Protein AF-A0A960T1T9-F1 (afdb_monomer_lite)

Structure (mmCIF, N/CA/C/O backbone):
data_AF-A0A960T1T9-F1
#
_entry.id   AF-A0A960T1T9-F1
#
loop_
_atom_site.group_PDB
_atom_site.id
_atom_site.type_symbol
_atom_site.label_atom_id
_atom_site.label_alt_id
_atom_site.label_comp_id
_atom_site.label_asym_id
_atom_site.label_entity_id
_atom_site.label_seq_id
_atom_site.pdbx_PDB_ins_code
_atom_site.Cartn_x
_atom_site.Cartn_y
_atom_site.Cartn_z
_atom_site.occupancy
_atom_site.B_iso_or_equiv
_atom_site.auth_seq_id
_atom_site.auth_comp_id
_atom_site.auth_asym_id
_atom_site.auth_atom_id
_atom_site.pdbx_PDB_model_num
ATOM 1 N N . MET A 1 1 ? 17.186 -17.862 -2.273 1.00 50.09 1 MET A N 1
ATOM 2 C CA . MET A 1 1 ? 15.921 -18.312 -1.665 1.00 50.09 1 MET A CA 1
ATOM 3 C C . MET A 1 1 ? 15.766 -19.789 -2.006 1.00 50.09 1 MET A C 1
ATOM 5 O O . MET A 1 1 ? 15.895 -20.122 -3.178 1.00 50.09 1 MET A O 1
ATOM 9 N N . ASN A 1 2 ? 15.605 -20.671 -1.017 1.00 52.06 2 ASN A N 1
ATOM 10 C CA . ASN A 1 2 ? 15.434 -22.114 -1.261 1.00 52.06 2 ASN A CA 1
ATOM 11 C C . ASN A 1 2 ? 13.956 -22.529 -1.387 1.00 52.06 2 ASN A C 1
ATOM 13 O O . ASN A 1 2 ? 13.675 -23.710 -1.579 1.00 52.06 2 ASN A O 1
ATOM 17 N N . ASP A 1 3 ? 13.020 -21.580 -1.298 1.00 63.75 3 ASP A N 1
ATOM 18 C CA . ASP A 1 3 ? 11.587 -21.855 -1.371 1.00 63.75 3 ASP A CA 1
ATOM 19 C C . ASP A 1 3 ? 11.050 -21.695 -2.799 1.00 63.75 3 ASP A C 1
ATOM 21 O O . ASP A 1 3 ? 10.514 -20.665 -3.203 1.00 63.75 3 ASP A O 1
ATOM 25 N N . GLN A 1 4 ? 11.216 -22.748 -3.596 1.00 64.25 4 GLN A N 1
ATOM 26 C CA . GLN A 1 4 ? 10.714 -22.804 -4.976 1.00 64.25 4 GLN A CA 1
ATOM 27 C C . GLN A 1 4 ? 9.174 -22.826 -5.043 1.00 64.25 4 GLN A C 1
ATOM 29 O O . GLN A 1 4 ? 8.596 -22.670 -6.116 1.00 64.25 4 GLN A O 1
ATOM 34 N N . ASN A 1 5 ? 8.494 -23.009 -3.904 1.00 60.84 5 ASN A N 1
ATOM 35 C CA . ASN A 1 5 ? 7.049 -23.206 -3.830 1.00 60.84 5 ASN A CA 1
ATOM 36 C C . ASN A 1 5 ? 6.267 -21.903 -3.607 1.00 60.84 5 ASN A C 1
ATOM 38 O O . ASN A 1 5 ? 5.047 -21.958 -3.446 1.00 60.84 5 ASN A O 1
ATOM 42 N N . LEU A 1 6 ? 6.920 -20.740 -3.586 1.00 67.06 6 LEU A N 1
ATOM 43 C CA . LEU A 1 6 ? 6.236 -19.442 -3.541 1.00 67.06 6 LEU A CA 1
ATOM 44 C C . LEU A 1 6 ? 6.893 -18.371 -4.421 1.00 67.06 6 LEU A C 1
ATOM 46 O O . LEU A 1 6 ? 6.653 -17.172 -4.258 1.00 67.06 6 LEU A O 1
ATOM 50 N N . PHE A 1 7 ? 7.710 -18.794 -5.380 1.00 74.25 7 PHE A N 1
ATOM 51 C CA . PHE A 1 7 ? 8.296 -17.867 -6.330 1.00 74.25 7 PHE A CA 1
ATOM 52 C C . PHE A 1 7 ? 7.185 -17.316 -7.241 1.00 74.25 7 PHE A C 1
ATOM 54 O O . PHE A 1 7 ? 6.410 -18.056 -7.844 1.00 74.25 7 PHE A O 1
ATOM 61 N N . MET A 1 8 ? 7.068 -15.991 -7.270 1.00 78.69 8 MET A N 1
ATOM 62 C CA . MET A 1 8 ? 6.163 -15.204 -8.113 1.00 78.69 8 MET A CA 1
ATOM 63 C C . MET A 1 8 ? 7.010 -14.126 -8.789 1.00 78.69 8 MET A C 1
ATOM 65 O O . MET A 1 8 ? 8.013 -13.731 -8.199 1.00 78.69 8 MET A O 1
ATOM 69 N N . PRO A 1 9 ? 6.627 -13.550 -9.937 1.00 82.31 9 PRO A N 1
ATOM 70 C CA . PRO A 1 9 ? 7.435 -12.521 -10.567 1.00 82.31 9 PRO A CA 1
ATOM 71 C C . PRO A 1 9 ? 7.482 -11.251 -9.735 1.00 82.31 9 PRO A C 1
ATOM 73 O O . PRO A 1 9 ? 6.757 -11.069 -8.746 1.00 82.31 9 PRO A O 1
ATOM 76 N N . GLY A 1 10 ? 8.365 -10.364 -10.164 1.00 87.88 10 GLY A N 1
ATOM 77 C CA . GLY A 1 10 ? 8.757 -9.196 -9.404 1.00 87.88 10 GLY A CA 1
ATOM 78 C C . GLY A 1 10 ? 10.160 -9.341 -8.854 1.00 87.88 10 GLY A C 1
ATOM 79 O O . GLY A 1 10 ? 10.861 -10.335 -9.063 1.00 87.88 10 GLY A O 1
ATOM 80 N N . SER A 1 11 ? 10.551 -8.323 -8.110 1.00 90.25 11 SER A N 1
ATOM 81 C CA . SER A 1 11 ? 11.747 -8.358 -7.290 1.00 90.25 11 SER A CA 1
ATOM 82 C C . SER A 1 11 ? 11.617 -9.459 -6.232 1.00 90.25 11 SER A C 1
ATOM 84 O O . SER A 1 11 ? 10.554 -9.645 -5.622 1.00 90.25 11 SER A O 1
ATOM 86 N N . GLN A 1 12 ? 12.703 -10.208 -6.053 1.00 88.12 12 GLN A N 1
ATOM 87 C CA . GLN A 1 12 ? 12.763 -11.392 -5.200 1.00 88.12 12 GLN A CA 1
ATOM 88 C C . GLN A 1 12 ? 13.380 -11.079 -3.840 1.00 88.12 12 GLN A C 1
ATOM 90 O O . GLN A 1 12 ? 14.061 -10.071 -3.657 1.00 88.12 12 GLN A O 1
ATOM 95 N N . SER A 1 13 ? 13.173 -11.976 -2.876 1.00 88.94 13 SER A N 1
ATOM 96 C CA . SER A 1 13 ? 13.876 -11.905 -1.592 1.00 88.94 13 SER A CA 1
ATOM 97 C C . SER A 1 13 ? 15.394 -11.886 -1.819 1.00 88.94 13 SER A C 1
ATOM 99 O O . SER A 1 13 ? 15.942 -12.716 -2.550 1.00 88.94 13 SER A O 1
ATOM 101 N N . GLY A 1 14 ? 16.067 -10.896 -1.235 1.00 88.75 14 GLY A N 1
ATOM 102 C CA . GLY A 1 14 ? 17.492 -10.620 -1.416 1.00 88.75 14 GLY A CA 1
ATOM 103 C C . GLY A 1 14 ? 17.853 -9.787 -2.654 1.00 88.75 14 GLY A C 1
ATOM 104 O O . GLY A 1 14 ? 19.036 -9.516 -2.853 1.00 88.75 14 GLY A O 1
ATOM 105 N N . SER A 1 15 ? 16.893 -9.372 -3.492 1.00 88.00 15 SER A N 1
ATOM 106 C CA . SER A 1 15 ? 17.198 -8.645 -4.736 1.00 88.00 15 SER A CA 1
ATOM 107 C C . SER A 1 15 ? 17.351 -7.132 -4.563 1.00 88.00 15 SER A C 1
ATOM 109 O O . SER A 1 15 ? 17.825 -6.471 -5.484 1.00 88.00 15 SER A O 1
ATOM 111 N N . ALA A 1 16 ? 16.919 -6.559 -3.435 1.00 91.44 16 ALA A N 1
ATOM 112 C CA . ALA A 1 16 ? 17.001 -5.120 -3.189 1.00 91.44 16 ALA A CA 1
ATOM 113 C C . ALA A 1 16 ? 17.074 -4.796 -1.692 1.00 91.44 16 ALA A C 1
ATOM 115 O O . ALA A 1 16 ? 16.443 -5.446 -0.866 1.00 91.44 16 ALA A O 1
ATOM 116 N N . ILE A 1 17 ? 17.798 -3.736 -1.333 1.00 93.25 17 ILE A N 1
ATOM 117 C CA . ILE A 1 17 ? 17.848 -3.239 0.046 1.00 93.25 17 ILE A CA 1
ATOM 118 C C . ILE A 1 17 ? 17.053 -1.941 0.108 1.00 93.25 17 ILE A C 1
ATOM 120 O O . ILE A 1 17 ? 17.512 -0.896 -0.355 1.00 93.25 17 ILE A O 1
ATOM 124 N N . LEU A 1 18 ? 15.853 -2.004 0.687 1.00 94.94 18 LEU A N 1
ATOM 125 C CA . LEU A 1 18 ? 15.067 -0.804 0.947 1.00 94.94 18 LEU A CA 1
ATOM 126 C C . LEU A 1 18 ? 15.616 -0.087 2.191 1.00 94.94 18 LEU A C 1
ATOM 128 O O . LEU A 1 18 ? 15.837 -0.734 3.215 1.00 94.94 18 LEU A O 1
ATOM 132 N N . PRO A 1 19 ? 15.851 1.233 2.137 1.00 94.88 19 PRO A N 1
ATOM 133 C CA . PRO A 1 19 ? 16.315 1.968 3.305 1.00 94.88 19 PRO A CA 1
ATOM 134 C C . PRO A 1 19 ? 15.199 2.150 4.345 1.00 94.88 19 PRO A C 1
ATOM 136 O O . PRO A 1 19 ? 14.043 2.342 3.956 1.00 94.88 19 PRO A O 1
ATOM 139 N N . PRO A 1 20 ? 15.547 2.178 5.645 1.00 95.25 20 PRO A N 1
ATOM 140 C CA . PRO A 1 20 ? 14.592 2.393 6.730 1.00 95.25 20 PRO A CA 1
ATOM 141 C C . PRO A 1 20 ? 13.973 3.792 6.673 1.00 95.25 20 PRO A C 1
ATOM 143 O O . PRO A 1 20 ? 14.570 4.735 6.136 1.00 95.25 20 PRO A O 1
ATOM 146 N N . VAL A 1 21 ? 12.802 3.965 7.290 1.00 95.62 21 VAL A N 1
ATOM 147 C CA . VAL A 1 21 ? 12.071 5.245 7.259 1.00 95.62 21 VAL A CA 1
ATOM 148 C C . VAL A 1 21 ? 12.824 6.371 7.962 1.00 95.62 21 VAL A C 1
ATOM 150 O O . VAL A 1 21 ? 12.707 7.532 7.564 1.00 95.62 21 VAL A O 1
ATOM 153 N N . SER A 1 22 ? 13.684 6.049 8.928 1.00 94.31 22 SER A N 1
ATOM 154 C CA . SER A 1 22 ? 14.578 7.015 9.581 1.00 94.31 22 SER A CA 1
ATOM 155 C C . SER A 1 22 ? 15.477 7.783 8.598 1.00 94.31 22 SER A C 1
ATOM 157 O O . SER A 1 22 ? 15.828 8.933 8.865 1.00 94.31 22 SER A O 1
ATOM 159 N N . ASN A 1 23 ? 15.776 7.228 7.417 1.00 94.50 23 ASN A N 1
ATOM 160 C CA . ASN A 1 23 ? 16.523 7.935 6.370 1.00 94.50 23 ASN A CA 1
ATOM 161 C C . ASN A 1 23 ? 15.715 9.072 5.716 1.00 94.50 23 ASN A C 1
ATOM 163 O O . ASN A 1 23 ? 16.291 9.946 5.066 1.00 94.50 23 ASN A O 1
ATOM 167 N N . CYS A 1 24 ? 14.391 9.075 5.873 1.00 94.81 24 CYS A N 1
ATOM 168 C CA . CYS A 1 24 ? 13.479 10.048 5.275 1.00 94.81 24 CYS A CA 1
ATOM 169 C C . CYS A 1 24 ? 13.099 11.174 6.252 1.00 94.81 24 CYS A C 1
ATOM 171 O O . CYS A 1 24 ? 12.883 12.318 5.834 1.00 94.81 24 CYS A O 1
ATOM 173 N N . THR A 1 25 ? 13.023 10.882 7.553 1.00 95.69 25 THR A N 1
ATOM 174 C CA . THR A 1 25 ? 12.381 11.758 8.554 1.00 95.69 25 THR A CA 1
ATOM 175 C C . THR A 1 25 ? 13.068 13.109 8.742 1.00 95.69 25 THR A C 1
ATOM 177 O O . THR A 1 25 ? 12.389 14.096 9.015 1.00 95.69 25 THR A O 1
ATOM 180 N N . ASN A 1 26 ? 14.373 13.215 8.474 1.00 94.56 26 ASN A N 1
ATOM 181 C CA . ASN A 1 26 ? 15.109 14.488 8.532 1.00 94.56 26 ASN A CA 1
ATOM 182 C C . ASN A 1 26 ? 14.510 15.593 7.643 1.00 94.56 26 ASN A C 1
ATOM 184 O O . ASN A 1 26 ? 14.641 16.783 7.945 1.00 94.56 26 ASN A O 1
ATOM 188 N N . CYS A 1 27 ? 13.877 15.218 6.529 1.00 95.44 27 CYS A N 1
ATOM 189 C CA . CYS A 1 27 ? 13.251 16.161 5.601 1.00 95.44 27 CYS A CA 1
ATOM 190 C C . CYS A 1 27 ? 11.729 16.018 5.535 1.00 95.44 27 CYS A C 1
ATOM 192 O O . CYS A 1 27 ? 11.057 16.980 5.162 1.00 95.44 27 CYS A O 1
ATOM 194 N N . HIS A 1 28 ? 11.199 14.850 5.891 1.00 96.25 28 HIS A N 1
ATOM 195 C CA . HIS A 1 28 ? 9.809 14.458 5.665 1.00 96.25 28 HIS A CA 1
ATOM 196 C C . HIS A 1 28 ? 8.984 14.297 6.960 1.00 96.25 28 HIS A C 1
ATOM 198 O O . HIS A 1 28 ? 7.882 13.753 6.910 1.00 96.25 28 HIS A O 1
ATOM 204 N N . ALA A 1 29 ? 9.494 14.777 8.101 1.00 96.88 29 ALA A N 1
ATOM 205 C CA . ALA A 1 29 ? 8.812 14.757 9.398 1.00 96.88 29 ALA A CA 1
ATOM 206 C C . ALA A 1 29 ? 9.054 16.042 10.220 1.00 96.88 29 ALA A C 1
ATOM 208 O O . ALA A 1 29 ? 10.004 16.793 9.965 1.00 96.88 29 ALA A O 1
ATOM 209 N N . GLY A 1 30 ? 8.232 16.261 11.247 1.00 95.56 30 GLY A N 1
ATOM 210 C CA . GLY A 1 30 ? 8.430 17.254 12.306 1.00 95.56 30 GLY A CA 1
ATOM 211 C C . GLY A 1 30 ? 8.271 18.722 11.894 1.00 95.56 30 GLY A C 1
ATOM 212 O O . GLY A 1 30 ? 8.915 19.590 12.490 1.00 95.56 30 GLY A O 1
ATOM 213 N N . TYR A 1 31 ? 7.478 19.027 10.868 1.00 95.62 31 TYR A N 1
ATOM 214 C CA . TYR A 1 31 ? 7.179 20.392 10.426 1.00 95.62 31 TYR A CA 1
ATOM 215 C C . TYR A 1 31 ? 5.684 20.714 10.283 1.00 95.62 31 TYR A C 1
ATOM 217 O O . TYR A 1 31 ? 5.342 21.890 10.396 1.00 95.62 31 TYR A O 1
ATOM 225 N N . ASP A 1 32 ? 4.810 19.738 10.027 1.00 95.69 32 ASP A N 1
ATOM 226 C CA . ASP A 1 32 ? 3.354 19.930 9.950 1.00 95.69 32 ASP A CA 1
ATOM 227 C C . ASP A 1 32 ? 2.609 18.577 10.003 1.00 95.69 32 ASP A C 1
ATOM 229 O O . ASP A 1 32 ? 2.546 17.894 8.982 1.00 95.69 32 ASP A O 1
ATOM 233 N N . PRO A 1 33 ? 1.969 18.194 11.123 1.00 93.75 33 PRO A N 1
ATOM 234 C CA . PRO A 1 33 ? 1.306 16.889 11.265 1.00 93.75 33 PRO A CA 1
ATOM 235 C C . PRO A 1 33 ? 0.099 16.685 10.329 1.00 93.75 33 PRO A C 1
ATOM 237 O O . PRO A 1 33 ? -0.385 15.560 10.158 1.00 93.75 33 PRO A O 1
ATOM 240 N N . VAL A 1 34 ? -0.416 17.754 9.711 1.00 91.75 34 VAL A N 1
ATOM 241 C CA . VAL A 1 34 ? -1.516 17.650 8.746 1.00 91.75 34 VAL A CA 1
ATOM 242 C C . VAL A 1 34 ? -1.001 17.190 7.387 1.00 91.75 34 VAL A C 1
ATOM 244 O O . VAL A 1 34 ? -1.571 16.257 6.816 1.00 91.75 34 VAL A O 1
ATOM 247 N N . SER A 1 35 ? 0.049 17.831 6.866 1.00 94.06 35 SER A N 1
ATOM 248 C CA . SER A 1 35 ? 0.518 17.621 5.490 1.00 94.06 35 SER A CA 1
ATOM 249 C C . SER A 1 35 ? 1.819 16.838 5.356 1.00 94.06 35 SER A C 1
ATOM 251 O O . SER A 1 35 ? 2.081 16.297 4.278 1.00 94.06 35 SER A O 1
ATOM 253 N N . GLU A 1 36 ? 2.633 16.749 6.409 1.00 95.38 36 GLU A N 1
ATOM 254 C CA . GLU A 1 36 ? 3.864 15.976 6.349 1.00 95.38 36 GLU A CA 1
ATOM 255 C C . GLU A 1 36 ? 3.570 14.483 6.188 1.00 95.38 36 GLU A C 1
ATOM 257 O O . GLU A 1 36 ? 2.636 13.950 6.799 1.00 95.38 36 GLU A O 1
ATOM 262 N N . PRO A 1 37 ? 4.357 13.774 5.368 1.00 96.56 37 PRO A N 1
ATOM 263 C CA . PRO A 1 37 ? 4.071 12.380 5.075 1.00 96.56 37 PRO A CA 1
ATOM 264 C C . PRO A 1 37 ? 4.290 11.476 6.295 1.00 96.56 37 PRO A C 1
ATOM 266 O O . PRO A 1 37 ? 3.500 10.558 6.502 1.00 96.56 37 PRO A O 1
ATOM 269 N N . HIS A 1 38 ? 5.311 11.733 7.123 1.00 97.75 38 HIS A N 1
ATOM 270 C CA . HIS A 1 38 ? 5.676 10.825 8.212 1.00 97.75 38 HIS A CA 1
ATOM 271 C C . HIS A 1 38 ? 4.583 10.682 9.277 1.00 97.75 38 HIS A C 1
ATOM 273 O O . HIS A 1 38 ? 4.232 9.557 9.609 1.00 97.75 38 HIS A O 1
ATOM 279 N N . HIS A 1 39 ? 4.021 11.781 9.797 1.00 97.50 39 HIS A N 1
ATOM 280 C CA . HIS A 1 39 ? 3.000 11.717 10.856 1.00 97.50 39 HIS A CA 1
ATOM 281 C C . HIS A 1 39 ? 1.775 10.909 10.421 1.00 97.50 39 HIS A C 1
ATOM 283 O O . HIS A 1 39 ? 1.323 10.008 11.125 1.00 97.50 39 HIS A O 1
ATOM 289 N N . ALA A 1 40 ? 1.253 11.192 9.226 1.00 96.88 40 ALA A N 1
ATOM 290 C CA . ALA A 1 40 ? 0.087 10.487 8.705 1.00 96.88 40 ALA A CA 1
ATOM 291 C C . ALA A 1 40 ? 0.382 8.999 8.440 1.00 96.88 40 ALA A C 1
ATOM 293 O O . ALA A 1 40 ? -0.453 8.156 8.780 1.00 96.88 40 ALA A O 1
ATOM 294 N N . TRP A 1 41 ? 1.566 8.690 7.897 1.00 97.94 41 TRP A N 1
ATOM 295 C CA . TRP A 1 41 ? 2.008 7.322 7.630 1.00 97.94 41 TRP A CA 1
ATOM 296 C C . TRP A 1 41 ? 2.206 6.538 8.926 1.00 97.94 41 TRP A C 1
ATOM 298 O O . TRP A 1 41 ? 1.656 5.449 9.042 1.00 97.94 41 TRP A O 1
ATOM 308 N N . GLN A 1 42 ? 2.900 7.102 9.920 1.00 97.25 42 GLN A N 1
ATOM 309 C CA . GLN A 1 42 ? 3.212 6.442 11.193 1.00 97.25 42 GLN A CA 1
ATOM 310 C C . GLN A 1 42 ? 1.940 5.977 11.914 1.00 97.25 42 GLN A C 1
ATOM 312 O O . GLN A 1 42 ? 1.919 4.903 12.506 1.00 97.25 42 GLN A O 1
ATOM 317 N N . GLY A 1 43 ? 0.859 6.754 11.817 1.00 96.00 43 GLY A N 1
ATOM 318 C CA . GLY A 1 43 ? -0.441 6.396 12.381 1.00 96.00 43 GLY A CA 1
ATOM 319 C C . GLY A 1 43 ? -1.255 5.370 11.587 1.00 96.00 43 GLY A C 1
ATOM 320 O O . GLY A 1 43 ? -2.295 4.911 12.061 1.00 96.00 43 GLY A O 1
ATOM 321 N N . SER A 1 44 ? -0.845 5.058 10.358 1.00 96.62 44 SER A N 1
ATOM 322 C CA . SER A 1 44 ? -1.583 4.184 9.445 1.00 96.62 44 SER A CA 1
ATOM 323 C C . SER A 1 44 ? -1.309 2.706 9.709 1.00 96.62 44 SER A C 1
ATOM 325 O O . SER A 1 44 ? -0.223 2.323 10.140 1.00 96.62 44 SER A O 1
ATOM 327 N N . MET A 1 45 ? -2.255 1.847 9.329 1.00 95.50 45 MET A N 1
ATOM 328 C CA . MET A 1 45 ? -2.040 0.399 9.375 1.00 95.50 45 MET A CA 1
ATOM 329 C C . MET A 1 45 ? -0.936 -0.088 8.435 1.00 95.50 45 MET A C 1
ATOM 331 O O . MET A 1 45 ? -0.363 -1.141 8.679 1.00 95.50 45 MET A O 1
ATOM 335 N N . MET A 1 46 ? -0.598 0.674 7.393 1.00 96.44 46 MET A N 1
ATOM 336 C CA . MET A 1 46 ? 0.526 0.343 6.518 1.00 96.44 46 MET A CA 1
ATOM 337 C C . MET A 1 46 ? 1.868 0.432 7.256 1.00 96.44 46 MET A C 1
ATOM 339 O O . MET A 1 46 ? 2.677 -0.482 7.130 1.00 96.44 46 MET A O 1
ATOM 343 N N . ALA A 1 47 ? 2.079 1.456 8.089 1.00 96.44 47 ALA A N 1
ATOM 344 C CA . ALA A 1 47 ? 3.279 1.563 8.930 1.00 96.44 47 ALA A CA 1
ATOM 345 C C . ALA A 1 47 ? 3.323 0.520 10.056 1.00 96.44 47 ALA A C 1
ATOM 347 O O . ALA A 1 47 ? 4.392 0.177 10.557 1.00 96.44 47 ALA A O 1
ATOM 348 N N . GLN A 1 48 ? 2.153 0.018 10.459 1.00 96.12 48 GLN A N 1
ATOM 349 C CA . GLN A 1 48 ? 2.011 -0.971 11.528 1.00 96.12 48 GLN A CA 1
ATOM 350 C C . GLN A 1 48 ? 1.811 -2.400 11.006 1.00 96.12 48 GLN A C 1
ATOM 352 O O . GLN A 1 48 ? 1.536 -3.301 11.793 1.00 96.12 48 GLN A O 1
ATOM 357 N N . ALA A 1 49 ? 1.980 -2.630 9.700 1.00 95.31 49 ALA A N 1
ATOM 358 C CA . ALA A 1 49 ? 1.647 -3.898 9.052 1.00 95.31 49 ALA A CA 1
ATOM 359 C C . ALA A 1 49 ? 2.429 -5.100 9.615 1.00 95.31 49 ALA A C 1
ATOM 361 O O . ALA A 1 49 ? 1.861 -6.185 9.716 1.00 95.31 49 ALA A O 1
ATOM 362 N N . THR A 1 50 ? 3.689 -4.904 10.029 1.00 94.94 50 THR A N 1
ATOM 363 C CA . THR A 1 50 ? 4.525 -5.937 10.679 1.00 94.94 50 THR A CA 1
ATOM 364 C C . THR A 1 50 ? 4.262 -6.069 12.188 1.00 94.94 50 THR A C 1
ATOM 366 O O . THR A 1 50 ? 4.728 -7.017 12.814 1.00 94.94 50 THR A O 1
ATOM 369 N N . ARG A 1 51 ? 3.556 -5.109 12.803 1.00 92.44 51 ARG A N 1
ATOM 370 C CA . ARG A 1 51 ? 3.286 -5.046 14.255 1.00 92.44 51 ARG A CA 1
ATOM 371 C C . ARG A 1 51 ? 1.847 -5.414 14.616 1.00 92.44 51 ARG A C 1
ATOM 373 O O . ARG A 1 51 ? 1.442 -5.264 15.764 1.00 92.44 51 ARG A O 1
ATOM 380 N N . ASP A 1 52 ? 1.061 -5.867 13.648 1.00 92.88 52 ASP A N 1
ATOM 381 C CA . ASP A 1 52 ? -0.334 -6.225 13.861 1.00 92.88 52 ASP A CA 1
ATOM 382 C C . ASP A 1 52 ? -0.437 -7.635 14.490 1.00 92.88 52 ASP A C 1
ATOM 384 O O . ASP A 1 52 ? -0.083 -8.625 13.840 1.00 92.88 52 ASP A O 1
ATOM 388 N N . PRO A 1 53 ? -0.923 -7.769 15.743 1.00 91.75 53 PRO A N 1
ATOM 389 C CA . PRO A 1 53 ? -1.075 -9.069 16.391 1.00 91.75 53 PRO A CA 1
ATOM 390 C C . PRO A 1 53 ? -2.132 -9.955 15.718 1.00 91.75 53 PRO A C 1
ATOM 392 O O . PRO A 1 53 ? -2.004 -11.179 15.750 1.00 91.75 53 PRO A O 1
ATOM 395 N N . LEU A 1 54 ? -3.162 -9.374 15.088 1.00 90.00 54 LEU A N 1
ATOM 396 C CA . LEU A 1 54 ? -4.146 -10.133 14.313 1.00 90.00 54 LEU A CA 1
ATOM 397 C C . LEU A 1 54 ? -3.492 -10.694 13.053 1.00 90.00 54 LEU A C 1
ATOM 399 O O . LEU A 1 54 ? -3.674 -11.870 12.743 1.00 90.00 54 LEU A O 1
ATOM 403 N N . TRP A 1 55 ? -2.672 -9.890 12.374 1.00 91.12 55 TRP A N 1
ATOM 404 C CA . TRP A 1 55 ? -1.881 -10.365 11.241 1.00 91.12 55 TRP A CA 1
ATOM 405 C C . TRP A 1 55 ? -0.939 -11.504 11.651 1.00 91.12 55 TRP A C 1
ATOM 407 O O . TRP A 1 55 ? -0.990 -12.567 11.036 1.00 91.12 55 TRP A O 1
ATOM 417 N N . LEU A 1 56 ? -0.148 -11.347 12.718 1.00 92.00 56 LEU A N 1
ATOM 418 C CA . LEU A 1 56 ? 0.762 -12.396 13.202 1.00 92.00 56 LEU A CA 1
ATOM 419 C C . LEU A 1 56 ? 0.025 -13.703 13.532 1.00 92.00 56 LEU A C 1
ATOM 421 O O . LEU A 1 56 ? 0.494 -14.789 13.178 1.00 92.00 56 LEU A O 1
ATOM 425 N N . ALA A 1 57 ? -1.155 -13.611 14.152 1.00 91.00 57 ALA A N 1
ATOM 426 C CA . ALA A 1 57 ? -2.000 -14.771 14.415 1.00 91.00 57 ALA A CA 1
ATOM 427 C C . ALA A 1 57 ? -2.479 -15.436 13.112 1.00 91.00 57 ALA A C 1
ATOM 429 O O . ALA A 1 57 ? -2.337 -16.649 12.956 1.00 91.00 57 ALA A O 1
ATOM 430 N N . THR A 1 58 ? -2.980 -14.659 12.146 1.00 90.56 58 THR A N 1
ATOM 431 C CA . THR A 1 58 ? -3.424 -15.197 10.844 1.00 90.56 58 THR A CA 1
ATOM 432 C C . THR A 1 58 ? -2.279 -15.790 10.025 1.00 90.56 58 THR A C 1
ATOM 434 O O . THR A 1 58 ? -2.445 -16.854 9.436 1.00 90.56 58 THR A O 1
ATOM 437 N N . MET A 1 59 ? -1.094 -15.172 10.041 1.00 91.88 59 MET A N 1
ATOM 438 C CA . MET A 1 59 ? 0.108 -15.706 9.402 1.00 91.88 59 MET A CA 1
ATOM 439 C C . MET A 1 59 ? 0.511 -17.034 10.045 1.00 91.88 59 MET A C 1
ATOM 441 O O . MET A 1 59 ? 0.870 -17.969 9.339 1.00 91.88 59 MET A O 1
ATOM 445 N N . THR A 1 60 ? 0.405 -17.152 11.371 1.00 91.88 60 THR A N 1
ATOM 446 C CA . THR A 1 60 ? 0.686 -18.407 12.085 1.00 91.88 60 THR A CA 1
ATOM 447 C C . THR A 1 60 ? -0.262 -19.528 11.653 1.00 91.88 60 THR A C 1
ATOM 449 O O . THR A 1 60 ? 0.194 -20.647 11.420 1.00 91.88 60 THR A O 1
ATOM 452 N N . VAL A 1 61 ? -1.558 -19.240 11.492 1.00 92.25 61 VAL A N 1
ATOM 453 C CA . VAL A 1 61 ? -2.530 -20.210 10.953 1.00 92.25 61 VAL A CA 1
ATOM 454 C C . VAL A 1 61 ? -2.177 -20.579 9.510 1.00 92.25 61 VAL A C 1
ATOM 456 O O . VAL A 1 61 ? -2.054 -21.759 9.196 1.00 92.25 61 VAL A O 1
ATOM 459 N N . ALA A 1 62 ? -1.898 -19.591 8.655 1.00 90.06 62 ALA A N 1
ATOM 460 C CA . ALA A 1 62 ? -1.511 -19.830 7.264 1.00 90.06 62 ALA A CA 1
ATOM 461 C C . ALA A 1 62 ? -0.230 -20.677 7.144 1.00 90.06 62 ALA A C 1
ATOM 463 O O . ALA A 1 62 ? -0.136 -21.544 6.278 1.00 90.06 62 ALA A O 1
ATOM 464 N N . ILE A 1 63 ? 0.744 -20.472 8.035 1.00 90.88 63 ILE A N 1
ATOM 465 C CA . ILE A 1 63 ? 1.949 -21.301 8.156 1.00 90.88 63 ILE A CA 1
ATOM 466 C C . ILE A 1 63 ? 1.587 -22.752 8.478 1.00 90.88 63 ILE A C 1
ATOM 468 O O . ILE A 1 63 ? 2.110 -23.664 7.841 1.00 90.88 63 ILE A O 1
ATOM 472 N N . GLN A 1 64 ? 0.710 -22.980 9.457 1.00 92.75 64 GLN A N 1
ATOM 473 C CA . GLN A 1 64 ? 0.289 -24.328 9.849 1.00 92.75 64 GLN A CA 1
ATOM 474 C C . GLN A 1 64 ? -0.433 -25.041 8.701 1.00 92.75 64 GLN A C 1
ATOM 476 O O . GLN A 1 64 ? -0.106 -26.190 8.395 1.00 92.75 64 GLN A O 1
ATOM 481 N N . ASP A 1 65 ? -1.338 -24.338 8.021 1.00 89.94 65 ASP A N 1
ATOM 482 C CA . ASP A 1 65 ? -2.064 -24.851 6.857 1.00 89.94 65 ASP A CA 1
ATOM 483 C C . ASP A 1 65 ? -1.113 -25.167 5.698 1.00 89.94 65 ASP A C 1
ATOM 485 O O . ASP A 1 65 ? -1.218 -26.213 5.057 1.00 89.94 65 ASP A O 1
ATOM 489 N N . SER A 1 66 ? -0.134 -24.295 5.462 1.00 87.69 66 SER A N 1
ATOM 490 C CA . SER A 1 66 ? 0.914 -24.489 4.463 1.00 87.69 66 SER A CA 1
ATOM 491 C C . SER A 1 66 ? 1.783 -25.706 4.766 1.00 87.69 66 SER A C 1
ATOM 493 O O . SER A 1 66 ? 2.037 -26.515 3.875 1.00 87.69 66 SER A O 1
ATOM 495 N N . ILE A 1 67 ? 2.206 -25.890 6.022 1.00 89.25 67 ILE A N 1
ATOM 496 C CA . ILE A 1 67 ? 2.979 -27.070 6.434 1.00 89.25 67 ILE A CA 1
ATOM 497 C C . ILE A 1 67 ? 2.153 -28.332 6.205 1.00 89.25 67 ILE A C 1
ATOM 499 O O . ILE A 1 67 ? 2.677 -29.321 5.696 1.00 89.25 67 ILE A O 1
ATOM 503 N N . TRP A 1 68 ? 0.868 -28.305 6.554 1.00 89.31 68 TRP A N 1
ATOM 504 C CA . TRP A 1 68 ? -0.023 -29.434 6.323 1.00 89.31 68 TRP A CA 1
ATOM 505 C C . TRP A 1 68 ? -0.183 -29.751 4.828 1.00 89.31 68 TRP A C 1
ATOM 507 O O . TRP A 1 68 ? -0.135 -30.919 4.447 1.00 89.31 68 TRP A O 1
ATOM 517 N N . ALA A 1 69 ? -0.332 -28.731 3.981 1.00 84.81 69 ALA A N 1
ATOM 518 C CA . ALA A 1 69 ? -0.627 -28.910 2.562 1.00 84.81 69 ALA A CA 1
ATOM 519 C C . ALA A 1 69 ? 0.616 -29.196 1.695 1.00 84.81 69 ALA A C 1
ATOM 521 O O . ALA A 1 69 ? 0.550 -30.011 0.777 1.00 84.81 69 ALA A O 1
ATOM 522 N N . LEU A 1 70 ? 1.745 -28.534 1.971 1.00 82.94 70 LEU A N 1
ATOM 523 C CA . LEU A 1 70 ? 2.976 -28.567 1.165 1.00 82.94 70 LEU A CA 1
ATOM 524 C C . LEU A 1 70 ? 4.191 -29.164 1.886 1.00 82.94 70 LEU A C 1
ATOM 526 O O . LEU A 1 70 ? 5.240 -29.349 1.268 1.00 82.94 70 LEU A O 1
ATOM 530 N N . GLY A 1 71 ? 4.097 -29.435 3.188 1.00 86.25 71 GLY A N 1
ATOM 531 C CA . GLY A 1 71 ? 5.236 -29.876 3.999 1.00 86.25 71 GLY A CA 1
ATOM 532 C C . GLY A 1 71 ? 6.225 -28.760 4.356 1.00 86.25 71 GLY A C 1
ATOM 533 O O . GLY A 1 71 ? 7.302 -29.056 4.870 1.00 86.25 71 GLY A O 1
ATOM 534 N N . ASN A 1 72 ? 5.897 -27.491 4.090 1.00 86.69 72 ASN A N 1
ATOM 535 C CA . ASN A 1 72 ? 6.737 -26.329 4.398 1.00 86.69 72 ASN A CA 1
ATOM 536 C C . ASN A 1 72 ? 5.888 -25.085 4.755 1.00 86.69 72 ASN A C 1
ATOM 538 O O . ASN A 1 72 ? 4.707 -25.032 4.412 1.00 86.69 72 ASN A O 1
ATOM 542 N N . PRO A 1 73 ? 6.456 -24.079 5.443 1.00 89.00 73 PRO A N 1
ATOM 543 C CA . PRO A 1 73 ? 5.713 -22.907 5.913 1.00 89.00 73 PRO A CA 1
ATOM 544 C C . PRO A 1 73 ? 5.673 -21.743 4.901 1.00 89.00 73 PRO A C 1
ATOM 546 O O . PRO A 1 73 ? 5.594 -20.582 5.300 1.00 89.00 73 PRO A O 1
ATOM 549 N N . ASN A 1 74 ? 5.732 -22.023 3.596 1.00 82.75 74 ASN A N 1
ATOM 550 C CA . ASN A 1 74 ? 5.925 -21.001 2.563 1.00 82.75 74 ASN A CA 1
ATOM 551 C C . ASN A 1 74 ? 4.825 -19.926 2.484 1.00 82.75 74 ASN A C 1
ATOM 553 O O . ASN A 1 74 ? 5.081 -18.832 1.985 1.00 82.75 74 ASN A O 1
ATOM 557 N N . ALA A 1 75 ? 3.625 -20.167 3.025 1.00 86.00 75 ALA A N 1
ATOM 558 C CA . ALA A 1 75 ? 2.602 -19.128 3.144 1.00 86.00 75 ALA A CA 1
ATOM 559 C C . ALA A 1 75 ? 3.082 -17.901 3.944 1.00 86.00 75 ALA A C 1
ATOM 561 O O . ALA A 1 75 ? 2.632 -16.791 3.660 1.00 86.00 75 ALA A O 1
ATOM 562 N N . ALA A 1 76 ? 4.018 -18.065 4.891 1.00 89.31 76 ALA A N 1
ATOM 563 C CA . ALA A 1 76 ? 4.631 -16.934 5.596 1.00 89.31 76 ALA A CA 1
ATOM 564 C C . ALA A 1 76 ? 5.299 -15.965 4.628 1.00 89.31 76 ALA A C 1
ATOM 566 O O . ALA A 1 76 ? 5.203 -14.750 4.786 1.00 89.31 76 ALA A O 1
ATOM 567 N N . ASP A 1 77 ? 5.980 -16.518 3.628 1.00 87.50 77 ASP A N 1
ATOM 568 C CA . ASP A 1 77 ? 6.799 -15.762 2.701 1.00 87.50 77 ASP A CA 1
ATOM 569 C C . ASP A 1 77 ? 5.874 -14.779 1.919 1.00 87.50 77 ASP A C 1
ATOM 571 O O . ASP A 1 77 ? 6.140 -13.581 1.808 1.00 87.50 77 ASP A O 1
ATOM 575 N N . LEU A 1 78 ? 4.665 -15.224 1.546 1.00 86.44 78 LEU A N 1
ATOM 576 C CA . LEU A 1 78 ? 3.638 -14.380 0.917 1.00 86.44 78 LEU A CA 1
ATOM 577 C C . LEU A 1 78 ? 3.211 -13.218 1.818 1.00 86.44 78 LEU A C 1
ATOM 579 O O . LEU A 1 78 ? 3.092 -12.080 1.361 1.00 86.44 78 LEU A O 1
ATOM 583 N N . CYS A 1 79 ? 2.967 -13.505 3.098 1.00 91.38 79 CYS A N 1
ATOM 584 C CA . CYS A 1 79 ? 2.567 -12.504 4.081 1.00 91.38 79 CYS A CA 1
ATOM 585 C C . CYS A 1 79 ? 3.661 -11.446 4.259 1.00 91.38 79 CYS A C 1
ATOM 587 O O . CYS A 1 79 ? 3.381 -10.245 4.221 1.00 91.38 79 CYS A O 1
ATOM 589 N N . LEU A 1 80 ? 4.910 -11.891 4.416 1.00 93.06 80 LEU A N 1
ATOM 590 C CA . LEU A 1 80 ? 6.068 -11.029 4.642 1.00 93.06 80 LEU A CA 1
ATOM 591 C C . LEU A 1 80 ? 6.354 -10.131 3.442 1.00 93.06 80 LEU A C 1
ATOM 593 O O . LEU A 1 80 ? 6.689 -8.962 3.636 1.00 93.06 80 LEU A O 1
ATOM 597 N N . ARG A 1 81 ? 6.140 -10.627 2.219 1.00 91.44 81 ARG A N 1
ATOM 598 C CA . ARG A 1 81 ? 6.290 -9.838 0.991 1.00 91.44 81 ARG A CA 1
ATOM 599 C C . ARG A 1 81 ? 5.466 -8.551 1.017 1.00 91.44 81 ARG A C 1
ATOM 601 O O . ARG A 1 81 ? 5.977 -7.509 0.622 1.00 91.44 81 ARG A O 1
ATOM 608 N N . CYS A 1 82 ? 4.229 -8.601 1.513 1.00 92.44 82 CYS A N 1
ATOM 609 C CA . CYS A 1 82 ? 3.339 -7.436 1.571 1.00 92.44 82 CYS A CA 1
ATOM 610 C C . CYS A 1 82 ? 3.438 -6.650 2.886 1.00 92.44 82 CYS A C 1
ATOM 612 O O . CYS A 1 82 ? 3.351 -5.425 2.864 1.00 92.44 82 CYS A O 1
ATOM 614 N N . HIS A 1 83 ? 3.598 -7.330 4.026 1.00 95.44 83 HIS A N 1
ATOM 615 C CA . HIS A 1 83 ? 3.562 -6.686 5.345 1.00 95.44 83 HIS A CA 1
ATOM 616 C C . HIS A 1 83 ? 4.915 -6.128 5.789 1.00 95.44 83 HIS A C 1
ATOM 618 O O . HIS A 1 83 ? 4.941 -5.168 6.548 1.00 95.44 83 HIS A O 1
ATOM 624 N N . THR A 1 84 ? 6.026 -6.669 5.284 1.00 95.56 84 THR A N 1
ATOM 625 C CA . THR A 1 84 ? 7.382 -6.148 5.505 1.00 95.56 84 THR A CA 1
ATOM 626 C C . THR A 1 84 ? 8.206 -6.201 4.210 1.00 95.56 84 THR A C 1
ATOM 628 O O . THR A 1 84 ? 9.181 -6.949 4.103 1.00 95.56 84 THR A O 1
ATOM 631 N N . PRO A 1 85 ? 7.875 -5.384 3.187 1.00 95.19 85 PRO A N 1
ATOM 632 C CA . PRO A 1 85 ? 8.616 -5.402 1.925 1.00 95.19 85 PRO A CA 1
ATOM 633 C C . PRO A 1 85 ? 10.124 -5.172 2.116 1.00 95.19 85 PRO A C 1
ATOM 635 O O . PRO A 1 85 ? 10.937 -5.744 1.395 1.00 95.19 85 PRO A O 1
ATOM 638 N N . THR A 1 86 ? 10.511 -4.373 3.117 1.00 95.56 86 THR A N 1
ATOM 639 C CA . THR A 1 86 ? 11.913 -4.139 3.493 1.00 95.56 86 THR A CA 1
ATOM 640 C C . THR A 1 86 ? 12.610 -5.407 3.992 1.00 95.56 86 THR A C 1
ATOM 642 O O . THR A 1 86 ? 13.716 -5.711 3.535 1.00 95.56 86 THR A O 1
ATOM 645 N N . GLY A 1 87 ? 11.976 -6.160 4.898 1.00 95.19 87 GLY A N 1
ATOM 646 C CA . GLY A 1 87 ? 12.511 -7.426 5.402 1.00 95.19 87 GLY A CA 1
ATOM 647 C C . GLY A 1 87 ? 12.563 -8.485 4.306 1.00 95.19 87 GLY A C 1
ATOM 648 O O . GLY A 1 87 ? 13.598 -9.122 4.108 1.00 95.19 87 GLY A O 1
ATOM 649 N N . TRP A 1 88 ? 11.482 -8.592 3.531 1.00 94.25 88 TRP A N 1
ATOM 650 C CA . TRP A 1 88 ? 11.374 -9.478 2.376 1.00 94.25 88 TRP A CA 1
ATOM 651 C C . TRP A 1 88 ? 12.489 -9.261 1.357 1.00 94.25 88 TRP A C 1
ATOM 653 O O . TRP A 1 88 ? 13.331 -10.131 1.148 1.00 94.25 88 TRP A O 1
ATOM 663 N N . LEU A 1 89 ? 12.525 -8.080 0.731 1.00 93.62 89 LEU A N 1
ATOM 664 C CA . LEU A 1 89 ? 13.485 -7.764 -0.328 1.00 93.62 89 LEU A CA 1
ATOM 665 C C . LEU A 1 89 ? 14.920 -7.818 0.195 1.00 93.62 89 LEU A C 1
ATOM 667 O O . LEU A 1 89 ? 15.825 -8.194 -0.544 1.00 93.62 89 LEU A O 1
ATOM 671 N N . GLY A 1 90 ? 15.116 -7.534 1.485 1.00 93.81 90 GLY A N 1
ATOM 672 C CA . GLY A 1 90 ? 16.396 -7.652 2.167 1.00 93.81 90 GLY A CA 1
ATOM 673 C C . GLY A 1 90 ? 16.852 -9.083 2.476 1.00 93.81 90 GLY A C 1
ATOM 674 O O . GLY A 1 90 ? 17.906 -9.230 3.094 1.00 93.81 90 GLY A O 1
ATOM 675 N N . GLY A 1 91 ? 16.102 -10.120 2.090 1.00 92.50 91 GLY A N 1
ATOM 676 C CA . GLY A 1 91 ? 16.492 -11.519 2.293 1.00 92.50 91 GLY A CA 1
ATOM 677 C C . GLY A 1 91 ? 16.155 -12.082 3.675 1.00 92.50 91 GLY A C 1
ATOM 678 O O . GLY A 1 91 ? 16.608 -13.171 4.009 1.00 92.50 91 GLY A O 1
ATOM 679 N N . ARG A 1 92 ? 15.397 -11.348 4.499 1.00 93.69 92 ARG A N 1
ATOM 680 C CA . ARG A 1 92 ? 15.093 -11.692 5.904 1.00 93.69 92 ARG A CA 1
ATOM 681 C C . ARG A 1 92 ? 13.719 -12.335 6.082 1.00 93.69 92 ARG A C 1
ATOM 683 O O . ARG A 1 92 ? 13.178 -12.371 7.183 1.00 93.69 92 ARG A O 1
ATOM 690 N N . SER A 1 93 ? 13.162 -12.848 4.992 1.00 89.88 93 SER A N 1
ATOM 691 C CA . SER A 1 93 ? 12.014 -13.748 5.032 1.00 89.88 93 SER A CA 1
ATOM 692 C C . SER A 1 93 ? 12.407 -15.212 5.234 1.00 89.88 93 SER A C 1
ATOM 694 O O . SER A 1 93 ? 11.530 -16.028 5.473 1.00 89.88 93 SER A O 1
ATOM 696 N N . ASP A 1 94 ? 13.706 -15.533 5.181 1.00 87.88 94 ASP A N 1
ATOM 697 C CA . ASP A 1 94 ? 14.270 -16.862 5.434 1.00 87.88 94 ASP A CA 1
ATOM 698 C C . ASP A 1 94 ? 14.959 -16.882 6.821 1.00 87.88 94 ASP A C 1
ATOM 700 O O . ASP A 1 94 ? 15.863 -16.069 7.054 1.00 87.88 94 ASP A O 1
ATOM 704 N N . PRO A 1 95 ? 14.556 -17.760 7.762 1.00 89.69 95 PRO A N 1
ATOM 705 C CA . PRO A 1 95 ? 13.486 -18.755 7.641 1.00 89.69 95 PRO A CA 1
ATOM 706 C C . PRO A 1 95 ? 12.090 -18.128 7.540 1.00 89.69 95 PRO A C 1
ATOM 708 O O . PRO A 1 95 ? 11.827 -17.073 8.121 1.00 89.69 95 PRO A O 1
ATOM 711 N N . THR A 1 96 ? 11.188 -18.833 6.846 1.00 87.44 96 THR A N 1
ATOM 712 C CA . THR A 1 96 ? 9.795 -18.463 6.515 1.00 87.44 96 THR A CA 1
ATOM 713 C C . THR A 1 96 ? 8.869 -18.458 7.734 1.00 87.44 96 THR A C 1
ATOM 715 O O . THR A 1 96 ? 7.903 -19.208 7.841 1.00 87.44 96 THR A O 1
ATOM 718 N N . ASN A 1 97 ? 9.207 -17.625 8.717 1.00 87.50 97 ASN A N 1
ATOM 719 C CA . ASN A 1 97 ? 8.522 -17.502 10.005 1.00 87.50 97 ASN A CA 1
ATOM 720 C C . ASN A 1 97 ? 8.737 -16.130 10.685 1.00 87.50 97 ASN A C 1
ATOM 722 O O . ASN A 1 97 ? 8.458 -15.996 11.875 1.00 87.50 97 ASN A O 1
ATOM 726 N N . ALA A 1 98 ? 9.268 -15.136 9.960 1.00 91.19 98 ALA A N 1
ATOM 727 C CA . ALA A 1 98 ? 9.556 -13.775 10.436 1.00 91.19 98 ALA A CA 1
ATOM 728 C C . ALA A 1 98 ? 10.658 -13.631 11.510 1.00 91.19 98 ALA A C 1
ATOM 730 O O . ALA A 1 98 ? 10.937 -12.520 11.956 1.00 91.19 98 ALA A O 1
ATOM 731 N N . THR A 1 99 ? 11.325 -14.711 11.924 1.00 92.00 99 THR A N 1
ATOM 732 C CA . THR A 1 99 ? 12.329 -14.650 13.008 1.00 92.00 99 THR A CA 1
ATOM 733 C C . THR A 1 99 ? 13.635 -13.953 12.619 1.00 92.00 99 THR A C 1
ATOM 735 O O . THR A 1 99 ? 14.402 -13.570 13.498 1.00 92.00 99 THR A O 1
ATOM 738 N N . ALA A 1 100 ? 13.889 -13.765 11.320 1.00 94.38 100 ALA A N 1
ATOM 739 C CA . ALA A 1 100 ? 15.061 -13.053 10.813 1.00 94.38 100 ALA A CA 1
ATOM 740 C C . ALA A 1 100 ? 14.857 -11.531 10.676 1.00 94.38 100 ALA A C 1
ATOM 742 O O . ALA A 1 100 ? 15.810 -10.828 10.330 1.00 94.38 100 ALA A O 1
ATOM 743 N N . LEU A 1 101 ? 13.650 -11.011 10.936 1.00 95.06 101 LEU A N 1
ATOM 744 C CA . LEU A 1 101 ? 13.370 -9.576 10.849 1.00 95.06 101 LEU A CA 1
ATOM 745 C C . LEU A 1 101 ? 14.127 -8.795 11.930 1.00 95.06 101 LEU A C 1
ATOM 747 O O . LEU A 1 101 ? 14.267 -9.244 13.068 1.00 95.06 101 LEU A O 1
ATOM 751 N N . THR A 1 102 ? 14.590 -7.591 11.590 1.00 93.88 102 THR A N 1
ATOM 752 C CA . THR A 1 102 ? 15.366 -6.743 12.502 1.00 93.88 102 THR A CA 1
ATOM 753 C C . THR A 1 102 ? 14.915 -5.283 12.493 1.00 93.88 102 THR A C 1
ATOM 755 O O . THR A 1 102 ? 14.536 -4.718 11.465 1.00 93.88 102 THR A O 1
ATOM 758 N N . LEU A 1 103 ? 15.024 -4.627 13.651 1.00 90.62 103 LEU A N 1
ATOM 759 C CA . LEU A 1 103 ? 14.746 -3.194 13.796 1.00 90.62 103 LEU A CA 1
ATOM 760 C C . LEU A 1 103 ? 15.745 -2.314 13.035 1.00 90.62 103 LEU A C 1
ATOM 762 O O . LEU A 1 103 ? 15.362 -1.304 12.451 1.00 90.62 103 LEU A O 1
ATOM 766 N N . ASN A 1 104 ? 17.023 -2.701 13.018 1.00 88.50 104 ASN A N 1
ATOM 767 C CA . ASN A 1 104 ? 18.109 -1.872 12.481 1.00 88.50 104 ASN A CA 1
ATOM 768 C C . ASN A 1 104 ? 17.989 -1.615 10.973 1.00 88.50 104 ASN A C 1
ATOM 770 O O . ASN A 1 104 ? 18.534 -0.634 10.470 1.00 88.50 104 ASN A O 1
ATOM 774 N N . THR A 1 105 ? 17.288 -2.490 10.255 1.00 92.06 105 THR A N 1
ATOM 775 C CA . THR A 1 105 ? 17.062 -2.386 8.811 1.00 92.06 105 THR A CA 1
ATOM 776 C C . THR A 1 105 ? 15.699 -1.798 8.454 1.00 92.06 105 THR A C 1
ATOM 778 O O . THR A 1 105 ? 15.435 -1.598 7.274 1.00 92.06 105 THR A O 1
ATOM 781 N N . GLY A 1 106 ? 14.850 -1.487 9.441 1.00 94.56 106 GLY A N 1
ATOM 782 C CA . GLY A 1 106 ? 13.497 -0.973 9.204 1.00 94.56 106 GLY A CA 1
ATOM 783 C C . GLY A 1 106 ? 12.484 -2.049 8.802 1.00 94.56 106 GLY A C 1
ATOM 784 O O . GLY A 1 106 ? 11.485 -1.736 8.163 1.00 94.56 106 GLY A O 1
ATOM 785 N N . ASP A 1 107 ? 12.700 -3.320 9.155 1.00 96.31 107 ASP A N 1
ATOM 786 C CA . ASP A 1 107 ? 11.782 -4.411 8.772 1.00 96.31 107 ASP A CA 1
ATOM 787 C C . ASP A 1 107 ? 10.415 -4.292 9.454 1.00 96.31 107 ASP A C 1
ATOM 789 O O . ASP A 1 107 ? 9.388 -4.747 8.944 1.00 96.31 107 ASP A O 1
ATOM 793 N N . PHE A 1 108 ? 10.394 -3.645 10.614 1.00 96.25 108 PHE A N 1
ATOM 794 C CA . PHE A 1 108 ? 9.170 -3.353 11.338 1.00 96.25 108 PHE A CA 1
ATOM 795 C C . PHE A 1 108 ? 8.524 -2.037 10.900 1.00 96.25 108 PHE A C 1
ATOM 797 O O . PHE A 1 108 ? 7.457 -1.718 11.400 1.00 96.25 108 PHE A O 1
ATOM 804 N N . ASP A 1 109 ? 9.077 -1.294 9.936 1.00 96.06 109 ASP A N 1
ATOM 805 C CA . ASP A 1 109 ? 8.426 -0.090 9.388 1.00 96.06 109 ASP A CA 1
ATOM 806 C C . ASP A 1 109 ? 7.201 -0.435 8.506 1.00 96.06 109 ASP A C 1
ATOM 808 O O . ASP A 1 109 ? 6.589 0.446 7.910 1.00 96.06 109 ASP A O 1
ATOM 812 N N . GLY A 1 110 ? 6.825 -1.712 8.396 1.00 95.75 110 GLY A N 1
ATOM 813 C CA . GLY A 1 110 ? 5.689 -2.145 7.593 1.00 95.75 110 GLY A CA 1
ATOM 814 C C . GLY A 1 110 ? 5.882 -1.837 6.107 1.00 95.75 110 GLY A C 1
ATOM 815 O O . GLY A 1 110 ? 6.975 -1.982 5.549 1.00 95.75 110 GLY A O 1
ATOM 816 N N . VAL A 1 111 ? 4.819 -1.355 5.463 1.00 97.06 111 VAL A N 1
ATOM 817 C CA . VAL A 1 111 ? 4.885 -0.766 4.120 1.00 97.06 111 VAL A CA 1
ATOM 818 C C . VAL A 1 111 ? 5.494 0.634 4.241 1.00 97.06 111 VAL A C 1
ATOM 820 O O . VAL A 1 111 ? 4.823 1.624 4.544 1.00 97.06 111 VAL A O 1
ATOM 823 N N . SER A 1 112 ? 6.809 0.691 4.042 1.00 95.81 112 SER A N 1
ATOM 824 C CA . SER A 1 112 ? 7.635 1.880 4.254 1.00 95.81 112 SER A CA 1
ATOM 825 C C . SER A 1 112 ? 7.546 2.894 3.106 1.00 95.81 112 SER A C 1
ATOM 827 O O . SER A 1 112 ? 7.046 2.607 2.015 1.00 95.81 112 SER A O 1
ATOM 829 N N . CYS A 1 113 ? 8.134 4.081 3.302 1.00 96.94 113 CYS A N 1
ATOM 830 C CA . CYS A 1 113 ? 8.280 5.079 2.237 1.00 96.94 113 CYS A CA 1
ATOM 831 C C . CYS A 1 113 ? 8.988 4.500 1.002 1.00 96.94 113 CYS A C 1
ATOM 833 O O . CYS A 1 113 ? 8.602 4.780 -0.132 1.00 96.94 113 CYS A O 1
ATOM 835 N N . ALA A 1 114 ? 10.030 3.692 1.222 1.00 96.31 114 ALA A N 1
ATOM 836 C CA . ALA A 1 114 ? 10.813 3.083 0.157 1.00 96.31 114 ALA A CA 1
ATOM 837 C C . ALA A 1 114 ? 10.023 2.020 -0.614 1.00 96.31 114 ALA A C 1
ATOM 839 O O . ALA A 1 114 ? 10.230 1.894 -1.816 1.00 96.31 114 ALA A O 1
ATOM 840 N N . SER A 1 115 ? 9.098 1.319 0.046 1.00 95.06 115 SER A N 1
ATOM 841 C CA . SER A 1 115 ? 8.259 0.292 -0.578 1.00 95.06 115 SER A CA 1
ATOM 842 C C . SER A 1 115 ? 7.409 0.859 -1.715 1.00 95.06 115 SER A C 1
ATOM 844 O O . SER A 1 115 ? 7.306 0.228 -2.760 1.00 95.06 115 SER A O 1
ATOM 846 N N . CYS A 1 116 ? 6.859 2.067 -1.546 1.00 95.94 116 CYS A N 1
ATOM 847 C CA . CYS A 1 116 ? 6.110 2.743 -2.606 1.00 95.94 116 CYS A CA 1
ATOM 848 C C . CYS A 1 116 ? 7.034 3.544 -3.529 1.00 95.94 116 CYS A C 1
ATOM 850 O O . CYS A 1 116 ? 7.018 3.339 -4.732 1.00 95.94 116 CYS A O 1
ATOM 852 N N . HIS A 1 117 ? 7.890 4.416 -2.983 1.00 96.75 117 HIS A N 1
ATOM 853 C CA . HIS A 1 117 ? 8.679 5.362 -3.786 1.00 96.75 117 HIS A CA 1
ATOM 854 C C . HIS A 1 117 ? 9.826 4.738 -4.597 1.00 96.75 117 HIS A C 1
ATOM 856 O O . HIS A 1 117 ? 10.509 5.470 -5.316 1.00 96.75 117 HIS A O 1
ATOM 862 N N . LEU A 1 118 ? 10.076 3.434 -4.463 1.00 96.81 118 LEU A N 1
ATOM 863 C CA . LEU A 1 118 ? 10.967 2.670 -5.342 1.00 96.81 118 LEU A CA 1
ATOM 864 C C . LEU A 1 118 ? 10.205 1.670 -6.218 1.00 96.81 118 LEU A C 1
ATOM 866 O O . LEU A 1 118 ? 10.835 1.002 -7.025 1.00 96.81 118 LEU A O 1
ATOM 870 N N . MET A 1 119 ? 8.881 1.558 -6.098 1.00 96.00 119 MET A N 1
ATOM 871 C CA . MET A 1 119 ? 8.102 0.651 -6.936 1.00 96.00 119 MET A CA 1
ATOM 872 C C . MET A 1 119 ? 8.099 1.137 -8.389 1.00 96.00 119 MET A C 1
ATOM 874 O O . MET A 1 119 ? 8.010 2.341 -8.651 1.00 96.00 119 MET A O 1
ATOM 878 N N . ILE A 1 120 ? 8.205 0.213 -9.336 1.00 94.94 120 ILE A N 1
ATOM 879 C CA . ILE A 1 120 ? 8.194 0.505 -10.772 1.00 94.94 120 ILE A CA 1
ATOM 880 C C . ILE A 1 120 ? 6.963 -0.091 -11.446 1.00 94.94 120 ILE A C 1
ATOM 882 O O . ILE A 1 120 ? 6.354 -1.025 -10.923 1.00 94.94 120 ILE A O 1
ATOM 886 N N . ASP A 1 121 ? 6.601 0.463 -12.601 1.00 92.88 121 ASP A N 1
ATOM 887 C CA . ASP A 1 121 ? 5.517 -0.083 -13.413 1.00 92.88 121 ASP A CA 1
ATOM 888 C C . ASP A 1 121 ? 5.966 -1.395 -14.059 1.00 92.88 121 ASP A C 1
ATOM 890 O O . ASP A 1 121 ? 6.991 -1.422 -14.734 1.00 92.88 121 ASP A O 1
ATOM 894 N N . ALA A 1 122 ? 5.205 -2.470 -13.867 1.00 89.12 122 ALA A N 1
ATOM 895 C CA . ALA A 1 122 ? 5.487 -3.769 -14.473 1.00 89.12 122 ALA A CA 1
ATOM 896 C C . ALA A 1 122 ? 4.999 -3.878 -15.931 1.00 89.12 122 ALA A C 1
ATOM 898 O O . ALA A 1 122 ? 5.399 -4.805 -16.637 1.00 89.12 122 ALA A O 1
ATOM 899 N N . PHE A 1 123 ? 4.149 -2.946 -16.387 1.00 89.31 123 PHE A N 1
ATOM 900 C CA . PHE A 1 123 ? 3.507 -2.975 -17.709 1.00 89.31 123 PHE A CA 1
ATOM 901 C C . PHE A 1 123 ? 3.657 -1.641 -18.466 1.00 89.31 123 PHE A C 1
ATOM 903 O O . PHE A 1 123 ? 2.656 -1.048 -18.885 1.00 89.31 123 PHE A O 1
ATOM 910 N N . PRO A 1 124 ? 4.893 -1.149 -18.685 1.00 85.50 124 PRO A N 1
ATOM 911 C CA . PRO A 1 124 ? 5.128 0.146 -19.325 1.00 85.50 124 PRO A CA 1
ATOM 912 C C . PRO A 1 124 ? 4.597 0.248 -20.770 1.00 85.50 124 PRO A C 1
ATOM 914 O O . PRO A 1 124 ? 4.328 1.359 -21.231 1.00 85.50 124 PRO A O 1
ATOM 917 N N . GLY A 1 125 ? 4.439 -0.876 -21.484 1.00 76.38 125 GLY A N 1
ATOM 918 C CA . GLY A 1 125 ? 3.898 -0.921 -22.849 1.00 76.38 125 GLY A CA 1
ATOM 919 C C . GLY A 1 125 ? 2.368 -0.968 -22.956 1.00 76.38 125 GLY A C 1
ATOM 920 O O . GLY A 1 125 ? 1.818 -0.488 -23.945 1.00 76.38 125 GLY A O 1
ATOM 921 N N . ASP A 1 126 ? 1.675 -1.506 -21.947 1.00 66.81 126 ASP A N 1
ATOM 922 C CA . ASP A 1 126 ? 0.225 -1.789 -22.001 1.00 66.81 126 ASP A CA 1
ATOM 923 C C . ASP A 1 126 ? -0.631 -0.552 -21.679 1.00 66.81 126 ASP A C 1
ATOM 925 O O . ASP A 1 126 ? -1.811 -0.480 -22.010 1.00 66.81 126 ASP A O 1
ATOM 929 N N . ASN A 1 127 ? -0.047 0.449 -21.005 1.00 60.53 127 ASN A N 1
ATOM 930 C CA . ASN A 1 127 ? -0.805 1.539 -20.386 1.00 60.53 127 ASN A CA 1
ATOM 931 C C . ASN A 1 127 ? -2.012 1.004 -19.581 1.00 60.53 127 ASN A C 1
ATOM 933 O O . ASN A 1 127 ? -3.115 1.536 -19.717 1.00 60.53 127 ASN A O 1
ATOM 937 N N . LEU A 1 128 ? -1.811 0.027 -18.676 1.00 63.34 128 LEU A N 1
ATOM 938 C CA . LEU A 1 128 ? -2.825 -0.478 -17.714 1.00 63.34 128 LEU A CA 1
ATOM 939 C C . LEU A 1 128 ? -3.418 0.597 -16.775 1.00 63.34 128 LEU A C 1
ATOM 941 O O . LEU A 1 128 ? -4.125 0.290 -15.817 1.00 63.34 128 LEU A O 1
ATOM 945 N N . GLN A 1 129 ? -3.147 1.864 -17.061 1.00 76.12 129 GLN A N 1
ATOM 946 C CA . GLN A 1 129 ? -3.602 3.057 -16.382 1.00 76.12 129 GLN A CA 1
ATOM 947 C C . GLN A 1 129 ? -4.659 3.798 -17.239 1.00 76.12 129 GLN A C 1
ATOM 949 O O . GLN A 1 129 ? -4.506 5.007 -17.455 1.00 76.12 129 GLN A O 1
ATOM 954 N N . PRO A 1 130 ? -5.698 3.130 -17.799 1.00 73.44 130 PRO A N 1
ATOM 955 C CA . PRO A 1 130 ? -6.693 3.781 -18.655 1.00 73.44 130 PRO A CA 1
ATOM 956 C C . PRO A 1 130 ? -7.517 4.833 -17.902 1.00 73.44 130 PRO A C 1
ATOM 958 O O . PRO A 1 130 ? -8.159 5.681 -18.522 1.00 73.44 130 PRO A O 1
ATOM 961 N N . GLU A 1 131 ? -7.502 4.800 -16.569 1.00 80.00 131 GLU A N 1
ATOM 962 C CA . GLU A 1 131 ? -8.088 5.824 -15.712 1.00 80.00 131 GLU A CA 1
ATOM 963 C C . GLU A 1 131 ? -7.340 7.160 -15.785 1.00 80.00 131 GLU A C 1
ATOM 965 O O . GLU A 1 131 ? -7.929 8.206 -15.516 1.00 80.00 131 GLU A O 1
ATOM 970 N N . LEU A 1 132 ? -6.058 7.145 -16.167 1.00 85.00 132 LEU A N 1
ATOM 971 C CA . LEU A 1 132 ? -5.229 8.339 -16.218 1.00 85.00 132 LEU A CA 1
ATOM 972 C C . LEU A 1 132 ? -5.292 8.991 -17.601 1.00 85.00 132 LEU A C 1
ATOM 974 O O . LEU A 1 132 ? -4.847 8.391 -18.586 1.00 85.00 132 LEU A O 1
ATOM 978 N N . PRO A 1 133 ? -5.719 10.264 -17.689 1.00 85.62 133 PRO A N 1
ATOM 979 C CA . PRO A 1 133 ? -5.602 11.029 -18.919 1.00 85.62 133 PRO A CA 1
ATOM 980 C C . PRO A 1 133 ? -4.164 11.026 -19.444 1.00 85.62 133 PRO A C 1
ATOM 982 O O . PRO A 1 133 ? -3.199 11.010 -18.675 1.00 85.62 133 PRO A O 1
ATOM 985 N N . ALA A 1 134 ? -4.015 11.054 -20.768 1.00 87.00 134 ALA A N 1
ATOM 986 C CA . ALA A 1 134 ? -2.709 11.244 -21.380 1.00 87.00 134 ALA A CA 1
ATOM 987 C C . ALA A 1 134 ? -2.087 12.569 -20.911 1.00 87.00 134 ALA A C 1
ATOM 989 O O . ALA A 1 134 ? -2.774 13.587 -20.813 1.00 87.00 134 ALA A O 1
ATOM 990 N N . GLU A 1 135 ? -0.780 12.556 -20.644 1.00 90.12 135 GLU A N 1
ATOM 991 C CA . GLU A 1 135 ? -0.055 13.783 -20.324 1.00 90.12 135 GLU A CA 1
ATOM 992 C C . GLU A 1 135 ? -0.051 14.706 -21.546 1.00 90.12 135 GLU A C 1
ATOM 994 O O . GLU A 1 135 ? 0.326 14.292 -22.643 1.00 90.12 135 GLU A O 1
ATOM 999 N N . THR A 1 136 ? -0.473 15.956 -21.360 1.00 92.44 136 THR A N 1
ATOM 1000 C CA . THR A 1 136 ? -0.515 16.965 -22.432 1.00 92.44 136 THR A CA 1
ATOM 1001 C C . THR A 1 136 ? 0.622 17.981 -22.337 1.00 92.44 136 THR A C 1
ATOM 1003 O O . THR A 1 136 ? 0.892 18.691 -23.302 1.00 92.44 136 THR A O 1
ATOM 1006 N N . ASP A 1 137 ? 1.286 18.078 -21.183 1.00 93.31 137 ASP A N 1
ATOM 1007 C CA . ASP A 1 137 ? 2.438 18.957 -20.980 1.00 93.31 137 ASP A CA 1
ATOM 1008 C C . ASP A 1 137 ? 3.711 18.297 -21.554 1.00 93.31 137 ASP A C 1
ATOM 1010 O O . ASP A 1 137 ? 4.072 17.198 -21.118 1.00 93.31 137 ASP A O 1
ATOM 1014 N N . PRO A 1 138 ? 4.438 18.945 -22.488 1.00 94.56 138 PRO A N 1
ATOM 1015 C CA . PRO A 1 138 ? 5.664 18.396 -23.074 1.00 94.56 138 PRO A CA 1
ATOM 1016 C C . PRO A 1 138 ? 6.740 17.996 -22.054 1.00 94.56 138 PRO A C 1
ATOM 1018 O O . PRO A 1 138 ? 7.489 17.039 -22.277 1.00 94.56 138 PRO A O 1
ATOM 1021 N N . THR A 1 139 ? 6.823 18.703 -20.924 1.00 93.62 139 THR A N 1
ATOM 1022 C CA . THR A 1 139 ? 7.772 18.399 -19.846 1.00 93.62 139 THR A CA 1
ATOM 1023 C C . THR A 1 139 ? 7.381 17.123 -19.107 1.00 93.62 139 THR A C 1
ATOM 1025 O O . THR A 1 139 ? 8.248 16.297 -18.820 1.00 93.62 139 THR A O 1
ATOM 1028 N N . LEU A 1 140 ? 6.083 16.917 -18.861 1.00 92.94 140 LEU A N 1
ATOM 1029 C CA . LEU A 1 140 ? 5.553 15.700 -18.241 1.00 92.94 140 LEU A CA 1
ATOM 1030 C C . LEU A 1 140 ? 5.673 14.500 -19.173 1.00 92.94 140 LEU A C 1
ATOM 1032 O O . LEU A 1 140 ? 6.092 13.437 -18.724 1.00 92.94 140 LEU A O 1
ATOM 1036 N N . ILE A 1 141 ? 5.388 14.677 -20.465 1.00 93.81 141 ILE A N 1
ATOM 1037 C CA . ILE A 1 141 ? 5.594 13.640 -21.487 1.00 93.81 141 ILE A CA 1
ATOM 1038 C C . ILE A 1 141 ? 7.057 13.180 -21.479 1.00 93.81 141 ILE A C 1
ATOM 1040 O O . ILE A 1 141 ? 7.332 11.983 -21.405 1.00 93.81 141 ILE A O 1
ATOM 1044 N N . SER A 1 142 ? 7.999 14.127 -21.496 1.00 94.31 142 SER A N 1
ATOM 1045 C CA . SER A 1 142 ? 9.432 13.813 -21.506 1.00 94.31 142 SER A CA 1
ATOM 1046 C C . SER A 1 142 ? 9.882 13.128 -20.210 1.00 94.31 142 SER A C 1
ATOM 1048 O O . SER A 1 142 ? 10.627 12.151 -20.251 1.00 94.31 142 SER A O 1
ATOM 1050 N N . ALA A 1 143 ? 9.405 13.598 -19.054 1.00 94.06 143 ALA A N 1
ATOM 1051 C CA . ALA A 1 143 ? 9.733 12.998 -17.764 1.00 94.06 143 ALA A CA 1
ATOM 1052 C C . ALA A 1 143 ? 9.139 11.586 -17.614 1.00 94.06 143 ALA A C 1
ATOM 1054 O O . ALA A 1 143 ? 9.817 10.686 -17.124 1.00 94.06 143 ALA A O 1
ATOM 1055 N N . ALA A 1 144 ? 7.907 11.368 -18.085 1.00 93.31 144 ALA A N 1
ATOM 1056 C CA . ALA A 1 144 ? 7.271 10.053 -18.097 1.00 93.31 144 ALA A CA 1
ATOM 1057 C C . ALA A 1 144 ? 8.022 9.074 -19.008 1.00 93.31 144 ALA A C 1
ATOM 1059 O O . ALA A 1 144 ? 8.235 7.929 -18.619 1.00 93.31 144 ALA A O 1
ATOM 1060 N N . ALA A 1 145 ? 8.475 9.526 -20.182 1.00 93.44 145 ALA A N 1
ATOM 1061 C CA . ALA A 1 145 ? 9.293 8.717 -21.083 1.00 93.44 145 ALA A CA 1
ATOM 1062 C C . ALA A 1 145 ? 10.636 8.311 -20.447 1.00 93.44 145 ALA A C 1
ATOM 1064 O O . ALA A 1 145 ? 11.062 7.170 -20.603 1.00 93.44 145 ALA A O 1
ATOM 1065 N N . ALA A 1 146 ? 11.277 9.207 -19.688 1.00 94.06 146 ALA A N 1
ATOM 1066 C CA . ALA A 1 146 ? 12.511 8.888 -18.968 1.00 94.06 146 ALA A CA 1
ATOM 1067 C C . ALA A 1 146 ? 12.289 7.825 -17.876 1.00 94.06 146 ALA A C 1
ATOM 1069 O O . ALA A 1 146 ? 13.064 6.877 -17.770 1.00 94.06 146 ALA A O 1
ATOM 1070 N N . THR A 1 147 ? 11.209 7.948 -17.100 1.00 94.94 147 THR A N 1
ATOM 1071 C CA . THR A 1 147 ? 10.825 6.952 -16.086 1.00 94.94 147 THR A CA 1
ATOM 1072 C C . THR A 1 147 ? 10.495 5.602 -16.720 1.00 94.94 147 THR A C 1
ATOM 1074 O O . THR A 1 147 ? 10.988 4.582 -16.252 1.00 94.94 147 THR A O 1
ATOM 1077 N N . ARG A 1 148 ? 9.739 5.598 -17.826 1.00 94.06 148 ARG A N 1
ATOM 1078 C CA . ARG A 1 148 ? 9.421 4.396 -18.610 1.00 94.06 148 ARG A CA 1
ATOM 1079 C C . ARG A 1 148 ? 10.684 3.683 -19.095 1.00 94.06 148 ARG A C 1
ATOM 1081 O O . ARG A 1 148 ? 10.795 2.474 -18.943 1.00 94.06 148 ARG A O 1
ATOM 1088 N N . ALA A 1 149 ? 11.652 4.424 -19.635 1.00 95.19 149 ALA A N 1
ATOM 1089 C CA . ALA A 1 149 ? 12.922 3.850 -20.076 1.00 95.19 149 ALA A CA 1
ATOM 1090 C C . ALA A 1 149 ? 13.715 3.223 -18.915 1.00 95.19 149 ALA A C 1
ATOM 1092 O O . ALA A 1 149 ? 14.330 2.172 -19.089 1.00 95.19 149 ALA A O 1
ATOM 1093 N N . ALA A 1 150 ? 13.677 3.838 -17.727 1.00 95.31 150 ALA A N 1
ATOM 1094 C CA . ALA A 1 150 ? 14.279 3.260 -16.527 1.00 95.31 150 ALA A CA 1
ATOM 1095 C C . ALA A 1 150 ? 13.563 1.970 -16.086 1.00 95.31 150 ALA A C 1
ATOM 1097 O O . ALA A 1 150 ? 14.233 1.011 -15.715 1.00 95.31 150 ALA A O 1
ATOM 1098 N N . ASP A 1 151 ? 12.229 1.926 -16.166 1.00 95.50 151 ASP A N 1
ATOM 1099 C CA . ASP A 1 151 ? 11.435 0.731 -15.839 1.00 95.50 151 ASP A CA 1
ATOM 1100 C C . ASP A 1 151 ? 11.759 -0.421 -16.792 1.00 95.50 151 ASP A C 1
ATOM 1102 O O . ASP A 1 151 ? 12.112 -1.507 -16.342 1.00 95.50 151 ASP A O 1
ATOM 1106 N N . VAL A 1 152 ? 11.759 -0.161 -18.103 1.00 95.88 152 VAL A N 1
ATOM 1107 C CA . VAL A 1 152 ? 12.134 -1.141 -19.137 1.00 95.88 152 VAL A CA 1
ATOM 1108 C C . VAL A 1 152 ? 13.526 -1.724 -18.886 1.00 95.88 152 VAL A C 1
ATOM 1110 O O . VAL A 1 152 ? 13.706 -2.936 -19.006 1.00 95.88 152 VAL A O 1
ATOM 1113 N N . ALA A 1 153 ? 14.505 -0.895 -18.509 1.00 95.38 153 ALA A N 1
ATOM 1114 C CA . ALA A 1 153 ? 15.855 -1.366 -18.208 1.00 95.38 153 ALA A CA 1
ATOM 1115 C C . ALA A 1 153 ? 15.874 -2.329 -17.010 1.00 95.38 153 ALA A C 1
ATOM 1117 O O . ALA A 1 153 ? 16.446 -3.411 -17.109 1.00 95.38 153 ALA A O 1
ATOM 1118 N N . ILE A 1 154 ? 15.196 -1.976 -15.913 1.00 95.12 154 ILE A N 1
ATOM 1119 C CA . ILE A 1 154 ? 15.132 -2.818 -14.708 1.00 95.12 154 ILE A CA 1
ATOM 1120 C C . ILE A 1 154 ? 14.391 -4.129 -14.996 1.00 95.12 154 ILE A C 1
ATOM 1122 O O . ILE A 1 154 ? 14.856 -5.198 -14.607 1.00 95.12 154 ILE A O 1
ATOM 1126 N N . LEU A 1 155 ? 13.252 -4.068 -15.691 1.00 94.94 155 LEU A N 1
ATOM 1127 C CA . LEU A 1 155 ? 12.446 -5.249 -16.015 1.00 94.94 155 LEU A CA 1
ATOM 1128 C C . LEU A 1 155 ? 13.179 -6.219 -16.949 1.00 94.94 155 LEU A C 1
ATOM 1130 O O . LEU A 1 155 ? 13.046 -7.431 -16.791 1.00 94.94 155 LEU A O 1
ATOM 1134 N N . SER A 1 156 ? 13.979 -5.704 -17.887 1.00 95.00 156 SER A N 1
ATOM 1135 C CA . SER A 1 156 ? 14.758 -6.519 -18.835 1.00 95.00 156 SER A CA 1
ATOM 1136 C C . SER A 1 156 ? 15.819 -7.393 -18.152 1.00 95.00 156 SER A C 1
ATOM 1138 O O . SER A 1 156 ? 16.181 -8.462 -18.661 1.00 95.00 156 SER A O 1
ATOM 1140 N N . ASP A 1 157 ? 16.295 -6.968 -16.981 1.00 92.88 157 ASP A N 1
ATOM 1141 C CA . ASP A 1 157 ? 17.267 -7.718 -16.185 1.00 92.88 157 ASP A CA 1
ATOM 1142 C C . ASP A 1 157 ? 16.618 -8.848 -15.370 1.00 92.88 157 ASP A C 1
ATOM 1144 O O . ASP A 1 157 ? 17.308 -9.782 -14.950 1.00 92.88 157 ASP A O 1
ATOM 1148 N N . LEU A 1 158 ? 15.293 -8.824 -15.189 1.00 90.00 158 LEU A N 1
ATOM 1149 C CA . LEU A 1 158 ? 14.580 -9.840 -14.422 1.00 90.00 158 LEU A CA 1
ATOM 1150 C C . LEU A 1 158 ? 14.477 -11.161 -15.182 1.00 90.00 158 LEU A C 1
ATOM 1152 O O . LEU A 1 158 ? 14.221 -11.217 -16.392 1.00 90.00 158 LEU A O 1
ATOM 1156 N N . LYS A 1 159 ? 14.665 -12.246 -14.431 1.00 88.31 159 LYS A N 1
ATOM 1157 C CA . LYS A 1 159 ? 14.596 -13.618 -14.924 1.00 88.31 159 LYS A CA 1
ATOM 1158 C C . LYS A 1 159 ? 13.490 -14.384 -14.219 1.00 88.31 159 LYS A C 1
ATOM 1160 O O . LYS A 1 159 ? 13.244 -14.163 -13.034 1.00 88.31 159 LYS A O 1
ATOM 1165 N N . LEU A 1 160 ? 12.864 -15.276 -14.974 1.00 85.19 160 LEU A N 1
ATOM 1166 C CA . LEU A 1 160 ? 12.034 -16.350 -14.449 1.00 85.19 160 LEU A CA 1
ATOM 1167 C C . LEU A 1 160 ? 12.929 -17.423 -13.811 1.00 85.19 160 LEU A C 1
ATOM 1169 O O . LEU A 1 160 ? 14.145 -17.459 -14.025 1.00 85.19 160 LEU A O 1
ATOM 1173 N N . PHE A 1 161 ? 12.326 -18.323 -13.049 1.00 78.31 161 PHE A N 1
ATOM 1174 C CA . PHE A 1 161 ? 13.001 -19.408 -12.346 1.00 78.31 161 PHE A CA 1
ATOM 1175 C C . PHE A 1 161 ? 13.721 -20.389 -13.273 1.00 78.31 161 PHE A C 1
ATOM 1177 O O . PHE A 1 161 ? 14.765 -20.933 -12.914 1.00 78.31 161 PHE A O 1
ATOM 1184 N N . ASP A 1 162 ? 13.219 -20.575 -14.493 1.00 83.31 162 ASP A N 1
ATOM 1185 C CA . ASP A 1 162 ? 13.889 -21.368 -15.529 1.00 83.31 162 ASP A CA 1
ATOM 1186 C C . ASP A 1 162 ? 15.122 -20.666 -16.142 1.00 83.31 162 ASP A C 1
ATOM 1188 O O . ASP A 1 162 ? 15.802 -21.230 -17.002 1.00 83.31 162 ASP A O 1
ATOM 1192 N N . GLY A 1 163 ? 15.436 -19.447 -15.689 1.00 86.69 163 GLY A N 1
ATOM 1193 C CA . GLY A 1 163 ? 16.519 -18.602 -16.187 1.00 86.69 163 GLY A CA 1
ATOM 1194 C C . GLY A 1 163 ? 16.159 -17.796 -17.439 1.00 86.69 163 GLY A C 1
ATOM 1195 O O . GLY A 1 163 ? 16.981 -17.001 -17.906 1.00 86.69 163 GLY A O 1
ATOM 1196 N N . GLY A 1 164 ? 14.953 -17.972 -17.982 1.00 90.12 164 GLY A N 1
ATOM 1197 C CA . GLY A 1 164 ? 14.427 -17.212 -19.108 1.00 90.12 164 GLY A CA 1
ATOM 1198 C C . GLY A 1 164 ? 14.151 -15.744 -18.758 1.00 90.12 164 GLY A C 1
ATOM 1199 O O . GLY A 1 164 ? 14.086 -15.373 -17.583 1.00 90.12 164 GLY A O 1
ATOM 1200 N N . PRO A 1 165 ? 14.018 -14.860 -19.761 1.00 92.19 165 PRO A N 1
ATOM 1201 C CA . PRO A 1 165 ? 13.636 -13.472 -19.522 1.00 92.19 165 PRO A CA 1
ATOM 1202 C C . PRO A 1 165 ? 12.199 -13.383 -18.991 1.00 92.19 165 PRO A C 1
ATOM 1204 O O . PRO A 1 165 ? 11.301 -14.035 -19.516 1.00 92.19 165 PRO A O 1
ATOM 1207 N N . PHE A 1 166 ? 11.971 -12.533 -17.987 1.00 90.25 166 PHE A N 1
ATOM 1208 C CA . PHE A 1 166 ? 10.611 -12.180 -17.565 1.00 90.25 166 PHE A CA 1
ATOM 1209 C C . PHE A 1 166 ? 9.939 -11.218 -18.555 1.00 90.25 166 PHE A C 1
ATOM 1211 O O . PHE A 1 166 ? 8.726 -11.273 -18.735 1.00 90.25 166 PHE A O 1
ATOM 1218 N N . PHE A 1 167 ? 10.717 -10.346 -19.198 1.00 94.88 167 PHE A N 1
ATOM 1219 C CA . PHE A 1 167 ? 10.226 -9.182 -19.931 1.00 94.88 167 PHE A CA 1
ATOM 1220 C C . PHE A 1 167 ? 10.720 -9.155 -21.381 1.00 94.88 167 PHE A C 1
ATOM 1222 O O . PHE A 1 167 ? 11.890 -9.438 -21.648 1.00 94.88 167 PHE A O 1
ATOM 1229 N N . ASP A 1 168 ? 9.838 -8.781 -22.305 1.00 94.31 168 ASP A N 1
ATOM 1230 C CA . ASP A 1 168 ? 10.163 -8.494 -23.700 1.00 94.31 168 ASP A CA 1
ATOM 1231 C C . ASP A 1 168 ? 10.308 -6.976 -23.885 1.00 94.31 168 ASP A C 1
ATOM 1233 O O . ASP A 1 168 ? 9.341 -6.222 -23.814 1.00 94.31 168 ASP A O 1
ATOM 1237 N N . ALA A 1 169 ? 11.534 -6.518 -24.143 1.00 93.00 169 ALA A N 1
ATOM 1238 C CA . ALA A 1 169 ? 11.839 -5.098 -24.314 1.00 93.00 169 ALA A CA 1
ATOM 1239 C C . ALA A 1 169 ? 11.300 -4.491 -25.624 1.00 93.00 169 ALA A C 1
ATOM 1241 O O . ALA A 1 169 ? 11.307 -3.270 -25.768 1.00 93.00 169 ALA A O 1
ATOM 1242 N N . VAL A 1 170 ? 10.863 -5.312 -26.587 1.00 91.50 170 VAL A N 1
ATOM 1243 C CA . VAL A 1 170 ? 10.277 -4.843 -27.852 1.00 91.50 170 VAL A CA 1
ATOM 1244 C C . VAL A 1 170 ? 8.802 -4.514 -27.669 1.00 91.50 170 VAL A C 1
ATOM 1246 O O . VAL A 1 170 ? 8.350 -3.466 -28.127 1.00 91.50 170 VAL A O 1
ATOM 1249 N N . THR A 1 171 ? 8.050 -5.400 -27.016 1.00 92.44 171 THR A N 1
ATOM 1250 C CA . THR A 1 171 ? 6.633 -5.155 -26.694 1.00 92.44 171 THR A CA 1
ATOM 1251 C C . THR A 1 171 ? 6.468 -4.314 -25.432 1.00 92.44 171 THR A C 1
ATOM 1253 O O . THR A 1 171 ? 5.426 -3.691 -25.246 1.00 92.44 171 THR A O 1
ATOM 1256 N N . GLU A 1 172 ? 7.507 -4.266 -24.598 1.00 93.50 172 GLU A N 1
ATOM 1257 C CA . GLU A 1 172 ? 7.511 -3.688 -23.260 1.00 93.50 172 GLU A CA 1
ATOM 1258 C C . GLU A 1 172 ? 6.474 -4.319 -22.316 1.00 93.50 172 GLU A C 1
ATOM 1260 O O . GLU A 1 172 ? 5.829 -3.638 -21.508 1.00 93.50 172 GLU A O 1
ATOM 1265 N N . LEU A 1 173 ? 6.329 -5.640 -22.426 1.00 92.38 173 LEU A N 1
ATOM 1266 C CA . LEU A 1 173 ? 5.401 -6.462 -21.654 1.00 92.38 173 LEU A CA 1
ATOM 1267 C C . LEU A 1 173 ? 6.113 -7.706 -21.101 1.00 92.38 173 LEU A C 1
ATOM 1269 O O . LEU A 1 173 ? 7.142 -8.124 -21.641 1.00 92.38 173 LEU A O 1
ATOM 1273 N N . PRO A 1 174 ? 5.575 -8.345 -20.046 1.00 91.69 174 PRO A N 1
ATOM 1274 C CA . PRO A 1 174 ? 6.028 -9.671 -19.642 1.00 91.69 174 PRO A CA 1
ATOM 1275 C C . PRO A 1 174 ? 5.979 -10.678 -20.803 1.00 91.69 174 PRO A C 1
ATOM 1277 O O . PRO A 1 174 ? 5.076 -10.635 -21.634 1.00 91.69 174 PRO A O 1
ATOM 1280 N N . VAL A 1 175 ? 6.910 -11.632 -20.845 1.00 91.62 175 VAL A N 1
ATOM 1281 C CA . VAL A 1 175 ? 6.990 -12.646 -21.918 1.00 91.62 175 VAL A CA 1
ATOM 1282 C C . VAL A 1 175 ? 5.724 -13.502 -21.987 1.00 91.62 175 VAL A C 1
ATOM 1284 O O . VAL A 1 175 ? 5.262 -13.845 -23.070 1.00 91.62 175 VAL A O 1
ATOM 1287 N N . ASN A 1 176 ? 5.125 -13.799 -20.833 1.00 87.19 176 ASN A N 1
ATOM 1288 C CA . ASN A 1 176 ? 3.843 -14.492 -20.735 1.00 87.19 176 ASN A CA 1
ATOM 1289 C C . ASN A 1 176 ? 2.691 -13.493 -20.557 1.00 87.19 176 ASN A C 1
ATOM 1291 O O . ASN A 1 176 ? 1.872 -13.702 -19.672 1.00 87.19 176 ASN A O 1
ATOM 1295 N N . HIS A 1 177 ? 2.651 -12.374 -21.288 1.00 89.38 177 HIS A N 1
ATOM 1296 C CA . HIS A 1 177 ? 1.561 -11.387 -21.189 1.00 89.38 177 HIS A CA 1
ATOM 1297 C C . HIS A 1 177 ? 0.279 -11.852 -21.899 1.00 89.38 177 HIS A C 1
ATOM 1299 O O . HIS A 1 177 ? 0.322 -12.605 -22.874 1.00 89.38 177 HIS A O 1
ATOM 1305 N N . GLY A 1 178 ? -0.878 -11.450 -21.371 1.00 86.56 178 GLY A N 1
ATOM 1306 C CA . GLY A 1 178 ? -2.202 -11.768 -21.901 1.00 86.56 178 GLY A CA 1
ATOM 1307 C C . GLY A 1 178 ? -3.051 -10.526 -22.163 1.00 86.56 178 GLY A C 1
ATOM 1308 O O . GLY A 1 178 ? -2.825 -9.451 -21.627 1.00 86.56 178 GLY A O 1
ATOM 1309 N N . THR A 1 179 ? -4.109 -10.686 -22.952 1.00 81.38 179 THR A N 1
ATOM 1310 C CA . THR A 1 179 ? -5.012 -9.579 -23.338 1.00 81.38 179 THR A CA 1
ATOM 1311 C C . THR A 1 179 ? -6.295 -9.512 -22.502 1.00 81.38 179 THR A C 1
ATOM 1313 O O . THR A 1 179 ? -7.281 -8.904 -22.915 1.00 81.38 179 THR A O 1
ATOM 1316 N N . ALA A 1 180 ? -6.322 -10.198 -21.354 1.00 75.44 180 ALA A N 1
ATOM 1317 C CA . ALA A 1 180 ? -7.507 -10.402 -20.509 1.00 75.44 180 ALA A CA 1
ATOM 1318 C C . ALA A 1 180 ? -8.703 -11.069 -21.229 1.00 75.44 180 ALA A C 1
ATOM 1320 O O . ALA A 1 180 ? -9.836 -11.043 -20.745 1.00 75.44 180 ALA A O 1
ATOM 1321 N N . THR A 1 181 ? -8.467 -11.705 -22.380 1.00 80.81 181 THR A N 1
ATOM 1322 C CA . THR A 1 181 ? -9.463 -12.561 -23.031 1.00 80.81 181 THR A CA 1
ATOM 1323 C C . THR A 1 181 ? -9.548 -13.910 -22.309 1.00 80.81 181 THR A C 1
ATOM 1325 O O . THR A 1 181 ? -8.566 -14.343 -21.705 1.00 80.81 181 THR A O 1
ATOM 1328 N N . PRO A 1 182 ? -10.676 -14.642 -22.392 1.00 79.75 182 PRO A N 1
ATOM 1329 C CA . PRO A 1 182 ? -10.783 -15.969 -21.782 1.00 79.75 182 PRO A CA 1
ATOM 1330 C C . PRO A 1 182 ? -9.703 -16.965 -22.232 1.00 79.75 182 PRO A C 1
ATOM 1332 O O . PRO A 1 182 ? -9.414 -17.906 -21.500 1.00 79.75 182 PRO A O 1
ATOM 1335 N N . ALA A 1 183 ? -9.118 -16.765 -23.420 1.00 81.56 183 ALA A N 1
ATOM 1336 C CA . ALA A 1 183 ? -8.035 -17.599 -23.935 1.00 81.56 183 ALA A CA 1
ATOM 1337 C C . ALA A 1 183 ? -6.717 -17.399 -23.164 1.00 81.56 183 ALA A C 1
ATOM 1339 O O . ALA A 1 183 ? -6.007 -18.374 -22.934 1.00 81.56 183 ALA A O 1
ATOM 1340 N N . ASP A 1 184 ? -6.450 -16.172 -22.702 1.00 84.00 184 ASP A N 1
ATOM 1341 C CA . ASP A 1 184 ? -5.162 -15.773 -22.123 1.00 84.00 184 ASP A CA 1
ATOM 1342 C C . ASP A 1 184 ? -5.289 -15.232 -20.690 1.00 84.00 184 ASP A C 1
ATOM 1344 O O . ASP A 1 184 ? -4.361 -14.618 -20.178 1.00 84.00 184 ASP A O 1
ATOM 1348 N N . ILE A 1 185 ? -6.410 -15.453 -19.994 1.00 79.00 185 ILE A N 1
ATOM 1349 C CA . ILE A 1 185 ? -6.571 -15.022 -18.588 1.00 79.00 185 ILE A CA 1
ATOM 1350 C C . ILE A 1 185 ? -5.572 -15.707 -17.642 1.00 79.00 185 ILE A C 1
ATOM 1352 O O . ILE A 1 185 ? -5.331 -15.252 -16.528 1.00 79.00 185 ILE A O 1
ATOM 1356 N N . MET A 1 186 ? -4.988 -16.818 -18.092 1.00 83.00 186 MET A N 1
ATOM 1357 C CA . MET A 1 186 ? -3.911 -17.489 -17.382 1.00 83.00 186 MET A CA 1
ATOM 1358 C C . MET A 1 186 ? -2.571 -16.770 -17.557 1.00 83.00 186 MET A C 1
ATOM 1360 O O . MET A 1 186 ? -1.674 -17.063 -16.793 1.00 83.00 186 MET A O 1
ATOM 1364 N N . ASN A 1 187 ? -2.400 -15.856 -18.508 1.00 87.12 187 ASN A N 1
ATOM 1365 C CA . ASN A 1 187 ? -1.155 -15.112 -18.731 1.00 87.12 187 ASN A CA 1
ATOM 1366 C C . ASN A 1 187 ? -1.111 -13.847 -17.853 1.00 87.12 187 ASN A C 1
ATOM 1368 O O . ASN A 1 187 ? -2.122 -13.468 -17.274 1.00 87.12 187 ASN A O 1
ATOM 1372 N N . TYR A 1 188 ? 0.038 -13.180 -17.730 1.00 85.75 188 TYR A N 1
ATOM 1373 C CA . TYR A 1 188 ? 0.171 -11.900 -17.022 1.00 85.75 188 TYR A CA 1
ATOM 1374 C C . TYR A 1 188 ? -0.690 -10.819 -17.648 1.00 85.75 188 TYR A C 1
ATOM 1376 O O . TYR A 1 188 ? -0.422 -10.384 -18.763 1.00 85.75 188 TYR A O 1
ATOM 1384 N N . ILE A 1 189 ? -1.668 -10.338 -16.891 1.00 83.88 189 ILE A N 1
ATOM 1385 C CA . ILE A 1 189 ? -2.494 -9.186 -17.265 1.00 83.88 189 ILE A CA 1
ATOM 1386 C C . ILE A 1 189 ? -2.489 -8.109 -16.169 1.00 83.88 189 ILE A C 1
ATOM 1388 O O . ILE A 1 189 ? -3.077 -7.044 -16.330 1.00 83.88 189 ILE A O 1
ATOM 1392 N N . GLU A 1 190 ? -1.828 -8.388 -15.042 1.00 83.62 190 GLU A N 1
ATOM 1393 C CA . GLU A 1 190 ? -1.744 -7.526 -13.874 1.00 83.62 190 GLU A CA 1
ATOM 1394 C C . GLU A 1 190 ? -0.534 -7.845 -12.988 1.00 83.62 190 GLU A C 1
ATOM 1396 O O . GLU A 1 190 ? 0.026 -8.942 -13.043 1.00 83.62 190 GLU A O 1
ATOM 1401 N N . ALA A 1 191 ? -0.207 -6.906 -12.095 1.00 82.81 191 ALA A N 1
ATOM 1402 C CA . ALA A 1 191 ? 0.631 -7.144 -10.925 1.00 82.81 191 ALA A CA 1
ATOM 1403 C C . ALA A 1 191 ? -0.264 -7.177 -9.677 1.00 82.81 191 ALA A C 1
ATOM 1405 O O . ALA A 1 191 ? -0.821 -6.156 -9.273 1.00 82.81 191 ALA A O 1
ATOM 1406 N N . GLY A 1 192 ? -0.414 -8.358 -9.078 1.00 88.06 192 GLY A N 1
ATOM 1407 C CA . GLY A 1 192 ? -1.153 -8.585 -7.831 1.00 88.06 192 GLY A CA 1
ATOM 1408 C C . GLY A 1 192 ? -0.393 -9.543 -6.915 1.00 88.06 192 GLY A C 1
ATOM 1409 O O . GLY A 1 192 ? 0.717 -9.958 -7.226 1.00 88.06 192 GLY A O 1
ATOM 1410 N N . SER A 1 193 ? -0.965 -9.941 -5.779 1.00 87.00 193 SER A N 1
ATOM 1411 C CA . SER A 1 193 ? -0.357 -10.932 -4.861 1.00 87.00 193 SER A CA 1
ATOM 1412 C C . SER A 1 193 ? 1.073 -10.598 -4.420 1.00 87.00 193 SER A C 1
ATOM 1414 O O . SER A 1 193 ? 1.932 -11.468 -4.289 1.00 87.00 193 SER A O 1
ATOM 1416 N N . GLY A 1 194 ? 1.354 -9.315 -4.222 1.00 87.19 194 GLY A N 1
ATOM 1417 C CA . GLY A 1 194 ? 2.665 -8.830 -3.824 1.00 87.19 194 GLY A CA 1
ATOM 1418 C C . GLY A 1 194 ? 3.712 -8.874 -4.931 1.00 87.19 194 GLY A C 1
ATOM 1419 O O . GLY A 1 194 ? 4.878 -8.726 -4.589 1.00 87.19 194 GLY A O 1
ATOM 1420 N N . GLN A 1 195 ? 3.348 -9.065 -6.212 1.00 87.12 195 GLN A N 1
ATOM 1421 C CA . GLN A 1 195 ? 4.232 -9.007 -7.396 1.00 87.12 195 GLN A CA 1
ATOM 1422 C C . GLN A 1 195 ? 4.814 -7.600 -7.613 1.00 87.12 195 GLN A C 1
ATOM 1424 O O . GLN A 1 195 ? 4.573 -6.940 -8.617 1.00 87.12 195 GLN A O 1
ATOM 1429 N N . MET A 1 196 ? 5.562 -7.116 -6.627 1.00 89.38 196 MET A N 1
ATOM 1430 C CA . MET A 1 196 ? 6.201 -5.815 -6.633 1.00 89.38 196 MET A CA 1
ATOM 1431 C C . MET A 1 196 ? 7.508 -5.872 -7.406 1.00 89.38 196 MET A C 1
ATOM 1433 O O . MET A 1 196 ? 8.317 -6.788 -7.249 1.00 89.38 196 MET A O 1
ATOM 1437 N N . PHE A 1 197 ? 7.722 -4.840 -8.203 1.00 93.44 197 PHE A N 1
ATOM 1438 C CA . PHE A 1 197 ? 8.945 -4.598 -8.941 1.00 93.44 197 PHE A CA 1
ATOM 1439 C C . PHE A 1 197 ? 9.544 -3.332 -8.358 1.00 93.44 197 PHE A C 1
ATOM 1441 O O . PHE A 1 197 ? 8.839 -2.331 -8.224 1.00 93.44 197 PHE A O 1
ATOM 1448 N N . VAL A 1 198 ? 10.810 -3.380 -7.955 1.00 95.19 198 VAL A N 1
ATOM 1449 C CA . VAL A 1 198 ? 11.458 -2.244 -7.302 1.00 95.19 198 VAL A CA 1
ATOM 1450 C C . VAL A 1 198 ? 12.730 -1.818 -8.011 1.00 95.19 198 VAL A C 1
ATOM 1452 O O . VAL A 1 198 ? 13.492 -2.623 -8.540 1.00 95.19 198 VAL A O 1
ATOM 1455 N N . GLU A 1 199 ? 12.960 -0.518 -7.963 1.00 95.44 199 GLU A N 1
ATOM 1456 C CA . GLU A 1 199 ? 14.197 0.145 -8.315 1.00 95.44 199 GLU A CA 1
ATOM 1457 C C . GLU A 1 199 ? 15.317 -0.286 -7.348 1.00 95.44 199 GLU A C 1
ATOM 1459 O O . GLU A 1 199 ? 15.221 -0.015 -6.144 1.00 95.44 199 GLU A O 1
ATOM 1464 N N . PRO A 1 200 ? 16.389 -0.935 -7.843 1.00 91.00 200 PRO A N 1
ATOM 1465 C CA . PRO A 1 200 ? 17.484 -1.395 -6.993 1.00 91.00 200 PRO A CA 1
ATOM 1466 C C . PRO A 1 200 ? 18.349 -0.244 -6.456 1.00 91.00 200 PRO A C 1
ATOM 1468 O O . PRO A 1 200 ? 19.011 -0.409 -5.429 1.00 91.00 200 PRO A O 1
ATOM 1471 N N . ASN A 1 201 ? 18.362 0.924 -7.110 1.00 92.62 201 ASN A N 1
ATOM 1472 C CA . ASN A 1 201 ? 19.073 2.098 -6.615 1.00 92.62 201 ASN A CA 1
ATOM 1473 C C . ASN A 1 201 ? 18.192 2.932 -5.674 1.00 92.62 201 ASN A C 1
ATOM 1475 O O . ASN A 1 201 ? 17.319 3.690 -6.102 1.00 92.62 201 ASN A O 1
ATOM 1479 N N . ASP A 1 202 ? 18.509 2.898 -4.381 1.00 90.94 202 ASP A N 1
ATOM 1480 C CA . ASP A 1 202 ? 17.771 3.610 -3.334 1.00 90.94 202 ASP A CA 1
ATOM 1481 C C . ASP A 1 202 ? 17.728 5.147 -3.488 1.00 90.94 202 ASP A C 1
ATOM 1483 O O . ASP A 1 202 ? 17.004 5.826 -2.754 1.00 90.94 202 ASP A O 1
ATOM 1487 N N . LYS A 1 203 ? 18.489 5.740 -4.415 1.00 92.00 203 LYS A N 1
ATOM 1488 C CA . LYS A 1 203 ? 18.435 7.178 -4.720 1.00 92.00 203 LYS A CA 1
ATOM 1489 C C . LYS A 1 203 ? 17.431 7.530 -5.807 1.00 92.00 203 LYS A C 1
ATOM 1491 O O . LYS A 1 203 ? 17.063 8.698 -5.899 1.00 92.00 203 LYS A O 1
ATOM 1496 N N . ASN A 1 204 ? 16.953 6.575 -6.594 1.00 94.06 204 ASN A N 1
ATOM 1497 C CA . ASN A 1 204 ? 16.042 6.825 -7.709 1.00 94.06 204 ASN A CA 1
ATOM 1498 C C . ASN A 1 204 ? 14.580 6.789 -7.244 1.00 94.06 204 ASN A C 1
ATOM 1500 O O . ASN A 1 204 ? 13.813 5.890 -7.576 1.00 94.06 204 ASN A O 1
ATOM 1504 N N . ARG A 1 205 ? 14.186 7.789 -6.444 1.00 94.50 205 ARG A N 1
ATOM 1505 C CA . ARG A 1 205 ? 12.811 7.901 -5.932 1.00 94.50 205 ARG A CA 1
ATOM 1506 C C . ARG A 1 205 ? 11.841 8.279 -7.033 1.00 94.50 205 ARG A C 1
ATOM 1508 O O . ARG A 1 205 ? 12.206 8.983 -7.970 1.00 94.50 205 ARG A O 1
ATOM 1515 N N . ARG A 1 206 ? 10.591 7.857 -6.890 1.00 94.88 206 ARG A N 1
ATOM 1516 C CA . ARG A 1 206 ? 9.554 8.023 -7.908 1.00 94.88 206 ARG A CA 1
ATOM 1517 C C . ARG A 1 206 ? 8.278 8.580 -7.298 1.00 94.88 206 ARG A C 1
ATOM 1519 O O . ARG A 1 206 ? 8.027 8.416 -6.106 1.00 94.88 206 ARG A O 1
ATOM 1526 N N . GLY A 1 207 ? 7.471 9.270 -8.093 1.00 94.62 207 GLY A N 1
ATOM 1527 C CA . GLY A 1 207 ? 6.155 9.715 -7.645 1.00 94.62 207 GLY A CA 1
ATOM 1528 C C . GLY A 1 207 ? 5.419 10.598 -8.648 1.00 94.62 207 GLY A C 1
ATOM 1529 O O . GLY A 1 207 ? 5.936 10.890 -9.725 1.00 94.62 207 GLY A O 1
ATOM 1530 N N . PRO A 1 208 ? 4.211 11.066 -8.303 1.00 92.50 208 PRO A N 1
ATOM 1531 C CA . PRO A 1 208 ? 3.256 11.614 -9.268 1.00 92.50 208 PRO A CA 1
ATOM 1532 C C . PRO A 1 208 ? 3.524 13.078 -9.665 1.00 92.50 208 PRO A C 1
ATOM 1534 O O . PRO A 1 208 ? 2.629 13.758 -10.165 1.00 92.50 208 PRO A O 1
ATOM 1537 N N . ARG A 1 209 ? 4.713 13.620 -9.381 1.00 88.94 209 ARG A N 1
ATOM 1538 C CA . ARG A 1 209 ? 5.028 15.057 -9.475 1.00 88.94 209 ARG A CA 1
ATOM 1539 C C . ARG A 1 209 ? 6.346 15.284 -10.203 1.00 88.94 209 ARG A C 1
ATOM 1541 O O . ARG A 1 209 ? 7.322 14.611 -9.913 1.00 88.94 209 ARG A O 1
ATOM 1548 N N . ASN A 1 210 ? 6.390 16.225 -11.137 1.00 86.50 210 ASN A N 1
ATOM 1549 C CA . ASN A 1 210 ? 7.619 16.602 -11.848 1.00 86.50 210 ASN A CA 1
ATOM 1550 C C . ASN A 1 210 ? 8.228 17.915 -11.328 1.00 86.50 210 ASN A C 1
ATOM 1552 O O . ASN A 1 210 ? 9.309 18.304 -11.752 1.00 86.50 210 ASN A O 1
ATOM 1556 N N . ASP A 1 211 ? 7.558 18.587 -10.392 1.00 85.38 211 ASP A N 1
ATOM 1557 C CA . ASP A 1 211 ? 7.965 19.852 -9.777 1.00 85.38 211 ASP A CA 1
ATOM 1558 C C . ASP A 1 211 ? 8.764 19.637 -8.475 1.00 85.38 211 ASP A C 1
ATOM 1560 O O . ASP A 1 211 ? 8.687 20.424 -7.525 1.00 85.38 211 ASP A O 1
ATOM 1564 N N . VAL A 1 212 ? 9.516 18.536 -8.402 1.00 84.56 212 VAL A N 1
ATOM 1565 C CA . VAL A 1 212 ? 10.322 18.157 -7.237 1.00 84.56 212 VAL A CA 1
ATOM 1566 C C . VAL A 1 212 ? 11.784 18.503 -7.499 1.00 84.56 212 VAL A C 1
ATOM 1568 O O . VAL A 1 212 ? 12.392 18.011 -8.441 1.00 84.56 212 VAL A O 1
ATOM 1571 N N . SER A 1 213 ? 12.364 19.330 -6.630 1.00 80.06 213 SER A N 1
ATOM 1572 C CA . SER A 1 213 ? 13.794 19.641 -6.628 1.00 80.06 213 SER A CA 1
ATOM 1573 C C . SER A 1 213 ? 14.390 19.246 -5.283 1.00 80.06 213 SER A C 1
ATOM 1575 O O . SER A 1 213 ? 13.894 19.653 -4.231 1.00 80.06 213 SER A O 1
ATOM 1577 N N . THR A 1 214 ? 15.427 18.414 -5.308 1.00 83.25 214 THR A N 1
ATOM 1578 C CA . THR A 1 214 ? 16.105 17.891 -4.117 1.00 83.25 214 THR A CA 1
ATOM 1579 C C . THR A 1 214 ? 17.582 17.656 -4.420 1.00 83.25 214 THR A C 1
ATOM 1581 O O . THR A 1 214 ? 17.965 17.402 -5.560 1.00 83.25 214 THR A O 1
ATOM 1584 N N . LYS A 1 215 ? 18.423 17.775 -3.388 1.00 84.62 215 LYS A N 1
ATOM 1585 C CA . LYS A 1 215 ? 19.861 17.462 -3.446 1.00 84.62 215 LYS A CA 1
ATOM 1586 C C . LYS A 1 215 ? 20.199 16.120 -2.788 1.00 84.62 215 LYS A C 1
ATOM 1588 O O . LYS A 1 215 ? 21.344 15.689 -2.855 1.00 84.62 215 LYS A O 1
ATOM 1593 N N . SER A 1 216 ? 19.228 15.491 -2.124 1.00 87.94 216 SER A N 1
ATOM 1594 C CA . SER A 1 216 ? 19.449 14.318 -1.266 1.00 87.94 216 SER A CA 1
ATOM 1595 C C . SER A 1 216 ? 19.236 12.986 -1.991 1.00 87.94 216 SER A C 1
ATOM 1597 O O . SER A 1 216 ? 19.734 11.954 -1.544 1.00 87.94 216 SER A O 1
ATOM 1599 N N . HIS A 1 217 ? 18.475 12.996 -3.084 1.00 93.00 217 HIS A N 1
ATOM 1600 C CA . HIS A 1 217 ? 18.187 11.843 -3.937 1.00 93.00 217 HIS A CA 1
ATOM 1601 C C . HIS A 1 217 ? 17.652 12.334 -5.291 1.00 93.00 217 HIS A C 1
ATOM 1603 O O . HIS A 1 217 ? 17.281 13.498 -5.423 1.00 93.00 217 HIS A O 1
ATOM 1609 N N . THR A 1 218 ? 17.593 11.459 -6.289 1.00 92.50 218 THR A N 1
ATOM 1610 C CA . THR A 1 218 ? 16.949 11.735 -7.580 1.00 92.50 218 THR A CA 1
ATOM 1611 C C . THR A 1 218 ? 15.429 11.614 -7.433 1.00 92.50 218 THR A C 1
ATOM 1613 O O . THR A 1 218 ? 14.933 10.984 -6.491 1.00 92.50 218 THR A O 1
ATOM 1616 N N . PHE A 1 219 ? 14.674 12.240 -8.338 1.00 92.69 219 PHE A N 1
ATOM 1617 C CA . PHE A 1 219 ? 13.226 12.074 -8.416 1.00 92.69 219 PHE A CA 1
ATOM 1618 C C . PHE A 1 219 ? 12.776 11.843 -9.862 1.00 92.69 219 PHE A C 1
ATOM 1620 O O . PHE A 1 219 ? 13.090 12.641 -10.743 1.00 92.69 219 PHE A O 1
ATOM 1627 N N . LEU A 1 220 ? 12.033 10.763 -10.091 1.00 94.69 220 LEU A N 1
ATOM 1628 C CA . LEU A 1 220 ? 11.461 10.382 -11.377 1.00 94.69 220 LEU A CA 1
ATOM 1629 C C . LEU A 1 220 ? 9.943 10.576 -11.347 1.00 94.69 220 LEU A C 1
ATOM 1631 O O . LEU A 1 220 ? 9.242 10.079 -10.461 1.00 94.69 220 LEU A O 1
ATOM 1635 N N . TYR A 1 221 ? 9.424 11.296 -12.338 1.00 95.19 221 TYR A N 1
ATOM 1636 C CA . TYR A 1 221 ? 7.987 11.462 -12.510 1.00 95.19 221 TYR A CA 1
ATOM 1637 C C . TYR A 1 221 ? 7.354 10.146 -12.970 1.00 95.19 221 TYR A C 1
ATOM 1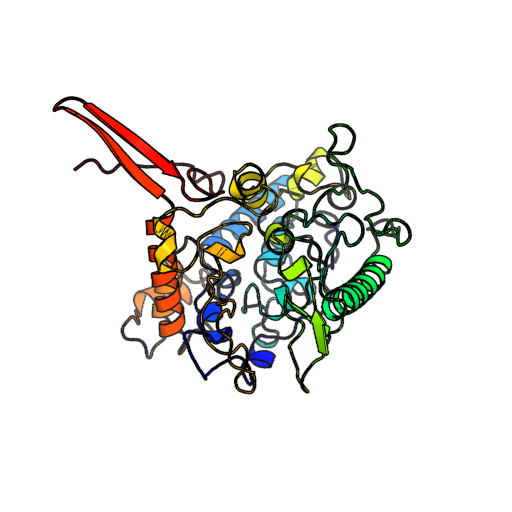639 O O . TYR A 1 221 ? 7.642 9.669 -14.065 1.00 95.19 221 TYR A O 1
ATOM 1647 N N . SER A 1 222 ? 6.474 9.565 -12.162 1.00 94.12 222 SER A N 1
ATOM 1648 C CA . SER A 1 222 ? 5.868 8.262 -12.423 1.00 94.12 222 SER A CA 1
ATOM 1649 C C . SER A 1 222 ? 4.355 8.371 -12.555 1.00 94.12 222 SER A C 1
ATOM 1651 O O . SER A 1 222 ? 3.660 8.753 -11.610 1.00 94.12 222 SER A O 1
ATOM 1653 N N . ARG A 1 223 ? 3.843 7.976 -13.727 1.00 92.69 223 ARG A N 1
ATOM 1654 C CA . ARG A 1 223 ? 2.402 7.818 -13.956 1.00 92.69 223 ARG A CA 1
ATOM 1655 C C . ARG A 1 223 ? 1.825 6.642 -13.165 1.00 92.69 223 ARG A C 1
ATOM 1657 O O . ARG A 1 223 ? 0.731 6.764 -12.633 1.00 92.69 223 ARG A O 1
ATOM 1664 N N . PHE A 1 224 ? 2.606 5.583 -12.959 1.00 93.56 224 PHE A N 1
ATOM 1665 C CA . PHE A 1 224 ? 2.228 4.443 -12.120 1.00 93.56 224 PHE A CA 1
ATOM 1666 C C . PHE A 1 224 ? 1.856 4.850 -10.690 1.00 93.56 224 PHE A C 1
ATOM 1668 O O . PHE A 1 224 ? 0.865 4.375 -10.150 1.00 93.56 224 PHE A O 1
ATOM 1675 N N . HIS A 1 225 ? 2.543 5.843 -10.118 1.00 94.19 225 HIS A N 1
ATOM 1676 C CA . HIS A 1 225 ? 2.207 6.375 -8.791 1.00 94.19 225 HIS A CA 1
ATOM 1677 C C . HIS A 1 225 ? 0.935 7.240 -8.754 1.00 94.19 225 HIS A C 1
ATOM 1679 O O . HIS A 1 225 ? 0.504 7.645 -7.674 1.00 94.19 225 HIS A O 1
ATOM 1685 N N . LYS A 1 226 ? 0.341 7.565 -9.907 1.00 91.31 226 LYS A N 1
ATOM 1686 C CA . LYS A 1 226 ? -1.007 8.149 -10.013 1.00 91.31 226 LYS A CA 1
ATOM 1687 C C . LYS A 1 226 ? -2.073 7.059 -10.186 1.00 91.31 226 LYS A C 1
ATOM 1689 O O . LYS A 1 226 ? -3.243 7.343 -9.998 1.00 91.31 226 LYS A O 1
ATOM 1694 N N . SER A 1 227 ? -1.676 5.849 -10.574 1.00 90.88 227 SER A N 1
ATOM 1695 C CA . SER A 1 227 ? -2.583 4.779 -10.974 1.00 90.88 227 SER A CA 1
ATOM 1696 C C . SER A 1 227 ? -3.024 3.917 -9.794 1.00 90.88 227 SER A C 1
ATOM 1698 O O . SER A 1 227 ? -2.297 3.728 -8.813 1.00 90.88 227 SER A O 1
ATOM 1700 N N . ARG A 1 228 ? -4.201 3.305 -9.941 1.00 89.88 228 ARG A N 1
ATOM 1701 C CA . ARG A 1 228 ? -4.673 2.215 -9.073 1.00 89.88 228 ARG A CA 1
ATOM 1702 C C . ARG A 1 228 ? -3.784 0.966 -9.137 1.00 89.88 228 ARG A C 1
ATOM 1704 O O . ARG A 1 228 ? -3.719 0.228 -8.155 1.00 89.88 228 ARG A O 1
ATOM 1711 N N . ALA A 1 229 ? -3.061 0.755 -10.243 1.00 89.75 229 ALA A N 1
ATOM 1712 C CA . ALA A 1 229 ? -2.185 -0.401 -10.443 1.00 89.75 229 ALA A CA 1
ATOM 1713 C C . ALA A 1 229 ? -1.101 -0.513 -9.356 1.00 89.75 229 ALA A C 1
ATOM 1715 O O . ALA A 1 229 ? -0.768 -1.613 -8.925 1.00 89.75 229 ALA A O 1
ATOM 1716 N N . MET A 1 230 ? -0.623 0.620 -8.828 1.00 92.50 230 MET A N 1
ATOM 1717 C CA . MET A 1 230 ? 0.320 0.632 -7.706 1.00 92.50 230 MET A CA 1
ATOM 1718 C C . MET A 1 230 ? -0.262 -0.052 -6.464 1.00 92.50 230 MET A C 1
ATOM 1720 O O . MET A 1 230 ? 0.386 -0.912 -5.870 1.00 92.50 230 MET A O 1
ATOM 1724 N N . CYS A 1 231 ? -1.497 0.290 -6.086 1.00 92.19 231 CYS A N 1
ATOM 1725 C CA . CYS A 1 231 ? -2.171 -0.301 -4.929 1.00 92.19 231 CYS A CA 1
ATOM 1726 C C . CYS A 1 231 ? -2.599 -1.754 -5.189 1.00 92.19 231 CYS A C 1
ATOM 1728 O O . CYS A 1 231 ? -2.572 -2.572 -4.264 1.00 92.19 231 CYS A O 1
ATOM 1730 N N . ARG A 1 232 ? -2.948 -2.091 -6.440 1.00 90.12 232 ARG A N 1
ATOM 1731 C CA . ARG A 1 232 ? -3.320 -3.451 -6.867 1.00 90.12 232 ARG A CA 1
ATOM 1732 C C . ARG A 1 232 ? -2.244 -4.485 -6.550 1.00 90.12 232 ARG A C 1
ATOM 1734 O O . ARG A 1 232 ? -2.599 -5.585 -6.131 1.00 90.12 232 ARG A O 1
ATOM 1741 N N . THR A 1 233 ? -0.967 -4.097 -6.621 1.00 90.38 233 THR A N 1
ATOM 1742 C CA . THR A 1 233 ? 0.182 -4.940 -6.248 1.00 90.38 233 THR A CA 1
ATOM 1743 C C . THR A 1 233 ? -0.045 -5.683 -4.932 1.00 90.38 233 THR A C 1
ATOM 1745 O O . THR A 1 233 ? 0.235 -6.876 -4.852 1.00 90.38 233 THR A O 1
ATOM 1748 N N . CYS A 1 234 ? -0.599 -5.014 -3.913 1.00 90.94 234 CYS A N 1
ATOM 1749 C CA . CYS A 1 234 ? -0.848 -5.607 -2.595 1.00 90.94 234 CYS A CA 1
ATOM 1750 C C . CYS A 1 234 ? -2.332 -5.896 -2.309 1.00 90.94 234 CYS A C 1
ATOM 1752 O O . CYS A 1 234 ? -2.620 -6.700 -1.430 1.00 90.94 234 CYS A O 1
ATOM 1754 N N . HIS A 1 235 ? -3.273 -5.264 -3.020 1.00 90.81 235 HIS A N 1
ATOM 1755 C CA . HIS A 1 235 ? -4.717 -5.339 -2.737 1.00 90.81 235 HIS A CA 1
ATOM 1756 C C . HIS A 1 235 ? -5.515 -6.213 -3.719 1.00 90.81 235 HIS A C 1
ATOM 1758 O O . HIS A 1 235 ? -6.724 -6.038 -3.892 1.00 90.81 235 HIS A O 1
ATOM 1764 N N . ASP A 1 236 ? -4.850 -7.183 -4.341 1.00 88.19 236 ASP A N 1
ATOM 1765 C CA . ASP A 1 236 ? -5.472 -8.233 -5.150 1.00 88.19 236 ASP A CA 1
ATOM 1766 C C . ASP A 1 236 ? -4.688 -9.539 -4.955 1.00 88.19 236 ASP A C 1
ATOM 1768 O O . ASP A 1 236 ? -3.744 -9.850 -5.681 1.00 88.19 236 ASP A O 1
ATOM 1772 N N . VAL A 1 237 ? -4.995 -10.253 -3.869 1.00 87.94 237 VAL A N 1
ATOM 1773 C CA . VAL A 1 237 ? -4.147 -11.324 -3.327 1.00 87.94 237 VAL A CA 1
ATOM 1774 C C . VAL A 1 237 ? -4.729 -12.682 -3.664 1.00 87.94 237 VAL A C 1
ATOM 1776 O O . VAL A 1 237 ? -5.853 -13.010 -3.292 1.00 87.94 237 VAL A O 1
ATOM 1779 N N . SER A 1 238 ? -3.952 -13.499 -4.346 1.00 86.06 238 SER A N 1
ATOM 1780 C CA . SER A 1 238 ? -4.252 -14.888 -4.653 1.00 86.06 238 SER A CA 1
ATOM 1781 C C . SER A 1 238 ? -3.414 -15.824 -3.802 1.00 86.06 238 SER A C 1
ATOM 1783 O O . SER A 1 238 ? -2.481 -15.405 -3.124 1.00 86.06 238 SER A O 1
ATOM 1785 N N . ASN A 1 239 ? -3.780 -17.099 -3.821 1.00 84.50 239 ASN A N 1
ATOM 1786 C CA . ASN A 1 239 ? -3.154 -18.153 -3.047 1.00 84.50 239 ASN A CA 1
ATOM 1787 C C . ASN A 1 239 ? -2.159 -18.947 -3.928 1.00 84.50 239 ASN A C 1
ATOM 1789 O O . ASN A 1 239 ? -2.555 -19.943 -4.545 1.00 84.50 239 ASN A O 1
ATOM 1793 N N . PRO A 1 240 ? -0.879 -18.530 -4.018 1.00 78.56 240 PRO A N 1
ATOM 1794 C CA . PRO A 1 240 ? 0.156 -19.243 -4.770 1.00 78.56 240 PRO A CA 1
ATOM 1795 C C . PRO A 1 240 ? 0.474 -20.638 -4.204 1.00 78.56 240 PRO A C 1
ATOM 1797 O O . PRO A 1 240 ? 0.856 -21.520 -4.968 1.00 78.56 240 PRO A O 1
ATOM 1800 N N . VAL A 1 241 ? 0.261 -20.881 -2.904 1.00 80.12 241 VAL A N 1
ATOM 1801 C CA . VAL A 1 241 ? 0.403 -22.215 -2.281 1.00 80.12 241 VAL A CA 1
ATOM 1802 C C . VAL A 1 241 ? -0.569 -23.192 -2.940 1.00 80.12 241 VAL A C 1
ATOM 1804 O O . VAL A 1 241 ? -0.177 -24.250 -3.434 1.00 80.12 241 VAL A O 1
ATOM 1807 N N . LEU A 1 242 ? -1.842 -22.801 -3.031 1.00 80.44 242 LEU A N 1
ATOM 1808 C CA . LEU A 1 242 ? -2.869 -23.605 -3.684 1.00 80.44 242 LEU A CA 1
ATOM 1809 C C . LEU A 1 242 ? -2.676 -23.672 -5.205 1.00 80.44 242 LEU A C 1
ATOM 1811 O O . LEU A 1 242 ? -2.971 -24.701 -5.815 1.00 80.44 242 LEU A O 1
ATOM 1815 N N . ALA A 1 243 ? -2.144 -22.613 -5.822 1.00 81.69 243 ALA A N 1
ATOM 1816 C CA . ALA A 1 243 ? -1.751 -22.639 -7.228 1.00 81.69 243 ALA A CA 1
ATOM 1817 C C . ALA A 1 243 ? -0.711 -23.734 -7.500 1.00 81.69 243 ALA A C 1
ATOM 1819 O O . ALA A 1 243 ? -0.903 -24.537 -8.411 1.00 81.69 243 ALA A O 1
ATOM 1820 N N . ASN A 1 244 ? 0.337 -23.823 -6.679 1.00 79.50 244 ASN A N 1
ATOM 1821 C CA . ASN A 1 244 ? 1.376 -24.841 -6.823 1.00 79.50 244 ASN A CA 1
ATOM 1822 C C . ASN A 1 244 ? 0.851 -26.258 -6.574 1.00 79.50 244 ASN A C 1
ATOM 1824 O O . ASN A 1 244 ? 1.193 -27.168 -7.328 1.00 79.50 244 ASN A O 1
ATOM 1828 N N . LEU A 1 245 ? -0.044 -26.443 -5.598 1.00 80.69 245 LEU A N 1
ATOM 1829 C CA . LEU A 1 245 ? -0.732 -27.724 -5.380 1.00 80.69 245 LEU A CA 1
ATOM 1830 C C . LEU A 1 245 ? -1.575 -28.166 -6.580 1.00 80.69 245 LEU A C 1
ATOM 1832 O O . LEU A 1 245 ? -1.650 -29.354 -6.879 1.00 80.69 245 LEU A O 1
ATOM 1836 N N . THR A 1 246 ? -2.236 -27.216 -7.243 1.00 83.56 246 THR A N 1
ATOM 1837 C CA . THR A 1 246 ? -3.215 -27.516 -8.297 1.00 83.56 246 THR A CA 1
ATOM 1838 C C . THR A 1 246 ? -2.564 -27.653 -9.672 1.00 83.56 246 THR A C 1
ATOM 1840 O O . THR A 1 246 ? -2.957 -28.513 -10.457 1.00 83.56 246 THR A O 1
ATOM 1843 N N . TYR A 1 247 ? -1.586 -26.799 -9.981 1.00 81.31 247 TYR A N 1
ATOM 1844 C CA . TYR A 1 247 ? -1.034 -26.640 -11.330 1.00 81.31 247 TYR A CA 1
ATOM 1845 C C . TYR A 1 247 ? 0.435 -27.066 -11.457 1.00 81.31 247 TYR A C 1
ATOM 1847 O O . TYR A 1 247 ? 0.909 -27.238 -12.578 1.00 81.31 247 TYR A O 1
ATOM 1855 N N . GLY A 1 248 ? 1.131 -27.289 -10.337 1.00 79.69 248 GLY A N 1
ATOM 1856 C CA . GLY A 1 248 ? 2.549 -27.644 -10.293 1.00 79.69 248 GLY A CA 1
ATOM 1857 C C . GLY A 1 248 ? 3.465 -26.459 -9.971 1.00 79.69 248 GLY A C 1
ATOM 1858 O O . GLY A 1 248 ? 3.056 -25.299 -10.023 1.00 79.69 248 GLY A O 1
ATOM 1859 N N . MET A 1 249 ? 4.720 -26.764 -9.626 1.00 76.88 249 MET A N 1
ATOM 1860 C CA . MET A 1 249 ? 5.738 -25.765 -9.271 1.00 76.88 249 MET A CA 1
ATOM 1861 C C . MET A 1 249 ? 6.050 -24.813 -10.437 1.00 76.88 249 MET A C 1
ATOM 1863 O O . MET A 1 249 ? 6.005 -25.216 -11.598 1.00 76.88 249 MET A O 1
ATOM 1867 N N . GLY A 1 250 ? 6.388 -23.558 -10.121 1.00 74.81 250 GLY A N 1
ATOM 1868 C CA . GLY A 1 250 ? 6.745 -22.520 -11.101 1.00 74.81 250 GLY A CA 1
ATOM 1869 C C . GLY A 1 250 ? 5.551 -21.887 -11.825 1.00 74.81 250 GLY A C 1
ATOM 1870 O O . GLY A 1 250 ? 5.705 -20.887 -12.520 1.00 74.81 250 GLY A O 1
ATOM 1871 N N . THR A 1 251 ? 4.335 -22.406 -11.631 1.00 78.12 251 THR A N 1
ATOM 1872 C CA . THR A 1 251 ? 3.126 -21.830 -12.237 1.00 78.12 251 THR A CA 1
ATOM 1873 C C . THR A 1 251 ? 2.921 -20.351 -11.852 1.00 78.12 251 THR A C 1
ATOM 1875 O O . THR A 1 251 ? 2.642 -19.554 -12.753 1.00 78.12 251 THR A O 1
ATOM 1878 N N . PRO A 1 252 ? 3.085 -19.921 -10.577 1.00 79.69 252 PRO A N 1
ATOM 1879 C CA . PRO A 1 252 ? 2.836 -18.533 -10.171 1.00 79.69 252 PRO A CA 1
ATOM 1880 C C . PRO A 1 252 ? 3.708 -17.474 -10.859 1.00 79.69 252 PRO A C 1
ATOM 1882 O O . PRO A 1 252 ? 3.352 -16.301 -10.787 1.00 79.69 252 PRO A O 1
ATOM 1885 N N . GLU A 1 253 ? 4.792 -17.882 -11.528 1.00 81.75 253 GLU A N 1
ATOM 1886 C CA . GLU A 1 253 ? 5.687 -17.059 -12.358 1.00 81.75 253 GLU A CA 1
ATOM 1887 C C . GLU A 1 253 ? 5.338 -16.974 -13.835 1.00 81.75 253 GLU A C 1
ATOM 1889 O O . GLU A 1 253 ? 5.852 -16.105 -14.537 1.00 81.75 253 GLU A O 1
ATOM 1894 N N . ALA A 1 254 ? 4.498 -17.882 -14.318 1.00 78.88 254 ALA A N 1
ATOM 1895 C CA . ALA A 1 254 ? 4.083 -17.920 -15.711 1.00 78.88 254 ALA A CA 1
ATOM 1896 C C . ALA A 1 254 ? 2.669 -17.367 -15.910 1.00 78.88 254 ALA A C 1
ATOM 1898 O O . ALA A 1 254 ? 2.211 -17.274 -17.046 1.00 78.88 254 ALA A O 1
ATOM 1899 N N . ARG A 1 255 ? 1.966 -17.032 -14.822 1.00 83.00 255 ARG A N 1
ATOM 1900 C CA . ARG A 1 255 ? 0.546 -16.701 -14.871 1.00 83.00 255 ARG A CA 1
ATOM 1901 C C . ARG A 1 255 ? 0.150 -15.520 -14.007 1.00 83.00 255 ARG A C 1
ATOM 1903 O O . ARG A 1 255 ? 0.716 -15.281 -12.939 1.00 83.00 255 ARG A O 1
ATOM 1910 N N . SER A 1 256 ? -0.917 -14.863 -14.446 1.00 83.06 256 SER A N 1
ATOM 1911 C CA . SER A 1 256 ? -1.636 -13.841 -13.689 1.00 83.06 256 SER A CA 1
ATOM 1912 C C . SER A 1 256 ? -1.993 -14.324 -12.281 1.00 83.06 256 SER A C 1
ATOM 1914 O O . SER A 1 256 ? -2.363 -15.485 -12.068 1.00 83.06 256 SER A O 1
ATOM 1916 N N . ALA A 1 257 ? -1.933 -13.410 -11.312 1.00 79.00 257 ALA A N 1
ATOM 1917 C CA . ALA A 1 257 ? -2.387 -13.675 -9.956 1.00 79.00 257 ALA A CA 1
ATOM 1918 C C . ALA A 1 257 ? -3.874 -14.071 -9.931 1.00 79.00 257 ALA A C 1
ATOM 1920 O O . ALA A 1 257 ? -4.251 -14.999 -9.213 1.00 79.00 257 ALA A O 1
ATOM 1921 N N . ALA A 1 258 ? -4.726 -13.421 -10.722 1.00 76.94 258 ALA A N 1
ATOM 1922 C CA . ALA A 1 258 ? -6.162 -13.674 -10.794 1.00 76.94 258 ALA A CA 1
ATOM 1923 C C . ALA A 1 258 ? -6.512 -15.088 -11.283 1.00 76.94 258 ALA A C 1
ATOM 1925 O O . ALA A 1 258 ? -7.602 -15.575 -10.980 1.00 76.94 258 ALA A O 1
ATOM 1926 N N . SER A 1 259 ? -5.584 -15.774 -11.958 1.00 78.00 259 SER A N 1
ATOM 1927 C CA . SER A 1 259 ? -5.765 -17.150 -12.444 1.00 78.00 259 SER A CA 1
ATOM 1928 C C . SER A 1 259 ? -5.860 -18.218 -11.336 1.00 78.00 259 SER A C 1
ATOM 1930 O O . SER A 1 259 ? -6.177 -19.381 -11.601 1.00 78.00 259 SER A O 1
ATOM 1932 N N . TYR A 1 260 ? -5.617 -17.832 -10.080 1.00 79.25 260 TYR A N 1
ATOM 1933 C CA . TYR A 1 260 ? -5.602 -18.720 -8.918 1.00 79.25 260 TYR A CA 1
ATOM 1934 C C . TYR A 1 260 ? -6.679 -18.380 -7.888 1.00 79.25 260 TYR A C 1
ATOM 1936 O O . TYR A 1 260 ? -7.311 -17.322 -7.924 1.00 79.25 260 TYR A O 1
ATOM 1944 N N . PHE A 1 261 ? -6.868 -19.282 -6.921 1.00 81.75 261 PHE A N 1
ATOM 1945 C CA . PHE A 1 261 ? -7.798 -19.081 -5.810 1.00 81.75 261 PHE A CA 1
ATOM 1946 C C . PHE A 1 261 ? -7.499 -17.790 -5.046 1.00 81.75 261 PHE A C 1
ATOM 1948 O O . PHE A 1 261 ? -6.345 -17.417 -4.847 1.00 81.75 261 PHE A O 1
ATOM 1955 N N . HIS A 1 262 ? -8.555 -17.106 -4.620 1.00 84.50 262 HIS A N 1
ATOM 1956 C CA . HIS A 1 262 ? -8.473 -15.770 -4.051 1.00 84.50 262 HIS A CA 1
ATOM 1957 C C . HIS A 1 262 ? -8.315 -15.781 -2.531 1.00 84.50 262 HIS A C 1
ATOM 1959 O O . HIS A 1 262 ? -8.995 -16.537 -1.842 1.00 84.50 262 HIS A O 1
ATOM 1965 N N . VAL A 1 263 ? -7.469 -14.887 -2.022 1.00 83.00 263 VAL A N 1
ATOM 1966 C CA . VAL A 1 263 ? -7.404 -14.488 -0.608 1.00 83.00 263 VAL A CA 1
ATOM 1967 C C . VAL A 1 263 ? -8.093 -13.130 -0.431 1.00 83.00 263 VAL A C 1
ATOM 1969 O O . VAL A 1 263 ? -8.962 -12.983 0.419 1.00 83.00 263 VAL A O 1
ATOM 1972 N N . GLU A 1 264 ? -7.782 -12.153 -1.289 1.00 85.38 264 GLU A N 1
ATOM 1973 C CA . GLU A 1 264 ? -8.406 -10.822 -1.332 1.00 85.38 264 GLU A CA 1
ATOM 1974 C C . GLU A 1 264 ? -8.649 -10.400 -2.792 1.00 85.38 264 GLU A C 1
ATOM 1976 O O . GLU A 1 264 ? -7.879 -10.755 -3.685 1.00 85.38 264 GLU A O 1
ATOM 1981 N N . ARG A 1 265 ? -9.731 -9.650 -3.045 1.00 86.06 265 ARG A N 1
ATOM 1982 C CA . ARG A 1 265 ? -10.120 -9.160 -4.383 1.00 86.06 265 ARG A CA 1
ATOM 1983 C C . ARG A 1 265 ? -10.486 -7.677 -4.403 1.00 86.06 265 ARG A C 1
ATOM 1985 O O . ARG A 1 265 ? -11.301 -7.251 -5.207 1.00 86.06 265 ARG A O 1
ATOM 1992 N N . THR A 1 266 ? -9.907 -6.879 -3.512 1.00 88.12 266 THR A N 1
ATOM 1993 C CA . THR A 1 266 ? -10.268 -5.462 -3.344 1.00 88.12 266 THR A CA 1
ATOM 1994 C C . THR A 1 266 ? -10.096 -4.658 -4.631 1.00 88.12 266 THR A C 1
ATOM 1996 O O . THR A 1 266 ? -11.003 -3.918 -5.006 1.00 88.12 266 THR A O 1
ATOM 1999 N N . SER A 1 267 ? -8.970 -4.822 -5.334 1.00 88.69 267 SER A N 1
ATOM 2000 C CA . SER A 1 267 ? -8.756 -4.145 -6.619 1.00 88.69 267 SER A CA 1
ATOM 2001 C C . SER A 1 267 ? -9.720 -4.648 -7.688 1.00 88.69 267 SER A C 1
ATOM 2003 O O . SER A 1 267 ? -10.344 -3.839 -8.365 1.00 88.69 267 SER A O 1
ATOM 2005 N N . SER A 1 268 ? -9.889 -5.969 -7.806 1.00 87.25 268 SER A N 1
ATOM 2006 C CA . SER A 1 268 ? -10.828 -6.569 -8.759 1.00 87.25 268 SER A CA 1
ATOM 2007 C C . SER A 1 268 ? -12.275 -6.101 -8.525 1.00 87.25 268 SER A C 1
ATOM 2009 O O . SER A 1 268 ? -12.995 -5.798 -9.468 1.00 87.25 268 SER A O 1
ATOM 2011 N N . GLU A 1 269 ? -12.718 -5.990 -7.270 1.00 88.88 269 GLU A N 1
ATOM 2012 C CA . GLU A 1 269 ? -14.039 -5.452 -6.919 1.00 88.88 269 GLU A CA 1
ATOM 2013 C C . GLU A 1 269 ? -14.166 -3.974 -7.296 1.00 88.88 269 GLU A C 1
ATOM 2015 O O . GLU A 1 269 ? -15.170 -3.581 -7.890 1.00 88.88 269 GLU A O 1
ATOM 2020 N N . PHE A 1 270 ? -13.130 -3.173 -7.020 1.00 90.62 270 PHE A N 1
ATOM 2021 C CA . PHE A 1 270 ? -13.088 -1.771 -7.431 1.00 90.62 270 PHE A CA 1
ATOM 2022 C C . PHE A 1 270 ? -13.191 -1.624 -8.948 1.00 90.62 270 PHE A C 1
ATOM 2024 O O . PHE A 1 270 ? -13.953 -0.782 -9.419 1.00 90.62 270 PHE A O 1
ATOM 2031 N N . GLU A 1 271 ? -12.471 -2.458 -9.703 1.00 88.38 271 GLU A N 1
ATOM 2032 C CA . GLU A 1 271 ? -12.484 -2.493 -11.171 1.00 88.38 271 GLU A CA 1
ATOM 2033 C C . GLU A 1 271 ? -13.875 -2.790 -11.757 1.00 88.38 271 GLU A C 1
ATOM 2035 O O . GLU A 1 271 ? -14.168 -2.368 -12.874 1.00 88.38 271 GLU A O 1
ATOM 2040 N N . LEU A 1 272 ? -14.759 -3.444 -10.996 1.00 89.31 272 LEU A N 1
ATOM 2041 C CA . LEU A 1 272 ? -16.154 -3.702 -11.378 1.00 89.31 272 LEU A CA 1
ATOM 204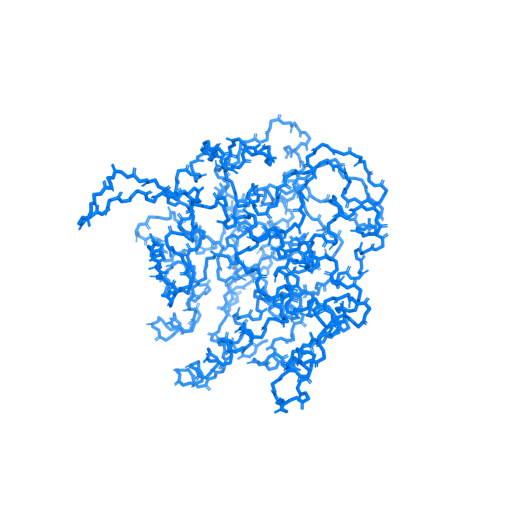2 C C . LEU A 1 272 ? -17.119 -2.568 -10.991 1.00 89.31 272 LEU A C 1
ATOM 2044 O O . LEU A 1 272 ? -18.303 -2.622 -11.331 1.00 89.31 272 LEU A O 1
ATOM 2048 N N . SER A 1 273 ? -16.646 -1.551 -10.271 1.00 91.88 273 SER A N 1
ATOM 2049 C CA . SER A 1 273 ? -17.461 -0.418 -9.833 1.00 91.88 273 SER A CA 1
ATOM 2050 C C . SER A 1 273 ? -17.522 0.703 -10.875 1.00 91.88 273 SER A C 1
ATOM 2052 O O . SER A 1 273 ? -16.699 0.791 -11.785 1.00 91.88 273 SER A O 1
ATOM 2054 N N . ALA A 1 274 ? -18.465 1.635 -10.705 1.00 92.25 274 ALA A N 1
ATOM 2055 C CA . ALA A 1 274 ? -18.543 2.828 -11.551 1.00 92.25 274 ALA A CA 1
ATOM 2056 C C . ALA A 1 274 ? -17.271 3.698 -11.479 1.00 92.25 274 ALA A C 1
ATOM 2058 O O . ALA A 1 274 ? -16.917 4.343 -12.463 1.00 92.25 274 ALA A O 1
ATOM 2059 N N . TYR A 1 275 ? -16.558 3.686 -10.346 1.00 93.00 275 TYR A N 1
ATOM 2060 C CA . TYR A 1 275 ? -15.326 4.459 -10.158 1.00 93.00 275 TYR A CA 1
ATOM 2061 C C . TYR A 1 275 ? -14.166 3.976 -11.032 1.00 93.00 275 TYR A C 1
ATOM 2063 O O . TYR A 1 275 ? -13.213 4.717 -11.244 1.00 93.00 275 TYR A O 1
ATOM 2071 N N . ALA A 1 276 ? -14.242 2.756 -11.566 1.00 91.69 276 ALA A N 1
ATOM 2072 C CA . ALA A 1 276 ? -13.219 2.204 -12.441 1.00 91.69 276 ALA A CA 1
ATOM 2073 C C . ALA A 1 276 ? -13.308 2.673 -13.897 1.00 91.69 276 ALA A C 1
ATOM 2075 O O . ALA A 1 276 ? -12.405 2.355 -14.677 1.00 91.69 276 ALA A O 1
ATOM 2076 N N . ALA A 1 277 ? -14.376 3.385 -14.269 1.00 89.50 277 ALA A N 1
ATOM 2077 C CA . ALA A 1 277 ? -14.527 3.945 -15.604 1.00 89.50 277 ALA A CA 1
ATOM 2078 C C . ALA A 1 277 ? -13.407 4.961 -15.912 1.00 89.50 277 ALA A C 1
ATOM 2080 O O . ALA A 1 277 ? -12.915 5.627 -14.997 1.00 89.50 277 ALA A O 1
ATOM 2081 N N . PRO A 1 278 ? -13.008 5.138 -17.187 1.00 86.38 278 PRO A N 1
ATOM 2082 C CA . PRO A 1 278 ? -12.070 6.192 -17.567 1.00 86.38 278 PRO A CA 1
ATOM 2083 C C . PRO A 1 278 ? -12.543 7.570 -17.080 1.00 86.38 278 PRO A C 1
ATOM 2085 O O . PRO A 1 278 ? -13.656 7.991 -17.389 1.00 86.38 278 PRO A O 1
ATOM 2088 N N . GLY A 1 279 ? -11.699 8.269 -16.314 1.00 86.12 279 GLY A N 1
ATOM 2089 C CA . GLY A 1 279 ? -12.046 9.548 -15.679 1.00 86.12 279 GLY A CA 1
ATOM 2090 C C . GLY A 1 279 ? -12.836 9.441 -14.365 1.00 86.12 279 GLY A C 1
ATOM 2091 O O . GLY A 1 279 ? -13.133 10.473 -13.763 1.00 86.12 279 GLY A O 1
ATOM 2092 N N . GLY A 1 280 ? -13.137 8.228 -13.899 1.00 92.19 280 GLY A N 1
ATOM 2093 C CA . GLY A 1 280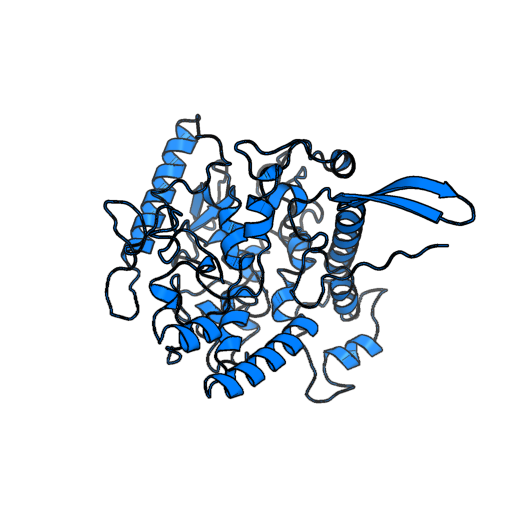 ? -13.837 7.964 -12.645 1.00 92.19 280 GLY A CA 1
ATOM 2094 C C . GLY A 1 280 ? -15.344 8.215 -12.692 1.00 92.19 280 GLY A C 1
ATOM 2095 O O . GLY A 1 280 ? -15.947 8.391 -13.752 1.00 92.19 280 GLY A O 1
ATOM 2096 N N . ALA A 1 281 ? -15.963 8.252 -11.513 1.00 94.31 281 ALA A N 1
ATOM 2097 C CA . ALA A 1 281 ? -17.368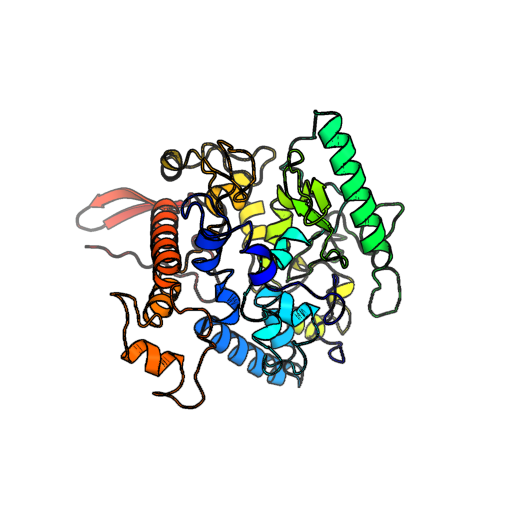 8.619 -11.336 1.00 94.31 281 ALA A CA 1
ATOM 2098 C C . ALA A 1 281 ? -17.540 9.617 -10.174 1.00 94.31 281 ALA A C 1
ATOM 2100 O O . ALA A 1 281 ? -16.653 9.720 -9.321 1.00 94.31 281 ALA A O 1
ATOM 2101 N N . PRO A 1 282 ? -18.653 10.378 -10.128 1.00 95.69 282 PRO A N 1
ATOM 2102 C CA . PRO A 1 282 ? -18.906 11.328 -9.049 1.00 95.69 282 PRO A CA 1
ATOM 2103 C C . PRO A 1 282 ? -18.828 10.665 -7.674 1.00 95.69 282 PRO A C 1
ATOM 2105 O O . PRO A 1 282 ? -19.416 9.606 -7.459 1.00 95.69 282 PRO A O 1
ATOM 2108 N N . ALA A 1 283 ? -18.113 11.299 -6.749 1.00 94.00 283 ALA A N 1
ATOM 2109 C CA . ALA A 1 283 ? -18.032 10.845 -5.369 1.00 94.00 283 ALA A CA 1
ATOM 2110 C C . ALA A 1 283 ? -19.384 11.019 -4.663 1.00 94.00 283 ALA A C 1
ATOM 2112 O O . ALA A 1 283 ? -20.153 11.932 -4.979 1.00 94.00 283 ALA A O 1
ATOM 2113 N N . ALA A 1 284 ? -19.658 10.181 -3.665 1.00 92.12 284 ALA A N 1
ATOM 2114 C CA . ALA A 1 284 ? -20.817 10.381 -2.807 1.00 92.12 284 ALA A CA 1
ATOM 2115 C C . ALA A 1 284 ? -20.714 11.701 -2.024 1.00 92.12 284 ALA A C 1
ATOM 2117 O O . ALA A 1 284 ? -19.625 12.132 -1.640 1.00 92.12 284 ALA A O 1
ATOM 2118 N N . GLU A 1 285 ? -21.860 12.318 -1.716 1.00 91.94 285 GLU A N 1
ATOM 2119 C CA . GLU A 1 285 ? -21.922 13.576 -0.954 1.00 91.94 285 GLU A CA 1
ATOM 2120 C C . GLU A 1 285 ? -21.237 13.465 0.418 1.00 91.94 285 GLU A C 1
ATOM 2122 O O . GLU A 1 285 ? -20.633 14.427 0.895 1.00 91.94 285 GLU A O 1
ATOM 2127 N N . SER A 1 286 ? -21.222 12.262 1.004 1.00 91.19 286 SER A N 1
ATOM 2128 C CA . SER A 1 286 ? -20.489 11.963 2.236 1.00 91.19 286 SER A CA 1
ATOM 2129 C C . SER A 1 286 ? -18.986 12.237 2.135 1.00 91.19 286 SER A C 1
ATOM 2131 O O . SER A 1 286 ? -18.353 12.370 3.173 1.00 91.19 286 SER A O 1
ATOM 2133 N N . PHE A 1 287 ? -18.392 12.375 0.947 1.00 93.25 287 PHE A N 1
ATOM 2134 C CA . PHE A 1 287 ? -16.973 12.706 0.757 1.00 93.25 287 PHE A CA 1
ATOM 2135 C C . PHE A 1 287 ? -16.721 14.178 0.389 1.00 93.25 287 PHE A C 1
ATOM 2137 O O . PHE A 1 287 ? -15.569 14.618 0.388 1.00 93.25 287 PHE A O 1
ATOM 2144 N N . ALA A 1 288 ? -17.768 14.979 0.159 1.00 92.19 288 ALA A N 1
ATOM 2145 C CA . ALA A 1 288 ? -17.637 16.360 -0.315 1.00 92.19 288 ALA A CA 1
ATOM 2146 C C . ALA A 1 288 ? -16.833 17.259 0.642 1.00 92.19 288 ALA A C 1
ATOM 2148 O O . ALA A 1 288 ? -16.065 18.112 0.198 1.00 92.19 288 ALA A O 1
ATOM 2149 N N . SER A 1 289 ? -16.934 17.038 1.960 1.00 91.06 289 SER A N 1
ATOM 2150 C CA . SER A 1 289 ? -16.170 17.808 2.957 1.00 91.06 289 SER A CA 1
ATOM 2151 C C . SER A 1 289 ? -14.657 17.567 2.898 1.00 91.06 289 SER A C 1
ATOM 2153 O O . SER A 1 289 ? -13.899 18.327 3.494 1.00 91.06 289 SER A O 1
ATOM 2155 N N . LEU A 1 290 ? -14.213 16.512 2.210 1.00 90.50 290 LEU A N 1
ATOM 2156 C CA . LEU A 1 290 ? -12.801 16.222 1.948 1.00 90.50 290 LEU A CA 1
ATOM 2157 C C . LEU A 1 290 ? -12.326 16.824 0.613 1.00 90.50 290 LEU A C 1
ATOM 2159 O O . LEU A 1 290 ? -11.186 16.607 0.215 1.00 90.50 290 LEU A O 1
ATOM 2163 N N . GLY A 1 291 ? -13.193 17.562 -0.092 1.00 92.44 291 GLY A N 1
ATOM 2164 C CA . GLY A 1 291 ? -12.909 18.108 -1.420 1.00 92.44 291 GLY A CA 1
ATOM 2165 C C . GLY A 1 291 ? -12.888 17.054 -2.530 1.00 92.44 291 GLY A C 1
ATOM 2166 O O . GLY A 1 291 ? -12.414 17.340 -3.627 1.00 92.44 291 GLY A O 1
ATOM 2167 N N . ILE A 1 292 ? -13.381 15.843 -2.256 1.00 93.56 292 ILE A N 1
ATOM 2168 C CA . ILE A 1 292 ? -13.443 14.745 -3.222 1.00 93.56 292 ILE A CA 1
ATOM 2169 C C . ILE A 1 292 ? -14.777 14.853 -3.961 1.00 93.56 292 ILE A C 1
ATOM 2171 O O . ILE A 1 292 ? -15.837 14.634 -3.377 1.00 93.56 292 ILE A O 1
ATOM 2175 N N . THR A 1 293 ? -14.726 15.218 -5.241 1.00 94.38 293 THR A N 1
ATOM 2176 C CA . THR A 1 293 ? -15.914 15.355 -6.105 1.00 94.38 293 THR A CA 1
ATOM 2177 C C . THR A 1 293 ? -16.036 14.233 -7.129 1.00 94.38 293 THR A C 1
ATOM 2179 O O . THR A 1 293 ? -17.135 13.929 -7.583 1.00 94.38 293 THR A O 1
ATOM 2182 N N . THR A 1 294 ? -14.917 13.595 -7.461 1.00 94.31 294 THR A N 1
ATOM 2183 C CA . THR A 1 294 ? -14.817 12.457 -8.375 1.00 94.31 294 THR A CA 1
ATOM 2184 C C . THR A 1 294 ? -13.886 11.437 -7.739 1.00 94.31 294 THR A C 1
ATOM 2186 O O . THR A 1 294 ? -12.870 11.828 -7.166 1.00 94.31 294 THR A O 1
ATOM 2189 N N . VAL A 1 295 ? -14.233 10.156 -7.839 1.00 94.19 295 VAL A N 1
ATOM 2190 C CA . VAL A 1 295 ? -13.361 9.039 -7.465 1.00 94.19 295 VAL A CA 1
ATOM 2191 C C . VAL A 1 295 ? -12.979 8.294 -8.733 1.00 94.19 295 VAL A C 1
ATOM 2193 O O . VAL A 1 295 ? -13.847 7.907 -9.520 1.00 94.19 295 VAL A O 1
ATOM 2196 N N . SER A 1 296 ? -11.681 8.104 -8.918 1.00 92.25 296 SER A N 1
ATOM 2197 C CA . SER A 1 296 ? -11.090 7.393 -10.056 1.00 92.25 296 SER A CA 1
ATOM 2198 C C . SER A 1 296 ? -10.015 6.394 -9.635 1.00 92.25 296 SER A C 1
ATOM 2200 O O . SER A 1 296 ? -9.755 5.424 -10.349 1.00 92.25 296 SER A O 1
ATOM 2202 N N . ASP A 1 297 ? -9.421 6.586 -8.456 1.00 92.06 297 ASP A N 1
ATOM 2203 C CA . ASP A 1 297 ? -8.381 5.715 -7.929 1.00 92.06 297 ASP A CA 1
ATOM 2204 C C . ASP A 1 297 ? -8.527 5.485 -6.414 1.00 92.06 297 ASP A C 1
ATOM 2206 O O . ASP A 1 297 ? -9.342 6.100 -5.722 1.00 92.06 297 ASP A O 1
ATOM 2210 N N . CYS A 1 298 ? -7.732 4.555 -5.881 1.00 92.50 298 CYS A N 1
ATOM 2211 C CA . CYS A 1 298 ? -7.740 4.234 -4.455 1.00 92.50 298 CYS A CA 1
ATOM 2212 C C . CYS A 1 298 ? -7.268 5.417 -3.586 1.00 92.50 298 CYS A C 1
ATOM 2214 O O . CYS A 1 298 ? -7.717 5.591 -2.452 1.00 92.50 298 CYS A O 1
ATOM 2216 N N . GLN A 1 299 ? -6.341 6.231 -4.086 1.00 94.50 299 GLN A N 1
ATOM 2217 C CA . GLN A 1 299 ? -5.736 7.330 -3.337 1.00 94.50 299 GLN A CA 1
ATOM 2218 C C . GLN A 1 299 ? -6.736 8.456 -3.059 1.00 94.50 299 GLN A C 1
ATOM 2220 O O . GLN A 1 299 ? -6.562 9.148 -2.058 1.00 94.50 299 GLN A O 1
ATOM 2225 N N . ASP A 1 300 ? -7.787 8.620 -3.865 1.00 94.06 300 ASP A N 1
ATOM 2226 C CA . ASP A 1 300 ? -8.828 9.633 -3.639 1.00 94.06 300 ASP A CA 1
ATOM 2227 C C . ASP A 1 300 ? -9.430 9.530 -2.225 1.00 94.06 300 ASP A C 1
ATOM 2229 O O . ASP A 1 300 ? -9.450 10.514 -1.481 1.00 94.06 300 ASP A O 1
ATOM 2233 N N . CYS A 1 301 ? -9.835 8.326 -1.802 1.00 93.50 301 CYS A N 1
ATOM 2234 C CA . CYS A 1 301 ? -10.387 8.083 -0.461 1.00 93.50 301 CYS A CA 1
ATOM 2235 C C . CYS A 1 301 ? -9.309 7.760 0.588 1.00 93.50 301 CYS A C 1
ATOM 2237 O O . CYS A 1 301 ? -9.444 8.122 1.762 1.00 93.50 301 CYS A O 1
ATOM 2239 N N . HIS A 1 302 ? -8.243 7.060 0.191 1.00 95.19 302 HIS A N 1
ATOM 2240 C CA . HIS A 1 302 ? -7.251 6.521 1.128 1.00 95.19 302 HIS A CA 1
ATOM 2241 C C . HIS A 1 302 ? -6.083 7.482 1.413 1.00 95.19 302 HIS A C 1
ATOM 2243 O O . HIS A 1 302 ? -5.413 7.352 2.440 1.00 95.19 302 HIS A O 1
ATOM 2249 N N . MET A 1 303 ? -5.860 8.474 0.550 1.00 96.00 303 MET A N 1
ATOM 2250 C CA . MET A 1 303 ? -4.818 9.503 0.655 1.00 96.00 303 MET A CA 1
ATOM 2251 C C . MET A 1 303 ? -5.369 10.895 0.277 1.00 96.00 303 MET A C 1
ATOM 2253 O O . MET A 1 303 ? -4.831 11.551 -0.630 1.00 96.00 303 MET A O 1
ATOM 2257 N N . PRO A 1 304 ? -6.432 11.370 0.962 1.00 94.31 304 PRO A N 1
ATOM 2258 C CA . PRO A 1 304 ? -7.123 12.601 0.595 1.00 94.31 304 PRO A CA 1
ATOM 2259 C C . PRO A 1 304 ? -6.158 13.789 0.538 1.00 94.31 304 PRO A C 1
ATOM 2261 O O . PRO A 1 304 ? -5.174 13.869 1.285 1.00 94.31 304 PRO A O 1
ATOM 2264 N N . ARG A 1 305 ? -6.416 14.712 -0.390 1.00 94.94 305 ARG A N 1
ATOM 2265 C CA . ARG A 1 305 ? -5.500 15.822 -0.669 1.00 94.94 305 ARG A CA 1
ATOM 2266 C C . ARG A 1 305 ? -5.641 16.925 0.381 1.00 94.94 305 ARG A C 1
ATOM 2268 O O . ARG A 1 305 ? -6.746 17.283 0.772 1.00 94.94 305 ARG A O 1
ATOM 2275 N N . VAL A 1 306 ? -4.517 17.500 0.798 1.00 94.88 306 VAL A N 1
ATOM 2276 C CA . VAL A 1 306 ? -4.459 18.622 1.749 1.00 94.88 306 VAL A CA 1
ATOM 2277 C C . VAL A 1 306 ? -3.527 19.721 1.248 1.00 94.88 306 VAL A C 1
ATOM 2279 O O . VAL A 1 306 ? -2.617 19.473 0.456 1.00 94.88 306 VAL A O 1
ATOM 2282 N N . ALA A 1 307 ? -3.716 20.950 1.724 1.00 95.94 307 ALA A N 1
ATOM 2283 C CA . ALA A 1 307 ? -2.723 21.997 1.524 1.00 95.94 307 ALA A CA 1
ATOM 2284 C C . ALA A 1 307 ? -1.513 21.762 2.443 1.00 95.94 307 ALA A C 1
ATOM 2286 O O . ALA A 1 307 ? -1.675 21.339 3.584 1.00 95.94 307 ALA A O 1
ATOM 2287 N N . GLY A 1 308 ? -0.304 22.047 1.959 1.00 95.38 308 GLY A N 1
ATOM 2288 C CA . GLY A 1 308 ? 0.916 21.949 2.757 1.00 95.38 308 GLY A CA 1
ATOM 2289 C C . GLY A 1 308 ? 2.167 21.642 1.944 1.00 95.38 308 GLY A C 1
ATOM 2290 O O . GLY A 1 308 ? 2.290 22.071 0.795 1.00 95.38 308 GLY A O 1
ATOM 2291 N N . LYS A 1 309 ? 3.128 20.929 2.538 1.00 93.38 309 LYS A N 1
ATOM 2292 C CA . LYS A 1 309 ? 4.435 20.627 1.926 1.00 93.38 309 LYS A CA 1
ATOM 2293 C C . LYS A 1 309 ? 4.751 19.137 2.015 1.00 93.38 309 LYS A C 1
ATOM 2295 O O . LYS A 1 309 ? 4.492 18.519 3.036 1.00 93.38 309 LYS A O 1
ATOM 2300 N N . PHE A 1 310 ? 5.412 18.592 0.990 1.00 88.69 310 PHE A N 1
ATOM 2301 C CA . PHE A 1 310 ? 5.926 17.212 1.014 1.00 88.69 310 PHE A CA 1
ATOM 2302 C C . PHE A 1 310 ? 7.224 17.050 1.813 1.00 88.69 310 PHE A C 1
ATOM 2304 O O . PHE A 1 310 ? 7.539 15.944 2.235 1.00 88.69 310 PHE A O 1
ATOM 2311 N N . ALA A 1 311 ? 7.988 18.131 1.985 1.00 92.88 311 ALA A N 1
ATOM 2312 C CA . ALA A 1 311 ? 9.222 18.153 2.758 1.00 92.88 311 ALA A CA 1
ATOM 2313 C C . ALA A 1 311 ? 9.402 19.525 3.414 1.00 92.88 311 ALA A C 1
ATOM 2315 O O . ALA A 1 311 ? 8.930 20.535 2.885 1.00 92.88 311 ALA A O 1
ATOM 2316 N N . LYS A 1 312 ? 10.171 19.587 4.502 1.00 93.06 312 LYS A N 1
ATOM 2317 C CA . LYS A 1 312 ? 10.458 20.809 5.273 1.00 93.06 312 LYS A CA 1
ATOM 2318 C C . LYS A 1 312 ? 10.949 21.975 4.404 1.00 93.06 312 LYS A C 1
ATOM 2320 O O . LYS A 1 312 ? 10.518 23.114 4.575 1.00 93.06 312 LYS A O 1
ATOM 2325 N N . GLN A 1 313 ? 11.821 21.676 3.441 1.00 89.06 313 GLN A N 1
ATOM 2326 C CA . GLN A 1 313 ? 12.404 22.641 2.496 1.00 89.06 313 GLN A CA 1
ATOM 2327 C C . GLN A 1 313 ? 11.634 22.732 1.167 1.00 89.06 313 GLN A C 1
ATOM 2329 O O . GLN A 1 313 ? 12.030 23.472 0.271 1.00 89.06 313 GLN A O 1
ATOM 2334 N N . GLY A 1 314 ? 10.549 21.972 1.020 1.00 88.62 314 GLY A N 1
ATOM 2335 C CA . GLY A 1 314 ? 9.757 21.927 -0.200 1.00 88.62 314 GLY A CA 1
ATOM 2336 C C . GLY A 1 314 ? 8.811 23.118 -0.354 1.00 88.62 314 GLY A C 1
ATOM 2337 O O . GLY A 1 314 ? 8.444 23.802 0.608 1.00 88.62 314 GLY A O 1
ATOM 2338 N N . SER A 1 315 ? 8.368 23.327 -1.592 1.00 90.44 315 SER A N 1
ATOM 2339 C CA . SER A 1 315 ? 7.338 24.309 -1.934 1.00 90.44 315 SER A CA 1
ATOM 2340 C C . SER A 1 315 ? 5.980 23.943 -1.330 1.00 90.44 315 SER A C 1
ATOM 2342 O O . SER A 1 315 ? 5.598 22.767 -1.304 1.00 90.44 315 SER A O 1
ATOM 2344 N N . ALA A 1 316 ? 5.246 24.959 -0.871 1.00 93.44 316 ALA A N 1
ATOM 2345 C CA . ALA A 1 316 ? 3.855 24.805 -0.457 1.00 93.44 316 ALA A CA 1
ATOM 2346 C C . ALA A 1 316 ? 2.964 24.511 -1.671 1.00 93.44 316 ALA A C 1
ATOM 2348 O O . ALA A 1 316 ? 3.202 25.023 -2.766 1.00 93.44 316 ALA A O 1
ATOM 2349 N N . ARG A 1 317 ? 1.952 23.671 -1.473 1.00 92.56 317 ARG A N 1
ATOM 2350 C CA . ARG A 1 317 ? 1.012 23.208 -2.496 1.00 92.56 317 ARG A CA 1
ATOM 2351 C C . ARG A 1 317 ? -0.386 23.134 -1.903 1.00 92.56 317 ARG A C 1
ATOM 2353 O O . ARG A 1 317 ? -0.541 22.972 -0.698 1.00 92.56 317 ARG A O 1
ATOM 2360 N N . THR A 1 318 ? -1.399 23.215 -2.750 1.00 93.81 318 THR A N 1
ATOM 2361 C CA . THR A 1 318 ? -2.807 23.129 -2.337 1.00 93.81 318 THR A CA 1
ATOM 2362 C C . THR A 1 318 ? -3.337 21.694 -2.292 1.00 93.81 318 THR A C 1
ATOM 2364 O O . THR A 1 318 ? -4.401 21.465 -1.733 1.00 93.81 318 THR A O 1
ATOM 2367 N N . ASN A 1 319 ? -2.614 20.733 -2.877 1.00 92.25 319 ASN A N 1
ATOM 2368 C CA . ASN A 1 319 ? -3.119 19.389 -3.166 1.00 92.25 319 ASN A CA 1
ATOM 2369 C C . ASN A 1 319 ? -2.099 18.266 -2.880 1.00 92.25 319 ASN A C 1
ATOM 2371 O O . ASN A 1 319 ? -1.889 17.372 -3.700 1.00 92.25 319 ASN A O 1
ATOM 2375 N N . VAL A 1 320 ? -1.416 18.323 -1.743 1.00 93.62 320 VAL A N 1
ATOM 2376 C CA . VAL A 1 320 ? -0.478 17.291 -1.274 1.00 93.62 320 VAL A CA 1
ATOM 2377 C C . VAL A 1 320 ? -1.240 16.008 -0.942 1.00 93.62 320 VAL A C 1
ATOM 2379 O O . VAL A 1 320 ? -2.272 16.059 -0.283 1.00 93.62 320 VAL A O 1
ATOM 2382 N N . ALA A 1 321 ? -0.732 14.852 -1.380 1.00 94.44 321 ALA A N 1
ATOM 2383 C CA . ALA A 1 321 ? -1.249 13.553 -0.955 1.00 94.44 321 ALA A CA 1
ATOM 2384 C C . ALA A 1 321 ? -0.991 13.372 0.543 1.00 94.44 321 ALA A C 1
ATOM 2386 O O . ALA A 1 321 ? 0.171 13.234 0.948 1.00 94.44 321 ALA A O 1
ATOM 2387 N N . ARG A 1 322 ? -2.038 13.362 1.371 1.00 94.69 322 ARG A N 1
ATOM 2388 C CA . ARG A 1 322 ? -1.842 13.011 2.773 1.00 94.69 322 ARG A CA 1
ATOM 2389 C C . ARG A 1 322 ? -1.516 11.526 2.828 1.00 94.69 322 ARG A C 1
ATOM 2391 O O . ARG A 1 322 ? -2.300 10.705 2.360 1.00 94.69 322 ARG A O 1
ATOM 2398 N N . HIS A 1 323 ? -0.373 11.164 3.402 1.00 96.38 323 HIS A N 1
ATOM 2399 C CA . HIS A 1 323 ? 0.048 9.763 3.530 1.00 96.38 323 HIS A CA 1
ATOM 2400 C C . HIS A 1 323 ? -0.710 9.055 4.663 1.00 96.38 323 HIS A C 1
ATOM 2402 O O . HIS A 1 323 ? -0.140 8.317 5.451 1.00 96.38 323 HIS A O 1
ATOM 2408 N N . SER A 1 324 ? -2.012 9.323 4.775 1.00 92.56 324 SER A N 1
ATOM 2409 C CA . SER A 1 324 ? -2.881 8.760 5.800 1.00 92.56 324 SER A CA 1
ATOM 2410 C C . SER A 1 324 ? -3.130 7.275 5.602 1.00 92.56 324 SER A C 1
ATOM 2412 O O . SER A 1 324 ? -3.315 6.584 6.600 1.00 92.56 324 SER A O 1
ATOM 2414 N N . LEU A 1 325 ? -3.130 6.821 4.339 1.00 94.44 325 LEU A N 1
ATOM 2415 C CA . LEU A 1 325 ? -3.246 5.416 3.939 1.00 94.44 325 LEU A CA 1
ATOM 2416 C C . LEU A 1 325 ? -4.404 4.739 4.687 1.00 94.44 325 LEU A C 1
ATOM 2418 O O . LEU A 1 325 ? -4.241 3.697 5.321 1.00 94.44 325 LEU A O 1
ATOM 2422 N N . ASN A 1 326 ? -5.553 5.425 4.702 1.00 89.69 326 ASN A N 1
ATOM 2423 C CA . ASN A 1 326 ? -6.642 5.129 5.628 1.00 89.69 326 ASN A CA 1
ATOM 2424 C C . ASN A 1 326 ? -7.142 3.699 5.423 1.00 89.69 326 ASN A C 1
ATOM 2426 O O . ASN A 1 326 ? -7.495 3.323 4.317 1.00 89.69 326 ASN A O 1
ATOM 2430 N N . GLY A 1 327 ? -7.207 2.903 6.482 1.00 87.06 327 GLY A N 1
ATOM 2431 C CA . GLY A 1 327 ? -7.845 1.588 6.457 1.00 87.06 327 GLY A CA 1
ATOM 2432 C C . GLY A 1 327 ? -9.179 1.605 7.196 1.00 87.06 327 GLY A C 1
ATOM 2433 O O . GLY A 1 327 ? -9.564 2.612 7.781 1.00 87.06 327 GLY A O 1
ATOM 2434 N N . GLY A 1 328 ? -9.861 0.460 7.218 1.00 86.88 328 GLY A N 1
ATOM 2435 C CA . GLY A 1 328 ? -11.041 0.257 8.067 1.00 86.88 328 GLY A CA 1
ATOM 2436 C C . GLY A 1 328 ? -10.714 -0.183 9.500 1.00 86.88 328 GLY A C 1
ATOM 2437 O O . GLY A 1 328 ? -11.615 -0.305 10.319 1.00 86.88 328 GLY A O 1
ATOM 2438 N N . ASN A 1 329 ? -9.450 -0.461 9.832 1.00 88.12 329 ASN A N 1
ATOM 2439 C CA . ASN A 1 329 ? -9.082 -0.876 11.185 1.00 88.12 329 ASN A CA 1
ATOM 2440 C C . ASN A 1 329 ? -8.916 0.359 12.080 1.00 88.12 329 ASN A C 1
ATOM 2442 O O . ASN A 1 329 ? -7.882 1.020 12.043 1.00 88.12 329 ASN A O 1
ATOM 2446 N N . SER A 1 330 ? -9.943 0.669 12.871 1.00 88.56 330 SER A N 1
ATOM 2447 C CA . SER A 1 330 ? -9.893 1.732 13.881 1.00 88.56 330 SER A CA 1
ATOM 2448 C C . SER A 1 330 ? -9.394 1.250 15.243 1.00 88.56 330 SER A C 1
ATOM 2450 O O . SER A 1 330 ? -9.005 2.053 16.081 1.00 88.56 330 SER A O 1
ATOM 2452 N N . TRP A 1 331 ? -9.426 -0.058 15.495 1.00 92.62 331 TRP A N 1
ATOM 2453 C CA . TRP A 1 331 ? -9.164 -0.613 16.820 1.00 92.62 331 TRP A CA 1
ATOM 2454 C C . TRP A 1 331 ? -7.668 -0.736 17.112 1.00 92.62 331 TRP A C 1
ATOM 2456 O O . TRP A 1 331 ? -7.204 -0.317 18.172 1.00 92.62 331 TRP A O 1
ATOM 2466 N N . LEU A 1 332 ? -6.900 -1.277 16.166 1.00 93.62 332 LEU A N 1
ATOM 2467 C CA . LEU A 1 332 ? -5.504 -1.614 16.415 1.00 93.62 332 LEU A CA 1
ATOM 2468 C C . LEU A 1 332 ? -4.619 -0.377 16.590 1.00 93.62 332 LEU A C 1
ATOM 2470 O O . LEU A 1 332 ? -3.789 -0.368 17.493 1.00 93.62 332 LEU A O 1
ATOM 2474 N N . SER A 1 333 ? -4.822 0.692 15.810 1.00 93.94 333 SER A N 1
ATOM 2475 C CA . SER A 1 333 ? -4.063 1.937 16.002 1.00 93.94 333 SER A CA 1
ATOM 2476 C C . SER A 1 333 ? -4.202 2.464 17.435 1.00 93.94 333 SER A C 1
ATOM 2478 O O . SER A 1 333 ? -3.207 2.854 18.042 1.00 93.94 333 SER A O 1
ATOM 2480 N N . ARG A 1 334 ? -5.403 2.390 18.026 1.00 95.94 334 ARG A N 1
ATOM 2481 C CA . ARG A 1 334 ? -5.618 2.775 19.426 1.00 95.94 334 ARG A CA 1
ATOM 2482 C C . ARG A 1 334 ? -4.897 1.860 20.406 1.00 95.94 334 ARG A C 1
ATOM 2484 O O . ARG A 1 334 ? -4.285 2.356 21.345 1.00 95.94 334 ARG A O 1
ATOM 2491 N N . VAL A 1 335 ? -4.967 0.547 20.195 1.00 96.69 335 VAL A N 1
ATOM 2492 C CA . VAL A 1 335 ? -4.270 -0.442 21.034 1.00 96.69 335 VAL A CA 1
ATOM 2493 C C . VAL A 1 335 ? -2.757 -0.216 21.005 1.00 96.69 335 VAL A C 1
ATOM 2495 O O . VAL A 1 335 ? -2.120 -0.219 22.050 1.00 96.69 335 VAL A O 1
ATOM 2498 N N . LEU A 1 336 ? -2.173 0.065 19.839 1.00 96.81 336 LEU A N 1
ATOM 2499 C CA . LEU A 1 336 ? -0.746 0.383 19.731 1.00 96.81 336 LEU A CA 1
ATOM 2500 C C . LEU A 1 336 ? -0.396 1.716 20.412 1.00 96.81 336 LEU A C 1
ATOM 2502 O O . LEU A 1 336 ? 0.666 1.830 21.023 1.00 96.81 336 LEU A O 1
ATOM 2506 N N . ALA A 1 337 ? -1.292 2.709 20.369 1.00 97.81 337 ALA A N 1
ATOM 2507 C CA . ALA A 1 337 ? -1.084 3.999 21.029 1.00 97.81 337 ALA A CA 1
ATOM 2508 C C . ALA A 1 337 ? -0.962 3.869 22.555 1.00 97.81 337 ALA A C 1
ATOM 2510 O O . ALA A 1 337 ? -0.296 4.690 23.183 1.00 97.81 337 ALA A O 1
ATOM 2511 N N . THR A 1 338 ? -1.559 2.836 23.163 1.00 97.88 338 THR A N 1
ATOM 2512 C CA . THR A 1 338 ? -1.471 2.627 24.616 1.00 97.88 338 THR A CA 1
ATOM 2513 C C . THR A 1 338 ? -0.090 2.157 25.074 1.00 97.88 338 THR A C 1
ATOM 2515 O O . THR A 1 338 ? 0.174 2.137 26.274 1.00 97.88 338 THR A O 1
ATOM 2518 N N . VAL A 1 339 ? 0.800 1.771 24.152 1.00 97.56 339 VAL A N 1
ATOM 2519 C CA . VAL A 1 339 ? 2.176 1.366 24.486 1.00 97.56 339 VAL A CA 1
ATOM 2520 C C . VAL A 1 339 ? 3.078 2.566 24.784 1.00 97.56 339 VAL A C 1
ATOM 2522 O O . VAL A 1 339 ? 4.073 2.438 25.498 1.00 97.56 339 VAL A O 1
ATOM 2525 N N . ASP A 1 340 ? 2.726 3.749 24.288 1.00 98.06 340 ASP A N 1
ATOM 2526 C CA . ASP A 1 340 ? 3.456 4.985 24.557 1.00 98.06 340 ASP A CA 1
ATOM 2527 C C . ASP A 1 340 ? 3.318 5.381 26.034 1.00 98.06 340 ASP A C 1
ATOM 2529 O O . ASP A 1 340 ? 2.245 5.787 26.481 1.00 98.06 340 ASP A O 1
ATOM 2533 N N . GLY A 1 341 ? 4.405 5.273 26.802 1.00 97.19 341 GLY A N 1
ATOM 2534 C CA . GLY A 1 341 ? 4.405 5.542 28.244 1.00 97.19 341 GLY A CA 1
ATOM 2535 C C . GLY A 1 341 ? 4.178 7.013 28.597 1.00 97.19 341 GLY A C 1
ATOM 2536 O O . GLY A 1 341 ? 3.842 7.328 29.738 1.00 97.19 341 GLY A O 1
ATOM 2537 N N . GLY A 1 342 ? 4.355 7.922 27.632 1.00 96.81 342 GLY A N 1
ATOM 2538 C CA . GLY A 1 342 ? 4.081 9.350 27.797 1.00 96.81 342 GLY A CA 1
ATOM 2539 C C . GLY A 1 342 ? 2.644 9.752 27.458 1.00 96.81 342 GLY A C 1
ATOM 2540 O O . GLY A 1 342 ? 2.270 10.905 27.684 1.00 96.81 342 GLY A O 1
ATOM 2541 N N . ALA A 1 343 ? 1.839 8.845 26.900 1.00 97.50 343 ALA A N 1
ATOM 2542 C CA . ALA A 1 343 ? 0.504 9.158 26.412 1.00 97.50 343 ALA A CA 1
ATOM 2543 C C . ALA A 1 343 ? -0.565 9.056 27.507 1.00 97.50 343 ALA A C 1
ATOM 2545 O O . ALA A 1 343 ? -0.520 8.209 28.392 1.00 97.50 343 ALA A O 1
ATOM 2546 N N . THR A 1 344 ? -1.612 9.874 27.399 1.00 97.06 344 THR A N 1
ATOM 2547 C CA . THR A 1 344 ? -2.778 9.798 28.299 1.00 97.06 344 THR A CA 1
ATOM 2548 C C . THR A 1 344 ? -3.585 8.513 28.127 1.00 97.06 344 THR A C 1
ATOM 2550 O O . THR A 1 344 ? -4.303 8.114 29.038 1.00 97.06 344 THR A O 1
ATOM 2553 N N . VAL A 1 345 ? -3.475 7.879 26.958 1.00 97.44 345 VAL A N 1
ATOM 2554 C CA . VAL A 1 345 ? -4.102 6.591 26.635 1.00 97.44 345 VAL A CA 1
ATOM 2555 C C . VAL A 1 345 ? -3.233 5.398 27.030 1.00 97.44 345 VAL A C 1
ATOM 2557 O O . VAL A 1 345 ? -3.608 4.272 26.719 1.00 97.44 345 VAL A O 1
ATOM 2560 N N . HIS A 1 346 ? -2.079 5.626 27.669 1.00 98.31 346 HIS A N 1
ATOM 2561 C CA . HIS A 1 346 ? -1.213 4.551 28.131 1.00 98.31 346 HIS A CA 1
ATOM 2562 C C . HIS A 1 346 ? -1.991 3.560 28.998 1.00 98.31 346 HIS A C 1
ATOM 2564 O O . HIS A 1 346 ? -2.696 3.957 29.928 1.00 98.31 346 HIS A O 1
ATOM 2570 N N . ASP A 1 347 ? -1.840 2.272 28.700 1.00 98.19 347 ASP A N 1
ATOM 2571 C CA . ASP A 1 347 ? -2.518 1.203 29.423 1.00 98.19 347 ASP A CA 1
ATOM 2572 C C . ASP A 1 347 ? -1.522 0.073 29.723 1.00 98.19 347 ASP A C 1
ATOM 2574 O O . ASP A 1 347 ? -1.121 -0.651 28.803 1.00 98.19 347 ASP A O 1
ATOM 2578 N N . PRO A 1 348 ? -1.121 -0.113 30.995 1.00 97.19 348 PRO A N 1
ATOM 2579 C CA . PRO A 1 348 ? -0.171 -1.153 31.370 1.00 97.19 348 PRO A CA 1
ATOM 2580 C C . PRO A 1 348 ? -0.707 -2.569 31.124 1.00 97.19 348 PRO A C 1
ATOM 2582 O O . PRO A 1 348 ? 0.092 -3.488 30.956 1.00 97.19 348 PRO A O 1
ATOM 2585 N N . VAL A 1 349 ? -2.032 -2.768 31.071 1.00 97.25 349 VAL A N 1
ATOM 2586 C CA . VAL A 1 349 ? -2.622 -4.072 30.731 1.00 97.25 349 VAL A CA 1
ATOM 2587 C C . VAL A 1 349 ? -2.356 -4.390 29.266 1.00 97.25 349 VAL A C 1
ATOM 2589 O O . VAL A 1 349 ? -1.861 -5.470 28.958 1.00 97.25 349 VAL A O 1
ATOM 2592 N N . ASN A 1 350 ? -2.616 -3.441 28.364 1.00 96.44 350 ASN A N 1
ATOM 2593 C CA . ASN A 1 350 ? -2.308 -3.626 26.946 1.00 96.44 350 ASN A CA 1
ATOM 2594 C C . ASN A 1 350 ? -0.808 -3.813 26.720 1.00 96.44 350 ASN A C 1
ATOM 2596 O O . ASN A 1 350 ? -0.428 -4.682 25.944 1.00 96.44 350 ASN A O 1
ATOM 2600 N N . VAL A 1 351 ? 0.048 -3.058 27.416 1.00 96.56 351 VAL A N 1
ATOM 2601 C CA . VAL A 1 351 ? 1.506 -3.253 27.334 1.00 96.56 351 VAL A CA 1
ATOM 2602 C C . VAL A 1 351 ? 1.879 -4.680 27.707 1.00 96.56 351 VAL A C 1
ATOM 2604 O O . VAL A 1 351 ? 2.504 -5.361 26.901 1.00 96.56 351 VAL A O 1
ATOM 2607 N N . ALA A 1 352 ? 1.408 -5.165 28.859 1.00 95.94 352 ALA A N 1
ATOM 2608 C CA . ALA A 1 352 ? 1.708 -6.516 29.314 1.00 95.94 352 ALA A CA 1
ATOM 2609 C C . ALA A 1 352 ? 1.142 -7.607 28.386 1.00 95.94 352 ALA A C 1
ATOM 2611 O O . ALA A 1 352 ? 1.639 -8.732 28.385 1.00 95.94 352 ALA A O 1
ATOM 2612 N N . LEU A 1 353 ? 0.069 -7.330 27.641 1.00 95.44 353 LEU A N 1
ATOM 2613 C CA . LEU A 1 353 ? -0.470 -8.245 26.630 1.00 95.44 353 LEU A CA 1
ATOM 2614 C C . LEU A 1 353 ? 0.378 -8.250 25.352 1.00 95.44 353 LEU A C 1
ATOM 2616 O O . LEU A 1 353 ? 0.558 -9.306 24.755 1.00 95.44 353 LEU A O 1
ATOM 2620 N N . LEU A 1 354 ? 0.878 -7.087 24.931 1.00 95.38 354 LEU A N 1
ATOM 2621 C CA . LEU A 1 354 ? 1.598 -6.907 23.669 1.00 95.38 354 LEU A CA 1
ATOM 2622 C C . LEU A 1 354 ? 3.092 -7.236 23.766 1.00 95.38 354 LEU A C 1
ATOM 2624 O O . LEU A 1 354 ? 3.676 -7.638 22.766 1.00 95.38 354 LEU A O 1
ATOM 2628 N N . ASP A 1 355 ? 3.718 -7.085 24.933 1.00 93.88 355 ASP A N 1
ATOM 2629 C CA . ASP A 1 355 ? 5.147 -7.370 25.142 1.00 93.88 355 ASP A CA 1
ATOM 2630 C C . ASP A 1 355 ? 5.434 -8.809 25.614 1.00 93.88 355 ASP A C 1
ATOM 2632 O O . ASP A 1 355 ? 6.589 -9.195 25.797 1.00 93.88 355 ASP A O 1
ATOM 2636 N N . GLY A 1 356 ? 4.386 -9.620 25.794 1.00 94.00 356 GLY A N 1
ATOM 2637 C CA . GLY A 1 356 ? 4.489 -11.006 26.246 1.00 94.00 356 GLY A CA 1
ATOM 2638 C C . GLY A 1 356 ? 4.636 -11.189 27.759 1.00 94.00 356 GLY A C 1
ATOM 2639 O O . GLY A 1 356 ? 4.799 -12.325 28.206 1.00 94.00 356 GLY A O 1
ATOM 2640 N N . THR A 1 357 ? 4.537 -10.130 28.571 1.00 96.06 357 THR A N 1
ATOM 2641 C CA . THR A 1 357 ? 4.563 -10.227 30.044 1.00 96.06 357 THR A CA 1
ATOM 2642 C C . THR A 1 357 ? 3.403 -11.070 30.579 1.00 96.06 357 THR A C 1
ATOM 2644 O O . THR A 1 357 ? 3.586 -11.884 31.484 1.00 96.06 357 THR A O 1
ATOM 2647 N N . THR A 1 358 ? 2.202 -10.899 30.020 1.00 96.12 358 THR A N 1
ATOM 2648 C CA . THR A 1 358 ? 0.996 -11.651 30.411 1.00 96.12 358 THR A CA 1
ATOM 2649 C C . THR A 1 358 ? 1.009 -13.058 29.826 1.00 96.12 358 THR A C 1
ATOM 2651 O O . THR A 1 358 ? 0.686 -14.022 30.519 1.00 96.12 358 THR A O 1
ATOM 2654 N N . TYR A 1 359 ? 1.388 -13.179 28.552 1.00 94.12 359 TYR A N 1
ATOM 2655 C CA . TYR A 1 359 ? 1.406 -14.437 27.813 1.00 94.12 359 TYR A CA 1
ATOM 2656 C C . TYR A 1 359 ? 2.789 -14.657 27.187 1.00 94.12 359 TYR A C 1
ATOM 2658 O O . TYR A 1 359 ? 3.022 -14.239 26.050 1.00 94.12 359 TYR A O 1
ATOM 2666 N N . PRO A 1 360 ? 3.714 -15.326 27.900 1.00 92.38 360 PRO A N 1
ATOM 2667 C CA . PRO A 1 360 ? 5.043 -15.609 27.373 1.00 92.38 360 PRO A CA 1
ATOM 2668 C C . PRO A 1 360 ? 4.970 -16.337 26.024 1.00 92.38 360 PRO A C 1
ATOM 2670 O O . PRO A 1 360 ? 4.350 -17.393 25.913 1.00 92.38 360 PRO A O 1
ATOM 2673 N N . GLY A 1 361 ? 5.604 -15.763 24.999 1.00 84.19 361 GLY A N 1
ATOM 2674 C CA . GLY A 1 361 ? 5.589 -16.279 23.624 1.00 84.19 361 GLY A CA 1
ATOM 2675 C C . GLY A 1 361 ? 4.525 -15.665 22.706 1.00 84.19 361 GLY A C 1
ATOM 2676 O O . GLY A 1 361 ? 4.595 -15.881 21.500 1.00 84.19 361 GLY A O 1
ATOM 2677 N N . ALA A 1 362 ? 3.593 -14.867 23.235 1.00 88.62 362 ALA A N 1
ATOM 2678 C CA . ALA A 1 362 ? 2.672 -14.047 22.451 1.00 88.62 362 ALA A CA 1
ATOM 2679 C C . ALA A 1 362 ? 3.033 -12.569 22.639 1.00 88.62 362 ALA A C 1
ATOM 2681 O O . ALA A 1 362 ? 2.594 -11.928 23.590 1.00 88.62 362 ALA A O 1
ATOM 2682 N N . PHE A 1 363 ? 3.874 -12.048 21.748 1.00 92.62 363 PHE A N 1
ATOM 2683 C CA . PHE A 1 363 ? 4.321 -10.659 21.772 1.00 92.62 363 PHE A CA 1
ATOM 2684 C C . PHE A 1 363 ? 4.393 -10.087 20.357 1.00 92.62 363 PHE A C 1
ATOM 2686 O O . PHE A 1 363 ? 4.490 -10.824 19.374 1.00 92.62 363 PHE A O 1
ATOM 2693 N N . ILE A 1 364 ? 4.371 -8.763 20.268 1.00 94.62 364 ILE A N 1
ATOM 2694 C CA . ILE A 1 364 ? 4.676 -8.007 19.057 1.00 94.62 364 ILE A CA 1
ATOM 2695 C C . ILE A 1 364 ? 5.905 -7.132 19.295 1.00 94.62 364 ILE A C 1
ATOM 2697 O O . ILE A 1 364 ? 6.242 -6.788 20.428 1.00 94.62 364 ILE A O 1
ATOM 2701 N N . GLU A 1 365 ? 6.559 -6.721 18.215 1.00 94.06 365 GLU A N 1
ATOM 2702 C CA . GLU A 1 365 ? 7.606 -5.707 18.293 1.00 94.06 365 GLU A CA 1
ATOM 2703 C C . GLU A 1 365 ? 6.977 -4.328 18.536 1.00 94.06 365 GLU A C 1
ATOM 2705 O O . GLU A 1 365 ? 6.302 -3.786 17.664 1.00 94.06 365 GLU A O 1
ATOM 2710 N N . THR A 1 366 ? 7.202 -3.743 19.710 1.00 93.62 366 THR A N 1
ATOM 2711 C CA . THR A 1 366 ? 6.652 -2.429 20.089 1.00 93.62 366 THR A CA 1
ATOM 2712 C C . THR A 1 366 ? 7.678 -1.294 20.038 1.00 93.62 366 THR A C 1
ATOM 2714 O O . THR A 1 366 ? 7.343 -0.124 20.257 1.00 93.62 366 THR A O 1
ATOM 2717 N N . SER A 1 367 ? 8.933 -1.598 19.710 1.00 89.88 367 SER A N 1
ATOM 2718 C CA . SER A 1 367 ? 9.988 -0.600 19.560 1.00 89.88 367 SER A CA 1
ATOM 2719 C C . SER A 1 367 ? 9.628 0.409 18.472 1.00 89.88 367 SER A C 1
ATOM 2721 O O . SER A 1 367 ? 9.176 0.057 17.379 1.00 89.88 367 SER A O 1
ATOM 2723 N N . GLY A 1 368 ? 9.852 1.688 18.783 1.00 88.06 368 GLY A N 1
ATOM 2724 C CA . GLY A 1 368 ? 9.509 2.814 17.911 1.00 88.06 368 GLY A CA 1
ATOM 2725 C C . GLY A 1 368 ? 8.101 3.387 18.113 1.00 88.06 368 GLY A C 1
ATOM 2726 O O . GLY A 1 368 ? 7.791 4.400 17.492 1.00 88.06 368 GLY A O 1
ATOM 2727 N N . LEU A 1 369 ? 7.270 2.806 18.993 1.00 95.19 369 LEU A N 1
ATOM 2728 C CA . LEU A 1 369 ? 5.934 3.341 19.311 1.00 95.19 369 LEU A CA 1
ATOM 2729 C C . LEU A 1 369 ? 5.935 4.429 20.401 1.00 95.19 369 LEU A C 1
ATOM 2731 O O . LEU A 1 369 ? 4.935 5.119 20.584 1.00 95.19 369 LEU A O 1
ATOM 2735 N N . GLN A 1 370 ? 7.050 4.624 21.111 1.00 96.06 370 GLN A N 1
ATOM 2736 C CA . GLN A 1 370 ? 7.180 5.722 22.076 1.00 96.06 370 GLN A CA 1
ATOM 2737 C C . GLN A 1 370 ? 7.115 7.077 21.354 1.00 96.06 370 GLN A C 1
ATOM 2739 O O . GLN A 1 370 ? 7.848 7.304 20.389 1.00 96.06 370 GLN A O 1
ATOM 2744 N N . GLY A 1 371 ? 6.241 7.974 21.815 1.00 96.19 371 GLY A N 1
ATOM 2745 C CA . GLY A 1 371 ? 5.944 9.251 21.159 1.00 96.19 371 GLY A CA 1
ATOM 2746 C C . GLY A 1 371 ? 5.050 9.156 19.915 1.00 96.19 371 GLY A C 1
ATOM 2747 O O . GLY A 1 371 ? 4.812 10.182 19.276 1.00 96.19 371 GLY A O 1
ATOM 2748 N N . ALA A 1 372 ? 4.556 7.967 19.548 1.00 96.75 372 ALA A N 1
ATOM 2749 C CA . ALA A 1 372 ? 3.704 7.762 18.371 1.00 96.75 372 ALA A CA 1
ATOM 2750 C C . ALA A 1 372 ? 2.198 7.799 18.690 1.00 96.75 372 ALA A C 1
ATOM 2752 O O . ALA A 1 372 ? 1.378 7.672 17.780 1.00 96.75 372 ALA A O 1
ATOM 2753 N N . ALA A 1 373 ? 1.794 7.974 19.956 1.00 98.12 373 ALA A N 1
ATOM 2754 C CA . ALA A 1 373 ? 0.377 7.912 20.320 1.00 98.12 373 ALA A CA 1
ATOM 2755 C C . ALA A 1 373 ? -0.486 8.932 19.564 1.00 98.12 373 ALA A C 1
ATOM 2757 O O . ALA A 1 373 ? -1.597 8.607 19.156 1.00 98.12 373 ALA A O 1
ATOM 2758 N N . SER A 1 374 ? 0.016 10.147 19.331 1.00 97.69 374 SER A N 1
ATOM 2759 C CA . SER A 1 374 ? -0.739 11.177 18.607 1.00 97.69 374 SER A CA 1
ATOM 2760 C C . SER A 1 374 ? -1.018 10.783 17.154 1.00 97.69 374 SER A C 1
ATOM 2762 O O . SER A 1 374 ? -2.159 10.879 16.708 1.00 97.69 374 SER A O 1
ATOM 2764 N N . SER A 1 375 ? -0.016 10.287 16.422 1.00 97.44 375 SER A N 1
ATOM 2765 C CA . SER A 1 375 ? -0.192 9.857 15.032 1.00 97.44 375 SER A CA 1
ATOM 2766 C C . SER A 1 375 ? -1.117 8.645 14.930 1.00 97.44 375 SER A C 1
ATOM 2768 O O . SER A 1 375 ? -1.987 8.617 14.056 1.00 97.44 375 SER A O 1
ATOM 2770 N N . LEU A 1 376 ? -0.991 7.682 15.847 1.00 97.69 376 LEU A N 1
ATOM 2771 C CA . LEU A 1 376 ? -1.845 6.494 15.924 1.00 97.69 376 LEU A CA 1
ATOM 2772 C C . LEU A 1 376 ? -3.310 6.832 16.233 1.00 97.69 376 LEU A C 1
ATOM 2774 O O . LEU A 1 376 ? -4.202 6.332 15.548 1.00 97.69 376 LEU A O 1
ATOM 2778 N N . LEU A 1 377 ? -3.574 7.717 17.198 1.00 97.94 377 LEU A N 1
ATOM 2779 C CA . LEU A 1 377 ? -4.933 8.179 17.512 1.00 97.94 377 LEU A CA 1
ATOM 2780 C C . LEU A 1 377 ? -5.534 9.007 16.366 1.00 97.94 377 LEU A C 1
ATOM 2782 O O . LEU A 1 377 ? -6.710 8.848 16.036 1.00 97.94 377 LEU A O 1
ATOM 2786 N N . ASP A 1 378 ? -4.728 9.827 15.685 1.00 97.31 378 ASP A N 1
ATOM 2787 C CA . ASP A 1 378 ? -5.170 10.492 14.456 1.00 97.31 378 ASP A CA 1
ATOM 2788 C C . ASP A 1 378 ? -5.496 9.469 13.352 1.00 97.31 378 ASP A C 1
ATOM 2790 O O . ASP A 1 378 ? -6.365 9.715 12.514 1.00 97.31 378 ASP A O 1
ATOM 2794 N N . GLY A 1 379 ? -4.780 8.340 13.304 1.00 96.75 379 GLY A N 1
ATOM 2795 C CA . GLY A 1 379 ? -5.048 7.208 12.414 1.00 96.75 379 GLY A CA 1
ATOM 2796 C C . GLY A 1 379 ? -6.380 6.525 12.712 1.00 96.75 379 GLY A C 1
ATOM 2797 O O . GLY A 1 379 ? -7.185 6.350 11.796 1.00 96.75 379 GLY A O 1
ATOM 2798 N N . GLU A 1 380 ? -6.650 6.226 13.987 1.00 97.38 380 GLU A N 1
ATOM 2799 C CA . GLU A 1 380 ? -7.947 5.719 14.461 1.00 97.38 380 GLU A CA 1
ATOM 2800 C C . GLU A 1 380 ? -9.087 6.652 14.039 1.00 97.38 380 GLU A C 1
ATOM 2802 O O . GLU A 1 380 ? -10.060 6.204 13.430 1.00 97.38 380 GLU A O 1
ATOM 2807 N N . ALA A 1 381 ? -8.958 7.953 14.313 1.00 97.06 381 ALA A N 1
ATOM 2808 C CA . ALA A 1 381 ? -9.997 8.929 13.999 1.00 97.06 381 ALA A CA 1
ATOM 2809 C C . ALA A 1 381 ? -10.317 8.966 12.496 1.00 97.06 381 ALA A C 1
ATOM 2811 O O . ALA A 1 381 ? -11.487 9.003 12.111 1.00 97.06 381 ALA A O 1
ATOM 2812 N N . ARG A 1 382 ? -9.294 8.894 11.633 1.00 95.50 382 ARG A N 1
ATOM 2813 C CA . ARG A 1 382 ? -9.489 8.832 10.175 1.00 95.50 382 ARG A CA 1
ATOM 2814 C C . ARG A 1 382 ? -10.119 7.520 9.712 1.00 95.50 382 ARG A C 1
ATOM 2816 O O . ARG A 1 382 ? -10.911 7.547 8.775 1.00 95.50 382 ARG A O 1
ATOM 2823 N N . ALA A 1 383 ? -9.786 6.391 10.339 1.00 94.50 383 ALA A N 1
ATOM 2824 C CA . ALA A 1 383 ? -10.414 5.108 10.029 1.00 94.50 383 ALA A CA 1
ATOM 2825 C C . ALA A 1 383 ? -11.915 5.132 10.365 1.00 94.50 383 ALA A C 1
ATOM 2827 O O . ALA A 1 383 ? -12.736 4.715 9.549 1.00 94.50 383 ALA A O 1
ATOM 2828 N N . ILE A 1 384 ? -12.284 5.686 11.526 1.00 94.62 384 ILE A N 1
ATOM 2829 C CA . ILE A 1 384 ? -13.688 5.867 11.931 1.00 94.62 384 ILE A CA 1
ATOM 2830 C C . ILE A 1 384 ? -14.421 6.793 10.955 1.00 94.62 384 ILE A C 1
ATOM 2832 O O . ILE A 1 384 ? -15.501 6.439 10.484 1.00 94.62 384 ILE A O 1
ATOM 2836 N N . ASP A 1 385 ? -13.833 7.944 10.621 1.00 94.25 385 ASP A N 1
ATOM 2837 C CA . ASP A 1 385 ? -14.418 8.901 9.674 1.00 94.25 385 ASP A CA 1
ATOM 2838 C C . ASP A 1 385 ? -14.632 8.270 8.286 1.00 94.25 385 ASP A C 1
ATOM 2840 O O . ASP A 1 385 ? -15.715 8.388 7.713 1.00 94.25 385 ASP A O 1
ATOM 2844 N N . LEU A 1 386 ? -13.654 7.516 7.768 1.00 92.06 386 LEU A N 1
ATOM 2845 C CA . LEU A 1 386 ? -13.787 6.811 6.490 1.00 92.06 386 LEU A CA 1
ATOM 2846 C C . LEU A 1 386 ? -14.917 5.770 6.523 1.00 92.06 386 LEU A C 1
ATOM 2848 O O . LEU A 1 386 ? -15.727 5.716 5.596 1.00 92.06 386 LEU A O 1
ATOM 2852 N N . LEU A 1 387 ? -15.005 4.967 7.589 1.00 90.06 387 LEU A N 1
ATOM 2853 C CA . LEU A 1 387 ? -16.066 3.965 7.753 1.00 90.06 387 LEU A CA 1
ATOM 2854 C C . LEU A 1 387 ? -17.460 4.599 7.820 1.00 90.06 387 LEU A C 1
ATOM 2856 O O . LEU A 1 387 ? -18.402 4.067 7.236 1.00 90.06 387 LEU A O 1
ATOM 2860 N N . GLN A 1 388 ? -17.597 5.745 8.488 1.00 91.00 388 GLN A N 1
ATOM 2861 C CA . GLN A 1 388 ? -18.863 6.481 8.570 1.00 91.00 388 GLN A CA 1
ATOM 2862 C C . GLN A 1 388 ? -19.309 7.055 7.217 1.00 91.00 388 GLN A C 1
ATOM 2864 O O . GLN A 1 388 ? -20.504 7.250 7.005 1.00 91.00 388 GLN A O 1
ATOM 2869 N N . ARG A 1 389 ? -18.375 7.302 6.289 1.00 91.75 389 ARG A N 1
ATOM 2870 C CA . ARG A 1 389 ? -18.665 7.800 4.931 1.00 91.75 389 ARG A CA 1
ATOM 2871 C C . ARG A 1 389 ? -18.931 6.690 3.915 1.00 91.75 389 ARG A C 1
ATOM 2873 O O . ARG A 1 389 ? -19.538 6.965 2.879 1.00 91.75 389 ARG A O 1
ATOM 2880 N N . ALA A 1 390 ? -18.478 5.467 4.198 1.00 88.94 390 ALA A N 1
ATOM 2881 C CA . ALA A 1 390 ? -18.454 4.346 3.258 1.00 88.94 390 ALA A CA 1
ATOM 2882 C C . ALA A 1 390 ? -19.846 3.838 2.845 1.00 88.94 390 ALA A C 1
ATOM 2884 O O . ALA A 1 390 ? -19.996 3.278 1.761 1.00 88.94 390 ALA A O 1
ATOM 2885 N N . ALA A 1 391 ? -20.867 4.036 3.679 1.00 88.88 391 ALA A N 1
ATOM 2886 C CA . ALA A 1 391 ? -22.221 3.576 3.400 1.00 88.88 391 ALA A CA 1
ATOM 2887 C C . ALA A 1 391 ? -23.269 4.536 3.955 1.00 88.88 391 ALA A C 1
ATOM 2889 O O . ALA A 1 391 ? -23.076 5.115 5.022 1.00 88.88 391 ALA A O 1
ATOM 2890 N N . THR A 1 392 ? -24.417 4.635 3.289 1.00 89.50 392 THR A N 1
ATOM 2891 C CA . THR A 1 392 ? -25.623 5.214 3.895 1.00 89.50 392 THR A CA 1
ATOM 2892 C C . THR A 1 392 ? -26.717 4.169 4.014 1.00 89.50 392 THR A C 1
ATOM 2894 O O . THR A 1 392 ? -26.860 3.280 3.173 1.00 89.50 392 THR A O 1
ATOM 2897 N N . LEU A 1 393 ? -27.497 4.287 5.084 1.00 88.31 393 LEU A N 1
ATOM 2898 C CA . LEU A 1 393 ? -28.698 3.502 5.303 1.00 88.31 393 LEU A CA 1
ATOM 2899 C C . LEU A 1 393 ? -29.907 4.411 5.115 1.00 88.31 393 LEU A C 1
ATOM 2901 O O . LEU A 1 393 ? -30.014 5.448 5.766 1.00 88.31 393 LEU A O 1
ATOM 2905 N N . GLU A 1 394 ? -30.820 4.008 4.247 1.00 90.12 394 GLU A N 1
ATOM 2906 C CA . GLU A 1 394 ? -32.049 4.738 3.978 1.00 90.12 394 GLU A CA 1
ATOM 2907 C C . GLU A 1 394 ? -33.256 3.885 4.335 1.00 90.12 394 GLU A C 1
ATOM 2909 O O . GLU A 1 394 ? -33.372 2.730 3.922 1.00 90.12 394 GLU A O 1
ATOM 2914 N N . LEU A 1 395 ? -34.174 4.470 5.095 1.00 89.25 395 LEU A N 1
ATOM 2915 C CA . LEU A 1 395 ? -35.417 3.827 5.486 1.00 89.25 395 LEU A CA 1
ATOM 2916 C C . LEU A 1 395 ? -36.441 3.983 4.364 1.00 89.25 395 LEU A C 1
ATOM 2918 O O . LEU A 1 395 ? -36.950 5.074 4.123 1.00 89.25 395 LEU A O 1
ATOM 2922 N N . ALA A 1 396 ? -36.711 2.886 3.659 1.00 89.75 396 ALA A N 1
ATOM 2923 C CA . ALA A 1 396 ? -37.684 2.852 2.573 1.00 89.75 396 ALA A CA 1
ATOM 2924 C C . ALA A 1 396 ? -39.111 2.684 3.109 1.00 89.75 396 ALA A C 1
ATOM 2926 O O . ALA A 1 396 ? -40.034 3.345 2.638 1.00 89.75 396 ALA A O 1
ATOM 2927 N N . THR A 1 397 ? -39.293 1.823 4.112 1.00 88.31 397 THR A N 1
ATOM 2928 C CA . THR A 1 397 ? -40.566 1.673 4.828 1.00 88.31 397 THR A CA 1
ATOM 2929 C C . THR A 1 397 ? -40.313 1.418 6.300 1.00 88.31 397 THR A C 1
ATOM 2931 O O . THR A 1 397 ? -39.395 0.673 6.638 1.00 88.31 397 THR A O 1
ATOM 2934 N N . ASP A 1 398 ? -41.178 1.958 7.150 1.00 89.94 398 ASP A N 1
ATOM 2935 C CA . ASP A 1 398 ? -41.163 1.730 8.590 1.00 89.94 398 ASP A CA 1
ATOM 2936 C C . ASP A 1 398 ? -42.591 1.529 9.086 1.00 89.94 398 ASP A C 1
ATOM 2938 O O . ASP A 1 398 ? -43.447 2.408 8.976 1.00 89.94 398 ASP A O 1
ATOM 2942 N N . THR A 1 399 ? -42.873 0.323 9.553 1.00 88.50 399 THR A N 1
ATOM 2943 C CA . THR A 1 399 ? -44.177 -0.080 10.072 1.00 88.50 399 THR A CA 1
ATOM 2944 C C . THR A 1 399 ? -43.965 -0.841 11.375 1.00 88.50 399 THR A C 1
ATOM 2946 O O . THR A 1 399 ? -42.919 -1.469 11.541 1.00 88.50 399 THR A O 1
ATOM 2949 N N . PRO A 1 400 ? -44.975 -0.918 12.261 1.00 87.00 400 PRO A N 1
ATOM 2950 C CA . PRO A 1 400 ? -44.851 -1.662 13.517 1.00 87.00 400 PRO A CA 1
ATOM 2951 C C . PRO A 1 400 ? -44.445 -3.140 13.370 1.00 87.00 400 PRO A C 1
ATOM 2953 O O . PRO A 1 400 ? -43.986 -3.741 14.334 1.00 87.00 400 PRO A O 1
ATOM 2956 N N . SER A 1 401 ? -44.636 -3.742 12.190 1.00 90.25 401 SER A N 1
ATOM 2957 C CA . SER A 1 401 ? -44.335 -5.153 11.911 1.00 90.25 401 SER A CA 1
ATOM 2958 C C . SER A 1 401 ? -43.196 -5.381 10.913 1.00 90.25 401 SER A C 1
ATOM 2960 O O . SER A 1 401 ? -42.803 -6.527 10.707 1.00 90.25 401 SER A O 1
ATOM 2962 N N . SER A 1 402 ? -42.701 -4.339 10.238 1.00 88.62 402 SER A N 1
ATOM 2963 C CA . SER A 1 402 ? -41.658 -4.477 9.215 1.00 88.62 402 SER A CA 1
ATOM 2964 C C . SER A 1 402 ? -40.944 -3.163 8.920 1.00 88.62 402 SER A C 1
ATOM 2966 O O . SER A 1 402 ? -41.578 -2.112 8.843 1.00 88.62 402 SER A O 1
ATOM 2968 N N . ALA A 1 403 ? -39.643 -3.253 8.659 1.00 88.12 403 ALA A N 1
ATOM 2969 C CA . ALA A 1 403 ? -38.858 -2.174 8.082 1.00 88.12 403 ALA A CA 1
ATOM 2970 C C . ALA A 1 403 ? -38.206 -2.656 6.781 1.00 88.12 403 ALA A C 1
ATOM 2972 O O . ALA A 1 403 ? -37.738 -3.794 6.701 1.00 88.12 403 ALA A O 1
ATOM 2973 N N . ALA A 1 404 ? -38.164 -1.791 5.771 1.00 90.38 404 ALA A N 1
ATOM 2974 C CA . ALA A 1 404 ? -37.384 -2.006 4.559 1.00 90.38 404 ALA A CA 1
ATOM 2975 C C . ALA A 1 404 ? -36.303 -0.936 4.495 1.00 90.38 404 ALA A C 1
ATOM 2977 O O . ALA A 1 404 ? -36.576 0.253 4.663 1.00 90.38 404 ALA A O 1
ATOM 2978 N N . LEU A 1 405 ? -35.075 -1.376 4.253 1.00 88.94 405 LEU A N 1
ATOM 2979 C CA . LEU A 1 405 ? -33.894 -0.530 4.260 1.00 88.94 405 LEU A CA 1
ATOM 2980 C C . LEU A 1 405 ? -33.179 -0.655 2.921 1.00 88.94 405 LEU A C 1
ATOM 2982 O O . LEU A 1 405 ? -33.021 -1.757 2.393 1.00 88.94 405 LEU A O 1
ATOM 2986 N N . ARG A 1 406 ? -32.705 0.470 2.400 1.00 89.75 406 ARG A N 1
ATOM 2987 C CA . ARG A 1 406 ? -31.767 0.525 1.285 1.00 89.75 406 ARG A CA 1
ATOM 2988 C C . ARG A 1 406 ? -30.391 0.864 1.840 1.00 89.75 406 ARG A C 1
ATOM 2990 O O . ARG A 1 406 ? -30.214 1.906 2.460 1.00 89.75 406 ARG A O 1
ATOM 2997 N N . ILE A 1 407 ? -29.425 -0.021 1.620 1.00 87.19 407 ILE A N 1
ATOM 2998 C CA . ILE A 1 407 ? -28.015 0.251 1.906 1.00 87.19 407 ILE A CA 1
ATOM 2999 C C . ILE A 1 407 ? -27.392 0.748 0.609 1.00 87.19 407 ILE A C 1
ATOM 3001 O O . ILE A 1 407 ? -27.422 0.041 -0.399 1.00 87.19 407 ILE A O 1
ATOM 3005 N N . VAL A 1 408 ? -26.848 1.959 0.626 1.00 88.00 408 VAL A N 1
ATOM 3006 C CA . VAL A 1 408 ? -26.074 2.497 -0.492 1.00 88.00 408 VAL A CA 1
ATOM 3007 C C . VAL A 1 408 ? -24.609 2.335 -0.153 1.00 88.00 408 VAL A C 1
ATOM 3009 O O . VAL A 1 408 ? -24.128 2.911 0.822 1.00 88.00 408 VAL A O 1
ATOM 3012 N N . ASN A 1 409 ? -23.918 1.526 -0.949 1.00 87.38 409 ASN A N 1
ATOM 3013 C CA . ASN A 1 409 ? -22.475 1.452 -0.884 1.00 87.38 409 ASN A CA 1
ATOM 3014 C C . ASN A 1 409 ? -21.878 2.652 -1.633 1.00 87.38 409 ASN A C 1
ATOM 3016 O O . ASN A 1 409 ? -22.111 2.798 -2.832 1.00 87.38 409 ASN A O 1
ATOM 3020 N N . HIS A 1 410 ? -21.117 3.489 -0.930 1.00 90.56 410 HIS A N 1
ATOM 3021 C CA . HIS A 1 410 ? -20.425 4.642 -1.515 1.00 90.56 410 HIS A CA 1
ATOM 3022 C C . HIS A 1 410 ? -18.987 4.327 -1.913 1.00 90.56 410 HIS A C 1
ATOM 3024 O O . HIS A 1 410 ? -18.279 5.202 -2.411 1.00 90.56 410 HIS A O 1
ATOM 3030 N N . THR A 1 411 ? -18.547 3.087 -1.712 1.00 87.75 411 THR A N 1
ATOM 3031 C CA . THR A 1 411 ? -17.218 2.608 -2.076 1.00 87.75 411 THR A CA 1
ATOM 3032 C C . THR A 1 411 ? -17.275 1.726 -3.323 1.00 87.75 411 THR A C 1
ATOM 3034 O O . THR A 1 411 ? -18.296 1.121 -3.649 1.00 87.75 411 THR A O 1
ATOM 3037 N N . GLY A 1 412 ? -16.145 1.618 -4.025 1.00 86.88 412 GLY A N 1
ATOM 3038 C CA . GLY A 1 412 ? -15.996 0.663 -5.127 1.00 86.88 412 GLY A CA 1
ATOM 3039 C C . GLY A 1 412 ? -15.701 -0.768 -4.664 1.00 86.88 412 GLY A C 1
ATOM 3040 O O . GLY A 1 412 ? -15.728 -1.683 -5.472 1.00 86.88 412 GLY A O 1
ATOM 3041 N N . HIS A 1 413 ? -15.403 -0.973 -3.378 1.00 87.56 413 HIS A N 1
ATOM 3042 C CA . HIS A 1 413 ? -14.946 -2.249 -2.821 1.00 87.56 413 HIS A CA 1
ATOM 3043 C C . HIS A 1 413 ? -15.237 -2.342 -1.315 1.00 87.56 413 HIS A C 1
ATOM 3045 O O . HIS A 1 413 ? -15.457 -1.336 -0.644 1.00 87.56 413 HIS A O 1
ATOM 3051 N N . LYS A 1 414 ? -15.091 -3.524 -0.724 1.00 72.50 414 LYS A N 1
ATOM 3052 C CA . LYS A 1 414 ? -15.168 -3.762 0.730 1.00 72.50 414 LYS A CA 1
ATOM 3053 C C . LYS A 1 414 ? -16.514 -3.476 1.444 1.00 72.50 414 LYS A C 1
ATOM 3055 O O . LYS A 1 414 ? -16.537 -3.347 2.666 1.00 72.50 414 LYS A O 1
ATOM 3060 N N . LEU A 1 415 ? -17.643 -3.402 0.730 1.00 73.38 415 LEU A N 1
ATOM 3061 C CA . LEU A 1 415 ? -18.971 -3.444 1.365 1.00 73.38 415 LEU A CA 1
ATOM 3062 C C . LEU A 1 415 ? -20.004 -4.178 0.486 1.00 73.38 415 LEU A C 1
ATOM 3064 O O . LEU A 1 415 ? -20.340 -3.730 -0.603 1.00 73.38 415 LEU A O 1
ATOM 3068 N N . ILE A 1 416 ? -20.551 -5.323 0.903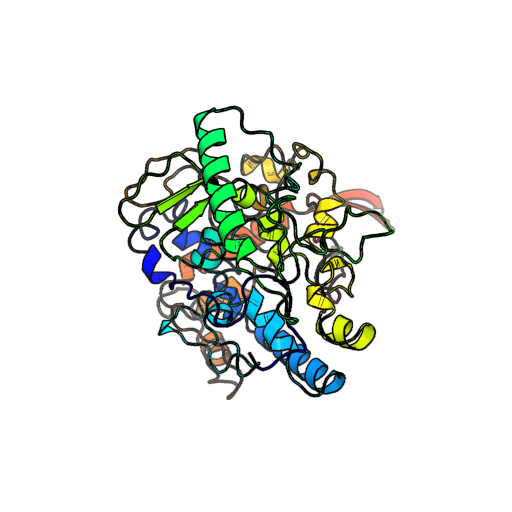 1.00 54.03 416 ILE A N 1
ATOM 3069 C CA . ILE A 1 416 ? -20.240 -6.075 2.139 1.00 54.03 416 ILE A CA 1
ATOM 3070 C C . ILE A 1 416 ? -18.891 -6.800 2.096 1.00 54.03 416 ILE A C 1
ATOM 3072 O O . ILE A 1 416 ? -18.588 -7.599 2.980 1.00 54.03 416 ILE A O 1
ATOM 3076 N N . SER A 1 417 ? -18.144 -6.630 1.009 1.00 53.06 417 SER A N 1
ATOM 3077 C CA . SER A 1 417 ? -16.934 -7.390 0.763 1.00 53.06 417 SER A CA 1
ATOM 3078 C C . SER A 1 417 ? -15.808 -7.022 1.731 1.00 53.06 417 SER A C 1
ATOM 3080 O O . SER A 1 417 ? -15.873 -6.079 2.505 1.00 53.06 417 SER A O 1
ATOM 3082 N N . GLY A 1 418 ? -14.777 -7.840 1.761 1.00 55.12 418 GLY A N 1
ATOM 3083 C CA . GLY A 1 418 ? -13.816 -7.917 2.850 1.00 55.12 418 GLY A CA 1
ATOM 3084 C C . GLY A 1 418 ? -13.342 -9.358 2.937 1.00 55.12 418 GLY A C 1
ATOM 3085 O O . GLY A 1 418 ? -13.862 -10.207 2.202 1.00 55.12 418 GLY A O 1
ATOM 3086 N N . PHE A 1 419 ? -12.344 -9.612 3.787 1.00 57.00 419 PHE A N 1
ATOM 3087 C CA . PHE A 1 419 ? -11.713 -10.923 3.980 1.00 57.00 419 PHE A CA 1
ATOM 3088 C C . PHE A 1 419 ? -12.752 -12.062 3.882 1.00 57.00 419 PHE A C 1
ATOM 3090 O O . PHE A 1 419 ? -13.845 -11.887 4.429 1.00 57.00 419 PHE A O 1
ATOM 3097 N N . PRO A 1 420 ? -12.482 -13.189 3.190 1.00 52.38 420 PRO A N 1
ATOM 3098 C CA . PRO A 1 420 ? -13.498 -14.199 2.862 1.00 52.38 420 PRO A CA 1
ATOM 3099 C C . PRO A 1 420 ? -14.351 -14.652 4.060 1.00 52.38 420 PRO A C 1
ATOM 3101 O O . PRO A 1 420 ? -15.531 -14.962 3.907 1.00 52.38 420 PRO A O 1
ATOM 3104 N N . GLU A 1 421 ? -13.780 -14.608 5.263 1.00 46.94 421 GLU A N 1
ATOM 3105 C CA . GLU A 1 421 ? -14.401 -15.000 6.532 1.00 46.94 421 GLU A CA 1
ATOM 3106 C C . GLU A 1 421 ? -15.360 -13.940 7.131 1.00 46.94 421 GLU A C 1
ATOM 3108 O O . GLU A 1 421 ? -16.196 -14.264 7.977 1.00 46.94 421 GLU A O 1
ATOM 3113 N N . GLY A 1 422 ? -15.285 -12.680 6.684 1.00 52.16 422 GLY A N 1
ATOM 3114 C CA . GLY A 1 422 ? -15.913 -11.506 7.308 1.00 52.16 422 GLY A CA 1
ATOM 3115 C C . GLY A 1 422 ? -17.119 -10.901 6.582 1.00 52.16 422 GLY A C 1
ATOM 3116 O O . GLY A 1 422 ? -17.577 -9.835 6.986 1.00 52.16 422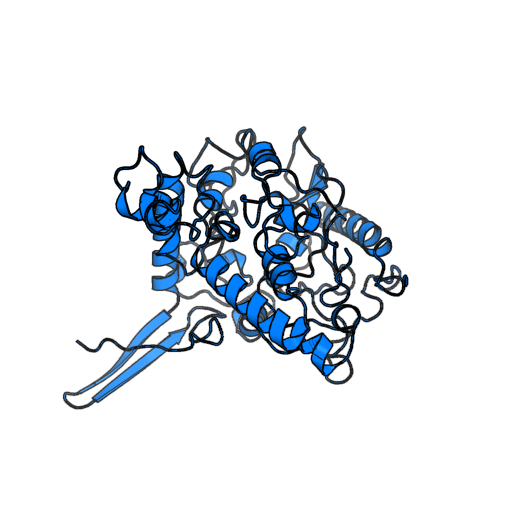 GLY A O 1
ATOM 3117 N N . ARG A 1 423 ? -17.663 -11.544 5.537 1.00 66.62 423 ARG A N 1
ATOM 3118 C CA . ARG A 1 423 ? -18.820 -11.048 4.749 1.00 66.62 423 ARG A CA 1
ATOM 3119 C C . ARG A 1 423 ? -20.149 -11.132 5.514 1.00 66.62 423 ARG A C 1
ATOM 3121 O O . ARG A 1 423 ? -21.093 -11.799 5.088 1.00 66.62 423 ARG A O 1
ATOM 3128 N N . ARG A 1 424 ? -20.224 -10.502 6.682 1.00 68.69 424 ARG A N 1
ATOM 3129 C CA . ARG A 1 424 ? -21.397 -10.483 7.557 1.00 68.69 424 ARG A CA 1
ATOM 3130 C C . ARG A 1 424 ? -21.723 -9.043 7.915 1.00 68.69 424 ARG A C 1
ATOM 3132 O O . ARG A 1 424 ? -20.851 -8.279 8.310 1.00 68.69 424 ARG A O 1
ATOM 3139 N N . MET A 1 425 ? -22.998 -8.696 7.802 1.00 74.19 425 MET A N 1
ATOM 3140 C CA . MET A 1 425 ? -23.539 -7.459 8.348 1.00 74.19 425 MET A CA 1
ATOM 3141 C C . MET A 1 425 ? -24.565 -7.808 9.410 1.00 74.19 425 MET A C 1
ATOM 3143 O O . MET A 1 425 ? -25.352 -8.740 9.240 1.00 74.19 425 MET A O 1
ATOM 3147 N N . TRP A 1 426 ? -24.583 -7.021 10.475 1.00 77.38 426 TRP A N 1
ATOM 3148 C CA . TRP A 1 426 ? -25.618 -7.082 11.493 1.00 77.38 426 TRP A CA 1
ATOM 3149 C C . TRP A 1 426 ? -26.332 -5.742 11.517 1.00 77.38 426 TRP A C 1
ATOM 3151 O O . TRP A 1 426 ? -25.697 -4.691 11.588 1.00 77.38 426 TRP A O 1
ATOM 3161 N N . LEU A 1 427 ? -27.657 -5.785 11.455 1.00 76.06 427 LEU A N 1
ATOM 3162 C CA . LEU A 1 427 ? -28.485 -4.606 11.627 1.00 76.06 427 LEU A CA 1
ATOM 3163 C C . LEU A 1 427 ? -28.834 -4.474 13.109 1.00 76.06 427 LEU A C 1
ATOM 3165 O O . LEU A 1 427 ? -29.465 -5.362 13.681 1.00 76.06 427 LEU A O 1
ATOM 3169 N N . ASN A 1 428 ? -28.431 -3.368 13.728 1.00 81.12 428 ASN A N 1
ATOM 3170 C CA . ASN A 1 428 ? -28.875 -3.028 15.074 1.00 81.12 428 ASN A CA 1
ATOM 3171 C C . ASN A 1 428 ? -30.207 -2.271 14.984 1.00 81.12 428 ASN A C 1
ATOM 3173 O O . ASN A 1 428 ? -30.215 -1.072 14.708 1.00 81.12 428 ASN A O 1
ATOM 3177 N N . VAL A 1 429 ? -31.317 -2.985 15.174 1.00 75.75 429 VAL A N 1
ATOM 3178 C CA . VAL A 1 429 ? -32.666 -2.406 15.238 1.00 75.75 429 VAL A CA 1
ATOM 3179 C C . VAL A 1 429 ? -32.928 -1.990 16.684 1.00 75.75 429 VAL A C 1
ATOM 3181 O O . VAL A 1 429 ? -32.832 -2.830 17.580 1.00 75.75 429 VAL A O 1
ATOM 3184 N N . ARG A 1 430 ? -33.201 -0.703 16.910 1.00 71.12 430 ARG A N 1
ATOM 3185 C CA . ARG A 1 430 ? -33.460 -0.131 18.238 1.00 71.12 430 ARG A CA 1
ATOM 3186 C C . ARG A 1 430 ? -34.922 0.213 18.429 1.00 71.12 430 ARG A C 1
ATOM 3188 O O . ARG A 1 430 ? -35.514 0.714 17.450 1.00 71.12 430 ARG A O 1
#

Sequence (430 aa):
MNDQNLFMPGSQSGSAILPPVSNCTNCHAGYDPVSEPHHAWQGSMMAQATRDPLWLATMTVAIQDSIWALGNPNAADLCLRCHTPTGWLGGRSDPTNATALTLNTGDFDGVSCASCHLMIDAFPGDNLQPELPAETDPTLISAAAATRAADVAILSDLKLFDGGPFFDAVTELPVNHGTATPADIMNYIEAGSGQMFVEPNDKNRRGPRNDVSTKSHTFLYSRFHKSRAMCRTCHDVSNPVLANLTYGMGTPEARSAASYFHVERTSSEFELSAYAAPGGAPAAESFASLGITTVSDCQDCHMPRVAGKFAKQGSARTNVARHSLNGGNSWLSRVLATVDGGATVHDPVNVALLDGTTYPGAFIETSGLQGAASSLLDGEARAIDLLQRAATLELATDTPSSAALRIVNHTGHKLISGFPEGRRMWLNVR

Radius of gyration: 21.73 Å; chains: 1; bounding box: 65×55×59 Å

Secondary structure (DSSP, 8-state):
---TTS--SSSPTTS--PPPTHHHHHHHSSS-TTT-HHHHHHTSTTTTTTS-HHHHHHHHHHHHHHHHHHSS-THHHHHHHHH-HHHHHTTTT-STTSTT--GGGTGGG-S-HHHHHTB--S-TTTT--TTSPPP-SHHHHHHHHHHHHHHHHHHHH-B-TTS-BSEETTTTEETTB--SSTTTTTSB----TT---B-SSTTEEEES-S----SSSEEEE-SGGGSHHHHHHHHSEE-HHHHHHHH-TTHHHHS-GGGS-EEE-HHHHHHTSGGGSTT-EEPPGGGGGGT--EE-SHHHHHS-EEEE-SSTTSPPEEEEE-TT---S--HHHHHHHTT-TTSTT--HHHHHHHSSSSSTT-----TT-TT-HHHHHHHHHHHHHHHHHSEEEEEEEEETTEEEEEEEE-SSSSSS-SSGGG--------

Foldseek 3Di:
DPCLLPDAAAQFFQRAAQAAQVLVCVWQHDDDCFFRQCLLLLQACQQQLQQDLVLLVVLVVQQVVLCVQPVGSCSLLLSLLQFQVNCGNNNQCPVVNNPSDDVVSNSSSTCHPQVQFFWADQQLLPCPQLQDDDDPDPLLVVLQVVSSVLRLVQQQPDAAPVRHRQADSVSRHGPQDDPCDPVRQFGDPAQASSNTHGDRDNQETEACDPPDDDPSGHYGHHPVNVGQRSVRNYQWHFDSNVVCVVPNGSSSHGGYRVVHHGQHHFVVLLCVDQQCPRNGAAFDPLCVVLVGGGHNHPQVLQFGFAWAAHTPPGDTDGGRRHNNSADLDLDVLLLLLLCAPPDPSPDVVSVCQACCVVPPPSHGDSPPSHVSNVSNNVNSVSSVSSVVSQWDKDWPDDDPVDTDIDIDGSGSGVVCDDGPVRSDDDDDDD

pLDDT: mean 89.28, std 8.53, range [46.94, 98.31]